Protein AF-A0A426Z3X3-F1 (afdb_monomer_lite)

InterPro domains:
  IPR038273 Ndc80 domain superfamily [G3DSA:1.10.418.30] (98-194)
  IPR055260 Kinetochore protein Ndc80, CH domain [PF03801] (79-192)
  IPR055307 Kinetochore protein NDC80 homolog, plants [PTHR46681] (40-407)

Secondary structure (DSSP, 8-state):
-HHHHHHHHHHHHHHHHHHHHHHHHHHHTS------------------------------------------------------------------S-----SHHHHHHHHHHHHHHHHHTT-S----SSS--HHHHHHHHHHHHHHTT---S-HHHHHHHHHHHTT-S----HHHHHSTTSTTTHHHHHHHHHHHHHHSSPPPTTS-S--HHHHHHHHHHHHHHHT-HHHHHHHHHHHHHHHHHHHHHHHHHHHHHHHHHHHHHHHHHHHHHSPPHHHHHHHHHHHHHHHHHHHHHHHHHHHHHHHHHHHHHHHHHHHHHHHHHHHHHHHHHHHHHHHHHHHS---HHHHHHHHHHHHHHHHHHHHHHHHHHHHHHHHHHHHHHHHHHHHHHHHHHHHHHHHHHHHHHHS--

Organism: Ensete ventricosum (NCBI:txid4639)

pLDDT: mean 75.52, std 23.07, range [24.45, 98.38]

Structure (mmCIF, N/CA/C/O backbone):
data_AF-A0A426Z3X3-F1
#
_entry.id   AF-A0A426Z3X3-F1
#
loop_
_atom_site.group_PDB
_atom_site.id
_atom_site.type_symbol
_atom_site.label_atom_id
_atom_site.label_alt_id
_atom_site.label_comp_id
_atom_site.label_asym_id
_atom_site.label_entity_id
_atom_site.label_seq_id
_atom_site.pdbx_PDB_ins_code
_atom_site.Cartn_x
_atom_site.Cartn_y
_atom_site.Cartn_z
_atom_site.occupancy
_atom_site.B_iso_or_equiv
_atom_site.auth_seq_id
_atom_site.auth_comp_id
_atom_site.auth_asym_id
_atom_site.auth_atom_id
_atom_site.pdbx_PDB_model_num
ATOM 1 N N . MET A 1 1 ? -4.785 -18.474 -17.891 1.00 51.00 1 MET A N 1
ATOM 2 C CA . MET A 1 1 ? -5.733 -17.559 -18.572 1.00 51.00 1 MET A CA 1
ATOM 3 C C . MET A 1 1 ? -5.577 -16.093 -18.155 1.00 51.00 1 MET A C 1
ATOM 5 O O . MET A 1 1 ? -5.572 -15.255 -19.041 1.00 51.00 1 MET A O 1
ATOM 9 N N . PHE A 1 2 ? -5.370 -15.758 -16.874 1.00 47.41 2 PHE A N 1
ATOM 10 C CA . PHE A 1 2 ? -5.255 -14.355 -16.423 1.00 47.41 2 PHE A CA 1
ATOM 11 C C . PHE A 1 2 ? -4.024 -13.582 -16.938 1.00 47.41 2 PHE A C 1
ATOM 13 O O . PHE A 1 2 ? -4.143 -12.408 -17.274 1.00 47.41 2 PHE A O 1
ATOM 20 N N . VAL A 1 3 ? -2.865 -14.235 -17.079 1.00 46.00 3 VAL A N 1
ATOM 21 C CA . VAL A 1 3 ? -1.623 -13.577 -17.545 1.00 46.00 3 VAL A CA 1
ATOM 22 C C . VAL A 1 3 ? -1.728 -13.118 -19.005 1.00 46.00 3 VAL A C 1
ATOM 24 O O . VAL A 1 3 ? -1.309 -12.019 -19.343 1.00 46.00 3 VAL A O 1
ATOM 27 N N . TRP A 1 4 ? -2.368 -13.917 -19.861 1.00 46.09 4 TRP A N 1
ATOM 28 C CA . TRP A 1 4 ? -2.603 -13.554 -21.263 1.00 46.09 4 TRP A CA 1
ATOM 29 C C . TRP A 1 4 ? -3.612 -12.408 -21.410 1.00 46.09 4 TRP A C 1
ATOM 31 O O . TRP A 1 4 ? -3.418 -11.528 -22.242 1.00 46.09 4 TRP A O 1
ATOM 41 N N . GLY A 1 5 ? -4.642 -12.366 -20.557 1.00 54.06 5 GLY A N 1
ATOM 42 C CA . GLY A 1 5 ? -5.587 -11.246 -20.521 1.00 54.06 5 GLY A CA 1
ATOM 43 C C . GLY A 1 5 ? -4.923 -9.925 -20.121 1.00 54.06 5 GLY A C 1
ATOM 44 O O . GLY A 1 5 ? -5.217 -8.890 -20.712 1.00 54.06 5 GLY A O 1
ATOM 45 N N . PHE A 1 6 ? -3.982 -9.962 -19.172 1.00 58.56 6 PHE A N 1
ATOM 46 C CA . PHE A 1 6 ? -3.243 -8.772 -18.743 1.00 58.56 6 PHE A CA 1
ATOM 47 C C . PHE A 1 6 ? -2.259 -8.274 -19.811 1.00 58.56 6 PHE A C 1
ATOM 49 O O . PHE A 1 6 ? -2.151 -7.072 -20.037 1.00 58.56 6 PHE A O 1
ATOM 56 N N . ILE A 1 7 ? -1.604 -9.192 -20.529 1.00 58.72 7 ILE A N 1
ATOM 57 C CA . ILE A 1 7 ? -0.723 -8.852 -21.656 1.00 58.72 7 ILE A CA 1
ATOM 58 C C . ILE A 1 7 ? -1.527 -8.225 -22.806 1.00 58.72 7 ILE A C 1
ATOM 60 O O . ILE A 1 7 ? -1.111 -7.202 -23.340 1.00 58.72 7 ILE A O 1
ATOM 64 N N . CYS A 1 8 ? -2.711 -8.756 -23.138 1.00 62.31 8 CYS A N 1
ATOM 65 C CA . CYS A 1 8 ? -3.589 -8.139 -24.140 1.00 62.31 8 CYS A CA 1
ATOM 66 C C . CYS A 1 8 ? -4.076 -6.743 -23.723 1.00 62.31 8 CYS A C 1
ATOM 68 O O . CYS A 1 8 ? -4.103 -5.840 -24.553 1.00 62.31 8 CYS A O 1
ATOM 70 N N . LEU A 1 9 ? -4.424 -6.538 -22.448 1.00 64.25 9 LEU A N 1
ATOM 71 C CA . LEU A 1 9 ? -4.836 -5.223 -21.943 1.00 64.25 9 LEU A CA 1
ATOM 72 C C . LEU A 1 9 ? -3.699 -4.195 -21.996 1.00 64.25 9 LEU A C 1
ATOM 74 O O . LEU A 1 9 ? -3.935 -3.042 -22.350 1.00 64.25 9 LEU A O 1
ATOM 78 N N . LEU A 1 10 ? -2.467 -4.612 -21.695 1.00 66.31 10 LEU A N 1
ATOM 79 C CA . LEU A 1 10 ? -1.291 -3.751 -21.814 1.00 66.31 10 LEU A CA 1
ATOM 80 C C . LEU A 1 10 ? -0.965 -3.420 -23.273 1.00 66.31 10 LEU A C 1
ATOM 82 O O . LEU A 1 10 ? -0.642 -2.273 -23.560 1.00 66.31 10 LEU A O 1
ATOM 86 N N . GLN A 1 11 ? -1.108 -4.379 -24.191 1.00 68.38 11 GLN A N 1
ATOM 87 C CA . GLN A 1 11 ? -0.894 -4.158 -25.623 1.00 68.38 11 GLN A CA 1
ATOM 88 C C . GLN A 1 11 ? -1.878 -3.114 -26.183 1.00 68.38 11 GLN A C 1
ATOM 90 O O . GLN A 1 11 ? -1.460 -2.171 -26.851 1.00 68.38 11 GLN A O 1
ATOM 95 N N . VAL A 1 12 ? -3.166 -3.226 -25.834 1.00 74.75 12 VAL A N 1
ATOM 96 C CA . VAL A 1 12 ? -4.216 -2.286 -26.269 1.00 74.75 12 VAL A CA 1
ATOM 97 C C . VAL A 1 12 ? -4.011 -0.894 -25.664 1.00 74.75 12 VAL A C 1
ATOM 99 O O . VAL A 1 12 ? -4.149 0.113 -26.356 1.00 74.75 12 VAL A O 1
ATOM 102 N N . ALA A 1 13 ? -3.620 -0.813 -24.388 1.00 73.19 13 ALA A N 1
ATOM 103 C CA . ALA A 1 13 ? -3.321 0.467 -23.745 1.00 73.19 13 ALA A CA 1
ATOM 104 C C . ALA A 1 13 ? -2.085 1.159 -24.352 1.00 73.19 13 ALA A C 1
ATOM 106 O O . ALA A 1 13 ? -2.024 2.390 -24.398 1.00 73.19 13 ALA A O 1
ATOM 107 N N . PHE A 1 14 ? -1.104 0.383 -24.821 1.00 71.75 14 PHE A N 1
ATOM 108 C CA . PHE A 1 14 ? 0.101 0.910 -25.455 1.00 71.75 14 PHE A CA 1
ATOM 109 C C . PHE A 1 14 ? -0.176 1.418 -26.878 1.00 71.75 14 PHE A C 1
ATOM 111 O O . PHE A 1 14 ? 0.304 2.495 -27.235 1.00 71.75 14 PHE A O 1
ATOM 118 N N . GLU A 1 15 ? -1.010 0.714 -27.654 1.00 73.62 15 GLU A N 1
ATOM 119 C CA . GLU A 1 15 ? -1.471 1.178 -28.972 1.00 73.62 15 GLU A CA 1
ATOM 120 C C . GLU A 1 15 ? -2.311 2.461 -28.870 1.00 73.62 15 GLU A C 1
ATOM 122 O O . GLU A 1 15 ? -2.016 3.430 -29.570 1.00 73.62 15 GLU A O 1
ATOM 127 N N . GLU A 1 16 ? -3.262 2.552 -27.928 1.00 71.38 16 GLU A N 1
ATOM 128 C CA . GLU A 1 16 ? -4.041 3.787 -27.724 1.00 71.38 16 GLU A CA 1
ATOM 129 C C . GLU A 1 16 ? -3.165 4.988 -27.335 1.00 71.38 16 GLU A C 1
ATOM 131 O O . GLU A 1 16 ? -3.436 6.127 -27.731 1.00 71.38 16 GLU A O 1
ATOM 136 N N . MET A 1 17 ? -2.115 4.761 -26.539 1.00 76.81 17 MET A N 1
ATOM 137 C CA . MET A 1 17 ? -1.197 5.828 -26.142 1.00 76.81 17 MET A CA 1
ATOM 138 C C . MET A 1 17 ? -0.362 6.313 -27.333 1.00 76.81 17 MET A C 1
ATOM 140 O O . MET A 1 17 ? -0.169 7.524 -27.490 1.00 76.81 17 MET A O 1
ATOM 144 N N . PHE A 1 18 ? 0.106 5.393 -28.181 1.00 70.25 18 PHE A N 1
ATOM 145 C CA . PHE A 1 18 ? 0.856 5.725 -29.392 1.00 70.25 18 PHE A CA 1
ATOM 146 C C . PHE A 1 18 ? -0.009 6.466 -30.417 1.00 70.25 18 PHE A C 1
ATOM 148 O O . PHE A 1 18 ? 0.443 7.474 -30.967 1.00 70.25 18 PHE A O 1
ATOM 155 N N . ASP A 1 19 ? -1.266 6.061 -30.601 1.00 74.62 19 ASP A N 1
ATOM 156 C CA . ASP A 1 19 ? -2.185 6.734 -31.520 1.00 74.62 19 ASP A CA 1
ATOM 157 C C . ASP A 1 19 ? -2.577 8.136 -31.038 1.00 74.62 19 ASP A C 1
ATOM 159 O O . ASP A 1 19 ? -2.505 9.088 -31.821 1.00 74.62 19 ASP A O 1
ATOM 163 N N . ARG A 1 20 ? -2.839 8.338 -29.735 1.00 73.12 20 ARG A N 1
ATOM 164 C CA . ARG A 1 20 ? -3.068 9.692 -29.184 1.00 73.12 20 ARG A CA 1
ATOM 165 C C . ARG A 1 20 ? -1.853 10.604 -29.359 1.00 73.12 20 ARG A C 1
ATOM 167 O O . ARG A 1 20 ? -2.001 11.800 -29.627 1.00 73.12 20 ARG A O 1
ATOM 174 N N . LYS A 1 21 ? -0.634 10.067 -29.239 1.00 71.38 21 LYS A N 1
ATOM 175 C CA . LYS A 1 21 ? 0.607 10.834 -29.456 1.00 71.38 21 LYS A CA 1
ATOM 176 C C . LYS A 1 21 ? 0.798 11.199 -30.935 1.00 71.38 21 LYS A C 1
ATOM 178 O O . LYS A 1 21 ? 1.257 12.294 -31.254 1.00 71.38 21 LYS A O 1
ATOM 183 N N . ARG A 1 22 ? 0.371 10.323 -31.848 1.00 70.94 22 ARG A N 1
ATOM 184 C CA . ARG A 1 22 ? 0.374 10.564 -33.298 1.00 70.94 22 ARG A CA 1
ATOM 185 C C . ARG A 1 22 ? -0.682 11.587 -33.731 1.00 70.94 22 ARG A C 1
ATOM 187 O O . ARG A 1 22 ? -0.411 12.409 -34.605 1.00 70.94 22 ARG A O 1
ATOM 194 N N . GLU A 1 23 ? -1.861 11.578 -33.113 1.00 65.69 23 GLU A N 1
ATOM 195 C CA . GLU A 1 23 ? -2.928 12.557 -33.362 1.00 65.69 23 GLU A CA 1
ATOM 196 C C . GLU A 1 23 ? -2.570 13.951 -32.835 1.00 65.69 23 GLU A C 1
ATOM 198 O O . GLU A 1 23 ? -2.736 14.946 -33.541 1.00 65.69 23 GLU A O 1
ATOM 203 N N . THR A 1 24 ? -1.992 14.031 -31.636 1.00 63.62 24 THR A N 1
ATOM 204 C CA . THR A 1 24 ? -1.497 15.296 -31.060 1.00 63.62 24 THR A CA 1
ATOM 205 C C . THR A 1 24 ? -0.327 15.887 -31.851 1.00 63.62 24 THR A C 1
ATOM 207 O O . THR A 1 24 ? -0.280 17.102 -32.041 1.00 63.62 24 THR A O 1
ATOM 210 N N . ALA A 1 25 ? 0.551 15.052 -32.417 1.00 60.41 25 ALA A N 1
ATOM 211 C CA . ALA A 1 25 ? 1.585 15.495 -33.355 1.00 60.41 25 ALA A CA 1
ATOM 212 C C . ALA A 1 25 ? 1.004 16.002 -34.694 1.00 60.41 25 ALA A C 1
ATOM 214 O O . ALA A 1 25 ? 1.493 16.990 -35.243 1.00 60.41 25 ALA A O 1
ATOM 215 N N . LYS A 1 26 ? -0.082 15.395 -35.200 1.00 56.53 26 LYS A N 1
ATOM 216 C CA . LYS A 1 26 ? -0.790 15.863 -36.410 1.00 56.53 26 LYS A CA 1
ATOM 217 C C . LYS A 1 26 ? -1.559 17.172 -36.193 1.00 56.53 26 LYS A C 1
ATOM 219 O O . LYS A 1 26 ? -1.624 17.990 -37.109 1.00 56.53 26 LYS A O 1
ATOM 224 N N . LEU A 1 27 ? -2.108 17.402 -34.998 1.00 54.22 27 LEU A N 1
ATOM 225 C CA . LEU A 1 27 ? -2.749 18.673 -34.633 1.00 54.22 27 LEU A CA 1
ATOM 226 C C . LEU A 1 27 ? -1.735 19.801 -34.365 1.00 54.22 27 LEU A C 1
ATOM 228 O O . LEU A 1 27 ? -2.056 20.965 -34.595 1.00 54.22 27 LEU A O 1
ATOM 232 N N . GLY A 1 28 ? -0.503 19.471 -33.961 1.00 49.22 28 GLY A N 1
ATOM 233 C CA . GLY A 1 28 ? 0.575 20.438 -33.729 1.00 49.22 28 GLY A CA 1
ATOM 234 C C . GLY A 1 28 ? 1.140 21.114 -34.988 1.00 49.22 28 GLY A C 1
ATOM 235 O O . GLY A 1 28 ? 1.710 22.195 -34.881 1.00 49.22 28 GLY A O 1
ATOM 236 N N . MET A 1 29 ? 0.949 20.540 -36.185 1.00 48.31 29 MET A N 1
ATOM 237 C CA . MET A 1 29 ? 1.454 21.119 -37.446 1.00 48.31 29 MET A CA 1
ATOM 238 C C . MET A 1 29 ? 0.444 21.989 -38.216 1.00 48.31 29 MET A C 1
ATOM 240 O O . MET A 1 29 ? 0.792 22.526 -39.265 1.00 48.31 29 MET A O 1
ATOM 244 N N . ARG A 1 30 ? -0.796 22.173 -37.733 1.00 45.88 30 ARG A N 1
ATOM 245 C CA . ARG A 1 30 ? -1.858 22.868 -38.498 1.00 45.88 30 ARG A CA 1
ATOM 246 C C . ARG A 1 30 ? -2.494 24.073 -37.789 1.00 45.88 30 ARG A C 1
ATOM 248 O O . ARG A 1 30 ? -3.651 24.392 -38.046 1.00 45.88 30 ARG A O 1
ATOM 255 N N . GLY A 1 31 ? -1.760 24.766 -36.919 1.00 36.53 31 GLY A N 1
ATOM 256 C CA . GLY A 1 31 ? -2.340 25.846 -36.110 1.00 36.53 31 GLY A CA 1
ATOM 257 C C . GLY A 1 31 ? -1.378 26.954 -35.694 1.00 36.53 31 GLY A C 1
ATOM 258 O O . GLY A 1 31 ? -1.315 27.283 -34.517 1.00 36.53 31 GLY A O 1
ATOM 259 N N . GLY A 1 32 ? -0.637 27.539 -36.637 1.00 42.62 32 GLY A N 1
ATOM 260 C CA . GLY A 1 32 ? -0.008 28.849 -36.448 1.00 42.62 32 GLY A CA 1
ATOM 261 C C . GLY A 1 32 ? -0.905 29.947 -37.023 1.00 42.62 32 GLY A C 1
ATOM 262 O O . GLY A 1 32 ? -0.957 30.109 -38.238 1.00 42.62 32 GLY A O 1
ATOM 263 N N . GLY A 1 33 ? -1.629 30.685 -36.177 1.00 31.81 33 GLY A N 1
ATOM 264 C CA . GLY A 1 33 ? -2.474 31.804 -36.608 1.00 31.81 33 GLY A CA 1
ATOM 265 C C . GLY A 1 33 ? -3.204 32.480 -35.445 1.00 31.81 33 GLY A C 1
ATOM 266 O O . GLY A 1 33 ? -3.967 31.845 -34.728 1.00 31.81 33 GLY A O 1
ATOM 267 N N . ALA A 1 34 ? -2.924 33.766 -35.249 1.00 34.47 34 ALA A N 1
ATOM 268 C CA . ALA A 1 34 ? -3.396 34.618 -34.160 1.00 34.47 34 ALA A CA 1
ATOM 269 C C . ALA A 1 34 ? -4.916 34.888 -34.163 1.00 34.47 34 ALA A C 1
ATOM 271 O O . ALA A 1 34 ? -5.501 35.002 -35.234 1.00 34.47 34 ALA A O 1
ATOM 272 N N . ALA A 1 35 ? -5.512 35.108 -32.978 1.00 30.16 35 ALA A N 1
ATOM 273 C CA . ALA A 1 35 ? -6.328 36.292 -32.635 1.00 30.16 35 ALA A CA 1
ATOM 274 C C . ALA A 1 35 ? -7.173 36.103 -31.351 1.00 30.16 35 ALA A C 1
ATOM 276 O O . ALA A 1 35 ? -7.891 35.126 -31.188 1.00 30.16 35 ALA A O 1
ATOM 277 N N . ALA A 1 36 ? -7.075 37.113 -30.481 1.00 31.52 36 ALA A N 1
ATOM 278 C CA . ALA A 1 36 ? -8.124 37.780 -29.698 1.00 31.52 36 ALA A CA 1
ATOM 279 C C . ALA A 1 36 ? -9.315 37.002 -29.082 1.00 31.52 36 ALA A C 1
ATOM 281 O O . ALA A 1 36 ? -10.200 36.514 -29.773 1.00 31.52 36 ALA A O 1
ATOM 282 N N . GLY A 1 37 ? -9.473 37.202 -27.764 1.00 30.70 37 GLY A N 1
ATOM 283 C CA . GLY A 1 37 ? -10.750 37.650 -27.190 1.00 30.70 37 GLY A CA 1
ATOM 284 C C . GLY A 1 37 ? -11.543 36.639 -26.353 1.00 30.70 37 GLY A C 1
ATOM 285 O O . GLY A 1 37 ? -11.980 35.610 -26.846 1.00 30.70 37 GLY A O 1
ATOM 286 N N . GLY A 1 38 ? -11.846 37.017 -25.102 1.00 30.72 38 GLY A N 1
ATOM 287 C CA . GLY A 1 38 ? -13.075 36.565 -24.430 1.00 30.72 38 GLY A CA 1
ATOM 288 C C . GLY A 1 38 ? -12.938 35.642 -23.215 1.00 30.72 38 GLY A C 1
ATOM 289 O O . GLY A 1 38 ? -13.615 34.623 -23.146 1.00 30.72 38 GLY A O 1
ATOM 290 N N . GLY A 1 39 ? -12.140 36.008 -22.208 1.00 30.16 39 GLY A N 1
ATOM 291 C CA . GLY A 1 39 ? -12.179 35.347 -20.898 1.00 30.16 39 GLY A CA 1
ATOM 292 C C . GLY A 1 39 ? -13.314 35.877 -20.012 1.00 30.16 39 GLY A C 1
ATOM 293 O O . GLY A 1 39 ? -13.210 36.971 -19.461 1.00 30.16 39 GLY A O 1
ATOM 294 N N . ARG A 1 40 ? -14.380 35.089 -19.819 1.00 33.91 40 ARG A N 1
ATOM 295 C CA . ARG A 1 40 ? -15.310 35.216 -18.682 1.00 33.91 40 ARG A CA 1
ATOM 296 C C . ARG A 1 40 ? -15.118 34.018 -17.756 1.00 33.91 40 ARG A C 1
ATOM 298 O O . ARG A 1 40 ? -15.545 32.915 -18.064 1.00 33.91 40 ARG A O 1
ATOM 305 N N . GLY A 1 41 ? -14.522 34.264 -16.597 1.00 32.31 41 GLY A N 1
ATOM 306 C CA . GLY A 1 41 ? -14.430 33.311 -15.496 1.00 32.31 41 GLY A CA 1
ATOM 307 C C . GLY A 1 41 ? -14.256 34.080 -14.197 1.00 32.31 41 GLY A C 1
ATOM 308 O O . GLY A 1 41 ? -13.162 34.521 -13.866 1.00 32.31 41 GLY A O 1
ATOM 309 N N . GLY A 1 42 ? -15.363 34.315 -13.496 1.00 32.56 42 GLY A N 1
ATOM 310 C CA . GLY A 1 42 ? -15.355 34.983 -12.204 1.00 32.56 42 GLY A CA 1
ATOM 311 C C . GLY A 1 42 ? -14.887 34.055 -11.088 1.00 32.56 42 GLY A C 1
ATOM 312 O O . GLY A 1 42 ? -15.380 32.938 -10.968 1.00 32.56 42 GLY A O 1
ATOM 313 N N . ARG A 1 43 ? -14.038 34.568 -10.193 1.00 31.20 43 ARG A N 1
ATOM 314 C CA . ARG A 1 43 ? -14.172 34.354 -8.746 1.00 31.20 43 ARG A CA 1
ATOM 315 C C . ARG A 1 43 ? -13.310 35.337 -7.945 1.00 31.20 43 ARG A C 1
ATOM 317 O O . ARG A 1 43 ? -12.110 35.428 -8.129 1.00 31.20 43 ARG A O 1
ATOM 324 N N . ARG A 1 44 ? -14.008 35.955 -6.988 1.00 32.66 44 ARG A N 1
ATOM 325 C CA . ARG A 1 44 ? -13.616 36.329 -5.617 1.00 32.66 44 ARG A CA 1
ATOM 326 C C . ARG A 1 44 ? -12.554 37.419 -5.379 1.00 32.66 44 ARG A C 1
ATOM 328 O O . ARG A 1 44 ? -11.367 37.285 -5.619 1.00 32.66 44 ARG A O 1
ATOM 335 N N . ARG A 1 45 ? -13.110 38.469 -4.767 1.00 32.62 45 ARG A N 1
ATOM 336 C CA . ARG A 1 45 ? -12.570 39.652 -4.094 1.00 32.62 45 ARG A CA 1
ATOM 337 C C . ARG A 1 45 ? -11.416 39.390 -3.104 1.00 32.62 45 ARG A C 1
ATOM 339 O O . ARG A 1 45 ? -11.538 38.553 -2.216 1.00 32.62 45 ARG A O 1
ATOM 346 N N . TYR A 1 46 ? -10.392 40.236 -3.247 1.00 26.61 46 TYR A N 1
ATOM 347 C CA . TYR A 1 46 ? -9.621 40.997 -2.238 1.00 26.61 46 TYR A CA 1
ATOM 348 C C . TYR A 1 46 ? -10.327 41.205 -0.873 1.00 26.61 46 TYR A C 1
ATOM 350 O O . TYR A 1 46 ? -11.546 41.339 -0.825 1.00 26.61 46 TYR A O 1
ATOM 358 N N . THR A 1 47 ? -9.658 41.281 0.284 1.00 30.59 47 THR A N 1
ATOM 359 C CA . THR A 1 47 ? -8.626 42.226 0.796 1.00 30.59 47 THR A CA 1
ATOM 360 C C . THR A 1 47 ? -8.075 41.619 2.121 1.00 30.59 47 THR A C 1
ATOM 362 O O . THR A 1 47 ? -8.703 40.701 2.632 1.00 30.59 47 THR A O 1
ATOM 365 N N . LYS A 1 48 ? -6.982 42.009 2.796 1.00 30.55 48 LYS A N 1
ATOM 366 C CA . LYS A 1 48 ? -6.207 43.259 2.903 1.00 30.55 48 LYS A CA 1
ATOM 367 C C . LYS A 1 48 ? -4.886 42.946 3.646 1.00 30.55 48 LYS A C 1
ATOM 369 O O . LYS A 1 48 ? -4.860 42.055 4.487 1.00 30.55 48 LYS A O 1
ATOM 374 N N . ALA A 1 49 ? -3.833 43.706 3.358 1.00 27.06 49 ALA A N 1
ATOM 375 C CA . ALA A 1 49 ? -2.534 43.675 4.035 1.00 27.06 49 ALA A CA 1
ATOM 376 C C . ALA A 1 49 ? -2.463 44.669 5.213 1.00 27.06 49 ALA A C 1
ATOM 378 O O . ALA A 1 49 ? -3.180 45.670 5.182 1.00 27.06 49 ALA A O 1
ATOM 379 N N . SER A 1 50 ? -1.555 44.437 6.178 1.00 30.69 50 SER A N 1
ATOM 380 C CA . SER A 1 50 ? -0.776 45.484 6.881 1.00 30.69 50 SER A CA 1
ATOM 381 C C . SER A 1 50 ? 0.266 44.901 7.869 1.00 30.69 50 SER A C 1
ATOM 383 O O . SER A 1 50 ? -0.107 44.378 8.909 1.00 30.69 50 SER A O 1
ATOM 385 N N . THR A 1 51 ? 1.549 45.085 7.523 1.00 32.78 51 THR A N 1
ATOM 386 C CA . THR A 1 51 ? 2.653 45.698 8.315 1.00 32.78 51 THR A CA 1
ATOM 387 C C . THR A 1 51 ? 3.177 45.090 9.642 1.00 32.78 51 THR A C 1
ATOM 389 O O . THR A 1 51 ? 2.488 45.129 10.653 1.00 32.78 51 THR A O 1
ATOM 392 N N . GLY A 1 52 ? 4.487 44.763 9.669 1.00 29.28 52 GLY A N 1
ATOM 393 C CA . GLY A 1 52 ? 5.411 44.983 10.814 1.00 29.28 52 GLY A CA 1
ATOM 394 C C . GLY A 1 52 ? 6.072 43.743 11.472 1.00 29.28 52 GLY A C 1
ATOM 395 O O . GLY A 1 52 ? 5.423 42.710 11.500 1.00 29.28 52 GLY A O 1
ATOM 396 N N . PRO A 1 53 ? 7.336 43.803 11.975 1.00 38.72 53 PRO A N 1
ATOM 397 C CA . PRO A 1 53 ? 8.318 42.698 11.905 1.00 38.72 53 PRO A CA 1
ATOM 398 C C . PRO A 1 53 ? 8.884 42.246 13.294 1.00 38.72 53 PRO A C 1
ATOM 400 O O . PRO A 1 53 ? 8.206 42.446 14.296 1.00 38.72 53 PRO A O 1
ATOM 403 N N . PRO A 1 54 ? 10.083 41.621 13.391 1.00 52.00 54 PRO A N 1
ATOM 404 C CA . PRO A 1 54 ? 10.319 40.176 13.540 1.00 52.00 54 PRO A CA 1
ATOM 405 C C . PRO A 1 54 ? 10.863 39.784 14.935 1.00 52.00 54 PRO A C 1
ATOM 407 O O . PRO A 1 54 ? 11.452 40.628 15.596 1.00 52.00 54 PRO A O 1
ATOM 410 N N . ASP A 1 55 ? 10.797 38.508 15.348 1.00 30.17 55 ASP A N 1
ATOM 411 C CA . ASP A 1 55 ? 11.914 37.938 16.124 1.00 30.17 55 ASP A CA 1
ATOM 412 C C . ASP A 1 55 ? 11.903 36.409 16.323 1.00 30.17 55 ASP A C 1
ATOM 414 O O . ASP A 1 55 ? 10.882 35.788 16.598 1.00 30.17 55 ASP A O 1
ATOM 418 N N . ARG A 1 56 ? 13.128 35.876 16.233 1.00 31.75 56 ARG A N 1
ATOM 419 C CA . ARG A 1 56 ? 13.745 34.766 16.983 1.00 31.75 56 ARG A CA 1
ATOM 420 C C . ARG A 1 56 ? 13.138 33.350 17.012 1.00 31.75 56 ARG A C 1
ATOM 422 O O . ARG A 1 56 ? 12.146 33.044 17.660 1.00 31.75 56 ARG A O 1
ATOM 429 N N . ALA A 1 57 ? 13.921 32.447 16.425 1.00 29.39 57 ALA A N 1
ATOM 430 C CA . ALA A 1 57 ? 13.924 31.003 16.635 1.00 29.39 57 ALA A CA 1
ATOM 431 C C . ALA A 1 57 ? 14.358 30.594 18.059 1.00 29.39 57 ALA A C 1
ATOM 433 O O . ALA A 1 57 ? 15.255 31.240 18.599 1.00 29.39 57 ALA A O 1
ATOM 434 N N . ALA A 1 58 ? 13.789 29.496 18.596 1.00 35.22 58 ALA A N 1
ATOM 435 C CA . ALA A 1 58 ? 14.442 28.317 19.226 1.00 35.22 58 ALA A CA 1
ATOM 436 C C . ALA A 1 58 ? 13.349 27.300 19.723 1.00 35.22 58 ALA A C 1
ATOM 438 O O . ALA A 1 58 ? 12.170 27.596 19.539 1.00 35.22 58 ALA A O 1
ATOM 439 N N . PRO A 1 59 ? 13.654 26.085 20.245 1.00 39.03 59 PRO A N 1
ATOM 440 C CA . PRO A 1 59 ? 13.201 24.823 19.645 1.00 39.03 59 PRO A CA 1
ATOM 441 C C . PRO A 1 59 ? 12.363 23.903 20.577 1.00 39.03 59 PRO A C 1
ATOM 443 O O . PRO A 1 59 ? 12.065 24.227 21.721 1.00 39.03 59 PRO A O 1
ATOM 446 N N . LEU A 1 60 ? 11.995 22.742 20.022 1.00 31.59 60 LEU A N 1
ATOM 447 C CA . LEU A 1 60 ? 11.245 21.592 20.565 1.00 31.59 60 LEU A CA 1
ATOM 448 C C . LEU A 1 60 ? 11.670 21.103 21.976 1.00 31.59 60 LEU A C 1
ATOM 450 O O . LEU A 1 60 ? 12.866 21.113 22.268 1.00 31.59 60 LEU A O 1
ATOM 454 N N . PRO A 1 61 ? 10.751 20.540 22.795 1.00 34.59 61 PRO A N 1
ATOM 455 C CA . PRO A 1 61 ? 11.100 19.836 24.029 1.00 34.59 61 PRO A CA 1
ATOM 456 C C . PRO A 1 61 ? 11.202 18.307 23.845 1.00 34.59 61 PRO A C 1
ATOM 458 O O . PRO A 1 61 ? 10.419 17.688 23.123 1.00 34.59 61 PRO A O 1
ATOM 461 N N . SER A 1 62 ? 12.160 17.707 24.555 1.00 31.62 62 SER A N 1
ATOM 462 C CA . SER A 1 62 ? 12.350 16.262 24.768 1.00 31.62 62 SER A CA 1
ATOM 463 C C . SER A 1 62 ? 12.048 15.919 26.243 1.00 31.62 62 SER A C 1
ATOM 465 O O . SER A 1 62 ? 12.153 16.814 27.082 1.00 31.62 62 SER A O 1
ATOM 467 N N . PRO A 1 63 ? 11.651 14.670 26.571 1.00 37.16 63 PRO A N 1
ATOM 468 C CA . PRO A 1 63 ? 10.941 14.315 27.799 1.00 37.16 63 PRO A CA 1
ATOM 469 C C . PRO A 1 63 ? 11.853 13.730 28.896 1.00 37.16 63 PRO A C 1
ATOM 471 O O . PRO A 1 63 ? 13.027 13.476 28.647 1.00 37.16 63 PRO A O 1
ATOM 474 N N . PHE A 1 64 ? 11.227 13.442 30.048 1.00 28.27 64 PHE A N 1
ATOM 475 C CA . PHE A 1 64 ? 11.709 12.789 31.283 1.00 28.27 64 PHE A CA 1
ATOM 476 C C . PHE A 1 64 ? 12.216 13.730 32.390 1.00 28.27 64 PHE A C 1
ATOM 478 O O . PHE A 1 64 ? 13.288 14.303 32.282 1.00 28.27 64 PHE A O 1
ATOM 485 N N . ASP A 1 65 ? 11.448 13.850 33.484 1.00 28.66 65 ASP A N 1
ATOM 486 C CA . ASP A 1 65 ? 11.846 13.185 34.732 1.00 28.66 65 ASP A CA 1
ATOM 487 C C . ASP A 1 65 ? 10.735 13.117 35.794 1.00 28.66 65 ASP A C 1
ATOM 489 O O . ASP A 1 65 ? 9.782 13.895 35.832 1.00 28.66 65 ASP A O 1
ATOM 493 N N . VAL A 1 66 ? 10.866 12.074 36.606 1.00 27.42 66 VAL A N 1
ATOM 494 C CA . VAL A 1 66 ? 9.929 11.475 37.559 1.00 27.42 66 VAL A CA 1
ATOM 495 C C . VAL A 1 66 ? 10.243 11.953 38.983 1.00 27.42 66 VAL A C 1
ATOM 497 O O . VAL A 1 66 ? 11.414 12.018 39.332 1.00 27.42 66 VAL A O 1
ATOM 500 N N . ALA A 1 67 ? 9.216 12.181 39.820 1.00 27.20 67 ALA A N 1
ATOM 501 C CA . ALA A 1 67 ? 9.084 11.666 41.204 1.00 27.20 67 ALA A CA 1
ATOM 502 C C . ALA A 1 67 ? 8.331 12.607 42.177 1.00 27.20 67 ALA A C 1
ATOM 504 O O . ALA A 1 67 ? 8.794 13.683 42.527 1.00 27.20 67 ALA A O 1
ATOM 505 N N . ARG A 1 68 ? 7.187 12.089 42.654 1.00 28.30 68 ARG A N 1
ATOM 506 C CA . ARG A 1 68 ? 6.633 12.077 44.028 1.00 28.30 68 ARG A CA 1
ATOM 507 C C . ARG A 1 68 ? 6.896 13.263 44.980 1.00 28.30 68 ARG A C 1
ATOM 509 O O . ARG A 1 68 ? 8.002 13.402 45.479 1.00 28.30 68 ARG A O 1
ATOM 516 N N . HIS A 1 69 ? 5.809 13.868 45.475 1.00 26.39 69 HIS A N 1
ATOM 517 C CA . HIS A 1 69 ? 5.475 13.816 46.911 1.00 26.39 69 HIS A CA 1
ATOM 518 C C . HIS A 1 69 ? 4.007 14.200 47.181 1.00 26.39 69 HIS A C 1
ATOM 520 O O . HIS A 1 69 ? 3.496 15.167 46.624 1.00 26.39 69 HIS A O 1
ATOM 526 N N . PHE A 1 70 ? 3.342 13.409 48.026 1.00 24.72 70 PHE A N 1
ATOM 527 C CA . PHE A 1 70 ? 2.094 13.747 48.720 1.00 24.72 70 PHE A CA 1
ATOM 528 C C . PHE A 1 70 ? 2.406 14.805 49.789 1.00 24.72 70 PHE A C 1
ATOM 530 O O . PHE A 1 70 ? 3.426 14.651 50.458 1.00 24.72 70 PHE A O 1
ATOM 537 N N . ASP A 1 71 ? 1.546 15.817 49.958 1.00 27.78 71 ASP A N 1
ATOM 538 C CA . ASP A 1 71 ? 1.020 16.210 51.273 1.00 27.78 71 ASP A CA 1
ATOM 539 C C . ASP A 1 71 ? -0.113 17.248 51.188 1.00 27.78 71 ASP A C 1
ATOM 541 O O . ASP A 1 71 ? -0.238 18.047 50.261 1.00 27.78 71 ASP A O 1
ATOM 545 N N . PHE A 1 72 ? -0.981 17.135 52.185 1.00 24.45 72 PHE A N 1
ATOM 546 C CA . PHE A 1 72 ? -2.271 17.771 52.409 1.00 24.45 72 PHE A CA 1
ATOM 547 C C . PHE A 1 72 ? -2.131 19.053 53.254 1.00 24.45 72 PHE A C 1
ATOM 549 O O . PHE A 1 72 ? -1.328 19.073 54.180 1.00 24.45 72 PHE A O 1
ATOM 556 N N . ALA A 1 73 ? -2.978 20.058 52.970 1.00 27.92 73 ALA A N 1
ATOM 557 C CA . ALA A 1 73 ? -3.578 21.060 53.882 1.00 27.92 73 ALA A CA 1
ATOM 558 C C . ALA A 1 73 ? -3.482 22.538 53.426 1.00 27.92 73 ALA A C 1
ATOM 560 O O . ALA A 1 73 ? -2.439 23.173 53.487 1.00 27.92 73 ALA A O 1
ATOM 561 N N . SER A 1 74 ? -4.657 23.067 53.057 1.00 26.42 74 SER A N 1
ATOM 562 C CA . SER A 1 74 ? -5.300 24.308 53.537 1.00 26.42 74 SER A CA 1
ATOM 563 C C . SER A 1 74 ? -4.509 25.631 53.647 1.00 26.42 74 SER A C 1
ATOM 565 O O . SER A 1 74 ? -3.653 25.779 54.511 1.00 26.42 74 SER A O 1
ATOM 567 N N . VAL A 1 75 ? -4.949 26.650 52.886 1.00 30.28 75 VAL A N 1
ATOM 568 C CA . VAL A 1 75 ? -5.526 27.949 53.343 1.00 30.28 75 VAL A CA 1
ATOM 569 C C . VAL A 1 75 ? -5.277 29.070 52.312 1.00 30.28 75 VAL A C 1
ATOM 571 O O . VAL A 1 75 ? -4.138 29.392 51.999 1.00 30.28 75 VAL A O 1
ATOM 574 N N . GLY A 1 76 ? -6.372 29.736 51.901 1.00 28.81 76 GLY A N 1
ATOM 575 C CA . GLY A 1 76 ? -6.416 31.075 51.277 1.00 28.81 76 GLY A CA 1
ATOM 576 C C . GLY A 1 76 ? -6.235 31.073 49.753 1.00 28.81 76 GLY A C 1
ATOM 577 O O . GLY A 1 76 ? -5.249 30.565 49.255 1.00 28.81 76 GLY A O 1
ATOM 578 N N . GLY A 1 77 ? -7.118 31.598 48.904 1.00 27.33 77 GLY A N 1
ATOM 579 C CA . GLY A 1 77 ? -8.175 32.594 49.055 1.00 27.33 77 GLY A CA 1
ATOM 580 C C . GLY A 1 77 ? -7.992 33.626 47.930 1.00 27.33 77 GLY A C 1
ATOM 581 O O . GLY A 1 77 ? -6.895 34.165 47.829 1.00 27.33 77 GLY A O 1
ATOM 582 N N . ARG A 1 78 ? -9.069 33.910 47.165 1.00 32.06 78 ARG A N 1
ATOM 583 C CA . ARG A 1 78 ? -9.202 34.933 46.087 1.00 32.06 78 ARG A CA 1
ATOM 584 C C . ARG A 1 78 ? -8.499 34.599 44.751 1.00 32.06 78 ARG A C 1
ATOM 586 O O . ARG A 1 78 ? -7.441 33.999 44.763 1.00 32.06 78 ARG A O 1
ATOM 593 N N . ASP A 1 79 ? -9.008 34.897 43.554 1.00 27.22 79 ASP A N 1
ATOM 594 C CA . ASP A 1 79 ? -10.058 35.811 43.086 1.00 27.22 79 ASP A CA 1
ATOM 595 C C . ASP A 1 79 ? -10.711 35.305 41.776 1.00 27.22 79 ASP A C 1
ATOM 597 O O . ASP A 1 79 ? -10.303 34.312 41.177 1.00 27.22 79 ASP A O 1
ATOM 601 N N . SER A 1 80 ? -11.762 36.025 41.396 1.00 35.12 80 SER A N 1
ATOM 602 C CA . SER A 1 80 ? -12.780 35.809 40.376 1.00 35.12 80 SER A CA 1
ATOM 603 C C . SER A 1 80 ? -12.361 35.717 38.897 1.00 35.12 80 SER A C 1
ATOM 605 O O . SER A 1 80 ? -11.327 36.209 38.461 1.00 35.12 80 SER A O 1
ATOM 607 N N . ASP A 1 81 ? -13.357 35.227 38.153 1.00 28.61 81 ASP A N 1
ATOM 608 C CA . ASP A 1 81 ? -13.787 35.597 36.801 1.00 28.61 81 ASP A CA 1
ATOM 609 C C . ASP A 1 81 ? -13.107 35.013 35.552 1.00 28.61 81 ASP A C 1
ATOM 611 O O . ASP A 1 81 ? -11.967 35.288 35.198 1.00 28.61 81 ASP A O 1
ATOM 615 N N . ALA A 1 82 ? -13.989 34.336 34.804 1.00 29.89 82 ALA A N 1
ATOM 616 C CA . ALA A 1 82 ? -14.230 34.459 33.365 1.00 29.89 82 ALA A CA 1
ATOM 617 C C . ALA A 1 82 ? -13.933 33.189 32.558 1.00 29.89 82 ALA A C 1
ATOM 619 O O . ALA A 1 82 ? -12.905 33.055 31.902 1.00 29.89 82 ALA A O 1
ATOM 620 N N . SER A 1 83 ? -14.920 32.287 32.509 1.00 30.09 83 SER A N 1
ATOM 621 C CA . SER A 1 83 ? -15.048 31.336 31.405 1.00 30.09 83 SER A CA 1
ATOM 622 C C . SER A 1 83 ? -16.329 31.632 30.628 1.00 30.09 83 SER A C 1
ATOM 624 O O . SER A 1 83 ? -17.448 31.406 31.087 1.00 30.09 83 SER A O 1
ATOM 626 N N . LEU A 1 84 ? -16.124 32.212 29.448 1.00 33.72 84 LEU A N 1
ATOM 627 C CA . LEU A 1 84 ? -17.065 32.255 28.341 1.00 33.72 84 LEU A CA 1
ATOM 628 C C . LEU A 1 84 ? -17.094 30.861 27.695 1.00 33.72 84 LEU A C 1
ATOM 630 O O . LEU A 1 84 ? -16.042 30.245 27.547 1.00 33.72 84 LEU A O 1
ATOM 634 N N . CYS A 1 85 ? -18.274 30.454 27.220 1.00 29.61 85 CYS A N 1
ATOM 635 C CA . CYS A 1 85 ? -18.599 29.230 26.463 1.00 29.61 85 CYS A CA 1
ATOM 636 C C . CYS A 1 85 ? -19.181 28.072 27.293 1.00 29.61 85 CYS A C 1
ATOM 638 O O . CYS A 1 85 ? -18.466 27.183 27.736 1.00 29.61 85 CYS A O 1
ATOM 640 N N . SER A 1 86 ? -20.514 27.994 27.359 1.00 28.72 86 SER A N 1
ATOM 641 C CA . SER A 1 86 ? -21.214 26.712 27.196 1.00 28.72 86 SER A CA 1
ATOM 642 C C . SER A 1 86 ? -22.685 26.950 26.863 1.00 28.72 86 SER A C 1
ATOM 644 O O . SER A 1 86 ? -23.481 27.373 27.700 1.00 28.72 86 SER A O 1
ATOM 646 N N . GLY A 1 87 ? -23.039 26.706 25.602 1.00 35.59 87 GLY A N 1
ATOM 647 C CA . GLY A 1 87 ? -24.419 26.561 25.175 1.00 35.59 87 GLY A CA 1
ATOM 648 C C . GLY A 1 87 ? -24.910 25.159 25.518 1.00 35.59 87 GLY A C 1
ATOM 649 O O . GLY A 1 87 ? -24.470 24.181 24.919 1.00 35.59 87 GLY A O 1
ATOM 650 N N . ARG A 1 88 ? -25.855 25.070 26.453 1.00 33.66 88 ARG A N 1
ATOM 651 C CA . ARG A 1 88 ? -26.751 23.920 26.606 1.00 33.66 88 ARG A CA 1
ATOM 652 C C . ARG A 1 88 ? -28.048 24.407 27.258 1.00 33.66 88 ARG A C 1
ATOM 654 O O . ARG A 1 88 ? -27.971 25.075 28.288 1.00 33.66 88 ARG A O 1
ATOM 661 N N . PRO A 1 89 ? -29.235 24.114 26.701 1.00 30.34 89 PRO A N 1
ATOM 662 C CA . PRO A 1 89 ? -30.477 24.381 27.402 1.00 30.34 89 PRO A CA 1
ATOM 663 C C . PRO A 1 89 ? -30.625 23.313 28.488 1.00 30.34 89 PRO A C 1
ATOM 665 O O . PRO A 1 89 ? -31.099 22.210 28.230 1.00 30.34 89 PRO A O 1
ATOM 668 N N . SER A 1 90 ? -30.172 23.623 29.700 1.00 25.77 90 SER A N 1
ATOM 669 C CA . SER A 1 90 ? -30.519 22.826 30.872 1.00 25.77 90 SER A CA 1
ATOM 670 C C . SER A 1 90 ? -31.897 23.253 31.361 1.00 25.77 90 SER A C 1
ATOM 672 O O . SER A 1 90 ? -32.093 24.330 31.922 1.00 25.77 90 SER A O 1
ATOM 674 N N . SER A 1 91 ? -32.853 22.364 31.124 1.00 34.38 91 SER A N 1
ATOM 675 C CA . SER A 1 91 ? -34.014 22.153 31.976 1.00 34.38 91 SER A CA 1
ATOM 676 C C . SER A 1 91 ? -33.616 22.089 33.455 1.00 34.38 91 SER A C 1
ATOM 678 O O . SER A 1 91 ? -32.572 21.535 33.790 1.00 34.38 91 SER A O 1
ATOM 680 N N . ALA A 1 92 ? -34.511 22.574 34.318 1.00 40.00 92 ALA A N 1
ATOM 681 C CA . ALA A 1 92 ? -34.509 22.354 35.765 1.00 40.00 92 ALA A CA 1
ATOM 682 C C . ALA A 1 92 ? -33.299 22.928 36.532 1.00 40.00 92 ALA A C 1
ATOM 684 O O . ALA A 1 92 ? -32.533 22.213 37.168 1.00 40.00 92 ALA A O 1
ATOM 685 N N . GLY A 1 93 ? -33.182 24.258 36.535 1.00 27.02 93 GLY A N 1
ATOM 686 C CA . GLY A 1 93 ? -32.479 24.994 37.587 1.00 27.02 93 GLY A CA 1
ATOM 687 C C . GLY A 1 93 ? -33.497 25.562 38.574 1.00 27.02 93 GLY A C 1
ATOM 688 O O . GLY A 1 93 ? -34.269 26.452 38.213 1.00 27.02 93 GLY A O 1
ATOM 689 N N . GLY A 1 94 ? -33.522 25.029 39.797 1.00 38.81 94 GLY A N 1
ATOM 690 C CA . GLY A 1 94 ? -34.357 25.513 40.892 1.00 38.81 94 GLY A CA 1
ATOM 691 C C . GLY A 1 94 ? -34.091 26.989 41.176 1.00 38.81 94 GLY A C 1
ATOM 692 O O . GLY A 1 94 ? -33.088 27.349 41.786 1.00 38.81 94 GLY A O 1
ATOM 693 N N . ARG A 1 95 ? -35.006 27.858 40.738 1.00 31.34 95 ARG A N 1
ATOM 694 C CA . ARG A 1 95 ? -35.152 29.189 41.332 1.00 31.34 95 ARG A CA 1
ATOM 695 C C . ARG A 1 95 ? -35.881 29.002 42.663 1.00 31.34 95 ARG A C 1
ATOM 697 O O . ARG A 1 95 ? -36.810 28.193 42.708 1.00 31.34 95 ARG A O 1
ATOM 704 N N . PRO A 1 96 ? -35.497 29.723 43.731 1.00 36.41 96 PRO A N 1
ATOM 705 C CA . PRO A 1 96 ? -36.209 29.643 45.000 1.00 36.41 96 PRO A CA 1
ATOM 706 C C . PRO A 1 96 ? -37.697 29.918 44.763 1.00 36.41 96 PRO A C 1
ATOM 708 O O . PRO A 1 96 ? -38.045 30.737 43.908 1.00 36.41 96 PRO A O 1
ATOM 711 N N . ALA A 1 97 ? -38.554 29.237 45.524 1.00 44.78 97 ALA A N 1
ATOM 712 C CA . ALA A 1 97 ? -40.021 29.240 45.462 1.00 44.78 97 ALA A CA 1
ATOM 713 C C . ALA A 1 97 ? -40.705 30.616 45.692 1.00 44.78 97 ALA A C 1
ATOM 715 O O . ALA A 1 97 ? -41.882 30.681 46.029 1.00 44.78 97 ALA A O 1
ATOM 716 N N . SER A 1 98 ? -39.992 31.723 45.473 1.00 49.47 98 SER A N 1
ATOM 717 C CA . SER A 1 98 ? -40.439 33.107 45.655 1.00 49.47 98 SER A CA 1
ATOM 718 C C . SER A 1 98 ? -40.305 33.949 44.391 1.00 49.47 98 SER A C 1
ATOM 720 O O . SER A 1 98 ? -40.060 35.154 44.460 1.00 49.47 98 SER A O 1
ATOM 722 N N . ALA A 1 99 ? -40.517 33.360 43.214 1.00 52.78 99 ALA A N 1
ATOM 723 C CA . ALA A 1 99 ? -41.024 34.157 42.104 1.00 52.78 99 ALA A CA 1
ATOM 724 C C . ALA A 1 99 ? -42.509 34.405 42.384 1.00 52.78 99 ALA A C 1
ATOM 726 O O . ALA A 1 99 ? -43.375 33.661 41.927 1.00 52.78 99 ALA A O 1
ATOM 727 N N . LEU A 1 100 ? -42.778 35.425 43.201 1.00 59.34 100 LEU A N 1
ATOM 728 C CA . LEU A 1 100 ? -44.082 36.071 43.300 1.00 59.34 100 LEU A CA 1
ATOM 729 C C . LEU A 1 100 ? -44.680 36.095 41.889 1.00 59.34 100 LEU A C 1
ATOM 731 O O . LEU A 1 100 ? -44.018 36.592 40.976 1.00 59.34 100 LEU A O 1
ATOM 735 N N . LEU A 1 101 ? -45.849 35.480 41.688 1.00 67.69 101 LEU A N 1
ATOM 736 C CA . LEU A 1 101 ? -46.458 35.304 40.366 1.00 67.69 101 LEU A CA 1
ATOM 737 C C . LEU A 1 101 ? -46.933 36.666 39.834 1.00 67.69 101 LEU A C 1
ATOM 739 O O . LEU A 1 101 ? -48.123 36.925 39.754 1.00 67.69 101 LEU A O 1
ATOM 743 N N . THR A 1 102 ? -46.024 37.588 39.533 1.00 67.00 102 THR A N 1
ATOM 744 C CA . THR A 1 102 ? -46.332 38.960 39.109 1.00 67.00 102 THR A CA 1
ATOM 745 C C . THR A 1 102 ? -46.746 39.020 37.647 1.00 67.00 102 THR A C 1
ATOM 747 O O . THR A 1 102 ? -47.545 39.875 37.275 1.00 67.00 102 THR A O 1
ATOM 750 N N . ASP A 1 103 ? -46.259 38.088 36.829 1.00 81.31 103 ASP A N 1
ATOM 751 C CA . ASP A 1 103 ? -46.623 37.995 35.421 1.00 81.31 103 ASP A CA 1
ATOM 752 C C . ASP A 1 103 ? -47.987 37.310 35.211 1.00 81.31 103 ASP A C 1
ATOM 754 O O . ASP A 1 103 ? -48.284 36.263 35.795 1.00 81.31 103 ASP A O 1
ATOM 758 N N . ARG A 1 104 ? -48.817 37.869 34.320 1.00 80.06 104 ARG A N 1
ATOM 759 C CA . ARG A 1 104 ? -50.165 37.351 34.027 1.00 80.06 104 ARG A CA 1
ATOM 760 C C . ARG A 1 104 ? -50.139 35.987 33.345 1.00 80.06 104 ARG A C 1
ATOM 762 O O . ARG A 1 104 ? -51.046 35.181 33.575 1.00 80.06 104 ARG A O 1
ATOM 769 N N . SER A 1 105 ? -49.124 35.704 32.527 1.00 81.50 105 SER A N 1
ATOM 770 C CA . SER A 1 105 ? -48.995 34.389 31.888 1.00 81.50 105 SER A CA 1
ATOM 771 C C . SER A 1 105 ? -48.622 33.313 32.919 1.00 81.50 105 SER A C 1
ATOM 773 O O . SER A 1 105 ? -49.228 32.237 32.943 1.00 81.50 105 SER A O 1
ATOM 775 N N . ALA A 1 106 ? -47.733 33.653 33.862 1.00 81.75 106 ALA A N 1
ATOM 776 C CA . ALA A 1 106 ? -47.361 32.799 34.985 1.00 81.75 106 ALA A CA 1
ATOM 777 C C . ALA A 1 106 ? -48.549 32.528 35.923 1.00 81.75 106 ALA A C 1
ATOM 779 O O . ALA A 1 106 ? -48.802 31.366 36.245 1.00 81.75 106 ALA A O 1
ATOM 780 N N . GLN A 1 107 ? -49.334 33.553 36.282 1.00 85.25 107 GLN A N 1
ATOM 781 C CA . GLN A 1 107 ? -50.576 33.380 37.051 1.00 85.25 107 GLN A CA 1
ATOM 782 C C . GLN A 1 107 ? -51.566 32.460 36.326 1.00 85.25 107 GLN A C 1
ATOM 784 O O . GLN A 1 107 ? -52.086 31.523 36.922 1.00 85.25 107 GLN A O 1
ATOM 789 N N . SER A 1 108 ? -51.773 32.658 35.022 1.00 84.12 108 SER A N 1
ATOM 790 C CA . SER A 1 108 ? -52.685 31.821 34.225 1.00 84.12 108 SER A CA 1
ATOM 791 C C . SER A 1 108 ? -52.217 30.362 34.134 1.00 84.12 108 SER A C 1
ATOM 793 O O . SER A 1 108 ? -53.030 29.440 34.086 1.00 84.12 108 SER A O 1
ATOM 795 N N . SER A 1 109 ? -50.902 30.121 34.111 1.00 83.25 109 SER A N 1
ATOM 796 C CA . SER A 1 109 ? -50.338 28.766 34.162 1.00 83.25 109 SER A CA 1
ATOM 797 C C . SER A 1 109 ? -50.501 28.117 35.540 1.00 83.25 109 SER A C 1
ATOM 799 O O . SER A 1 109 ? -50.947 26.977 35.621 1.00 83.25 109 SER A O 1
ATOM 801 N N . ALA A 1 110 ? -50.218 28.853 36.619 1.00 83.38 110 ALA A N 1
ATOM 802 C CA . ALA A 1 110 ? -50.344 28.364 37.988 1.00 83.38 110 ALA A CA 1
ATOM 803 C C . ALA A 1 110 ? -51.805 28.064 38.341 1.00 83.38 110 ALA A C 1
ATOM 805 O O . ALA A 1 110 ? -52.090 27.031 38.936 1.00 83.38 110 ALA A O 1
ATOM 806 N N . LEU A 1 111 ? -52.737 28.906 37.889 1.00 86.44 111 LEU A N 1
ATOM 807 C CA . LEU A 1 111 ? -54.171 28.690 38.059 1.00 86.44 111 LEU A CA 1
ATOM 808 C C . LEU A 1 111 ? -54.647 27.393 37.395 1.00 86.44 111 LEU A C 1
ATOM 810 O O . LEU A 1 111 ? -55.479 26.692 37.961 1.00 86.44 111 LEU A O 1
ATOM 814 N N . ARG A 1 112 ? -54.110 27.046 36.217 1.00 85.50 112 ARG A N 1
ATOM 815 C CA . ARG A 1 112 ? -54.424 25.770 35.554 1.00 85.50 112 ARG A CA 1
ATOM 816 C C . ARG A 1 112 ? -53.930 24.567 36.352 1.00 85.50 112 ARG A C 1
ATOM 818 O O . ARG A 1 112 ? -54.666 23.594 36.442 1.00 85.50 112 ARG A O 1
ATOM 825 N N . VAL A 1 113 ? -52.730 24.641 36.932 1.00 84.12 113 VAL A N 1
ATOM 826 C CA . VAL A 1 113 ? -52.175 23.564 37.774 1.00 84.12 113 VAL A CA 1
ATOM 827 C C . VAL A 1 113 ? -53.030 23.369 39.023 1.00 84.12 113 VAL A C 1
ATOM 829 O O . VAL A 1 113 ? -53.503 22.266 39.264 1.00 84.12 113 VAL A O 1
ATOM 832 N N . VAL A 1 114 ? -53.323 24.454 39.745 1.00 84.56 114 VAL A N 1
ATOM 833 C CA . VAL A 1 114 ? -54.147 24.397 40.961 1.00 84.56 114 VAL A CA 1
ATOM 834 C C . VAL A 1 114 ? -55.556 23.885 40.651 1.00 84.56 114 VAL A C 1
ATOM 836 O O . VAL A 1 114 ? -56.046 22.996 41.335 1.00 84.56 114 VAL A O 1
ATOM 839 N N . ASN A 1 115 ? -56.205 24.367 39.586 1.00 86.56 115 ASN A N 1
ATOM 840 C CA . ASN A 1 115 ? -57.519 23.849 39.187 1.00 86.56 115 ASN A CA 1
ATOM 841 C C . ASN A 1 115 ? -57.469 22.373 38.750 1.00 86.56 115 ASN A C 1
ATOM 843 O O . ASN A 1 115 ? -58.439 21.655 38.975 1.00 86.56 115 ASN A O 1
ATOM 847 N N . ALA A 1 116 ? -56.369 21.905 38.149 1.00 85.31 116 ALA A N 1
ATOM 848 C CA . ALA A 1 116 ? -56.193 20.491 37.819 1.00 85.31 116 ALA A CA 1
ATOM 849 C C . ALA A 1 116 ? -56.040 19.625 39.079 1.00 85.31 116 ALA A C 1
ATOM 851 O O . ALA A 1 116 ? -56.641 18.556 39.140 1.00 85.31 116 ALA A O 1
ATOM 852 N N . PHE A 1 117 ? -55.306 20.099 40.092 1.00 83.69 117 PHE A N 1
ATOM 853 C CA . PHE A 1 117 ? -55.190 19.427 41.390 1.00 83.69 117 PHE A CA 1
ATOM 854 C C . PHE A 1 117 ? -56.526 19.376 42.140 1.00 83.69 117 PHE A C 1
ATOM 856 O O . PHE A 1 117 ? -56.924 18.325 42.640 1.00 83.69 117 PHE A O 1
ATOM 863 N N . LEU A 1 118 ? -57.248 20.499 42.192 1.00 84.38 118 LEU A N 1
ATOM 864 C CA . LEU A 1 118 ? -58.577 20.558 42.801 1.00 84.38 118 LEU A CA 1
ATOM 865 C C . LEU A 1 118 ? -59.540 19.591 42.095 1.00 84.38 118 LEU A C 1
ATOM 867 O O . LEU A 1 118 ? -60.285 18.875 42.759 1.00 84.38 118 LEU A O 1
ATOM 871 N N . ALA A 1 119 ? -59.477 19.500 40.763 1.00 84.62 119 ALA A N 1
ATOM 872 C CA . ALA A 1 119 ? -60.279 18.553 39.995 1.00 84.62 119 ALA A CA 1
ATOM 873 C C . ALA A 1 119 ? -59.873 17.085 40.227 1.00 84.62 119 ALA A C 1
ATOM 875 O O . ALA A 1 119 ? -60.755 16.243 40.391 1.00 84.62 119 ALA A O 1
ATOM 876 N N . SER A 1 120 ? -58.572 16.760 40.276 1.00 84.31 120 SER A N 1
ATOM 877 C CA . SER A 1 120 ? -58.100 15.380 40.493 1.00 84.31 120 SER A CA 1
ATOM 878 C C . SER A 1 120 ? -58.446 14.845 41.881 1.00 84.31 120 SER A C 1
ATOM 880 O O . SER A 1 120 ? -58.638 13.644 42.048 1.00 84.31 120 SER A O 1
ATOM 882 N N . HIS A 1 121 ? -58.592 15.740 42.855 1.00 80.75 121 HIS A N 1
ATOM 883 C CA . HIS A 1 121 ? -58.993 15.415 44.218 1.00 80.75 121 HIS A CA 1
ATOM 884 C C . HIS A 1 121 ? -60.486 15.650 44.484 1.00 80.75 121 HIS A C 1
ATOM 886 O O . HIS A 1 121 ? -60.913 15.607 45.636 1.00 80.75 121 HIS A O 1
ATOM 892 N N . SER A 1 122 ? -61.298 15.855 43.438 1.00 81.44 122 SER A N 1
ATOM 893 C CA . SER A 1 122 ? -62.757 16.043 43.525 1.00 81.44 122 SER A CA 1
ATOM 894 C C . SER A 1 122 ? -63.207 17.186 44.452 1.00 81.44 122 SER A C 1
ATOM 896 O O . SER A 1 122 ? -64.236 17.091 45.120 1.00 81.44 122 SER A O 1
ATOM 898 N N . ALA A 1 123 ? -62.449 18.285 44.501 1.00 81.50 123 ALA A N 1
ATOM 899 C CA . ALA A 1 123 ? -62.831 19.470 45.262 1.00 81.50 123 ALA A CA 1
ATOM 900 C C . ALA A 1 123 ? -64.095 20.131 44.664 1.00 81.50 123 ALA A C 1
ATOM 902 O O . ALA A 1 123 ? -64.208 20.243 43.440 1.00 81.50 123 ALA A O 1
ATOM 903 N N . PRO A 1 124 ? -65.026 20.647 45.490 1.00 77.44 124 PRO A N 1
ATOM 904 C CA . PRO A 1 124 ? -66.266 21.272 45.015 1.00 77.44 124 PRO A CA 1
ATOM 905 C C . PRO A 1 124 ? -66.073 22.683 44.421 1.00 77.44 124 PRO A C 1
ATOM 907 O O . PRO A 1 124 ? -67.043 23.309 43.993 1.00 77.44 124 PRO A O 1
ATOM 910 N N . VAL A 1 125 ? -64.837 23.196 44.385 1.00 83.00 125 VAL A N 1
ATOM 911 C CA . VAL A 1 125 ? -64.510 24.588 44.043 1.00 83.00 125 VAL A CA 1
ATOM 912 C C . VAL A 1 125 ? -63.558 24.666 42.855 1.00 83.00 125 VAL A C 1
ATOM 914 O O . VAL A 1 125 ? -62.596 23.908 42.754 1.00 83.00 125 VAL A O 1
ATOM 917 N N . SER A 1 126 ? -63.800 25.636 41.967 1.00 84.06 126 SER A N 1
ATOM 918 C CA . SER A 1 126 ? -62.944 25.943 40.818 1.00 84.06 126 SER A CA 1
ATOM 919 C C . SER A 1 126 ? -62.714 27.451 40.702 1.00 84.06 126 SER A C 1
ATOM 921 O O . SER A 1 126 ? -63.660 28.239 40.701 1.00 84.06 126 SER A O 1
ATOM 923 N N . LEU A 1 127 ? -61.450 27.861 40.587 1.00 85.00 127 LEU A N 1
ATOM 924 C CA . LEU A 1 127 ? -61.036 29.265 40.608 1.00 85.00 127 LEU A CA 1
ATOM 925 C C . LEU A 1 127 ? -61.083 29.855 39.184 1.00 85.00 127 LEU A C 1
ATOM 927 O O . LEU A 1 127 ? -60.289 29.465 38.321 1.00 85.00 127 LEU A O 1
ATOM 931 N N . ARG A 1 128 ? -62.010 30.793 38.915 1.00 82.69 128 ARG A N 1
ATOM 932 C CA . ARG A 1 128 ? -62.240 31.382 37.574 1.00 82.69 128 ARG A CA 1
ATOM 933 C C . ARG A 1 128 ? -61.443 32.686 37.323 1.00 82.69 128 ARG A C 1
ATOM 935 O O . ARG A 1 128 ? -61.373 33.522 38.222 1.00 82.69 128 ARG A O 1
ATOM 942 N N . PRO A 1 129 ? -60.883 32.913 36.112 1.00 79.31 129 PRO A N 1
ATOM 943 C CA . PRO A 1 129 ? -60.242 34.186 35.732 1.00 79.31 129 PRO A CA 1
ATOM 944 C C . PRO A 1 129 ? -61.249 35.342 35.513 1.00 79.31 129 PRO A C 1
ATOM 946 O O . PRO A 1 129 ? -62.411 35.066 35.215 1.00 79.31 129 PRO A O 1
ATOM 949 N N . PRO A 1 130 ? -60.828 36.631 35.550 1.00 68.19 130 PRO A N 1
ATOM 950 C CA . PRO A 1 130 ? -59.458 37.118 35.756 1.00 68.19 130 PRO A CA 1
ATOM 951 C C . PRO A 1 130 ? -59.018 37.163 37.230 1.00 68.19 130 PRO A C 1
ATOM 953 O O . PRO A 1 130 ? -57.826 37.036 37.492 1.00 68.19 130 PRO A O 1
ATOM 956 N N . LEU A 1 131 ? -59.958 37.303 38.171 1.00 80.69 131 LEU A N 1
ATOM 957 C CA . LEU A 1 131 ? -59.754 37.245 39.624 1.00 80.69 131 LEU A CA 1
ATOM 958 C C . LEU A 1 131 ? -60.903 36.417 40.230 1.00 80.69 131 LEU A C 1
ATOM 960 O O . LEU A 1 131 ? -62.062 36.776 40.007 1.00 80.69 131 LEU A O 1
ATOM 964 N N . PRO A 1 132 ? -60.618 35.323 40.955 1.00 83.50 132 PRO A N 1
ATOM 965 C CA . PRO A 1 132 ? -61.656 34.488 41.549 1.00 83.50 132 PRO A CA 1
ATOM 966 C C . PRO A 1 132 ? -62.338 35.167 42.742 1.00 83.50 132 PRO A C 1
ATOM 968 O O . PRO A 1 132 ? -61.796 36.089 43.358 1.00 83.50 132 PRO A O 1
ATOM 971 N N . ALA A 1 133 ? -63.547 34.705 43.074 1.00 85.38 133 ALA A N 1
ATOM 972 C CA . ALA A 1 133 ? -64.288 35.228 44.214 1.00 85.38 133 ALA A CA 1
ATOM 973 C C . ALA A 1 133 ? -63.569 34.885 45.525 1.00 85.38 133 ALA A C 1
ATOM 975 O O . ALA A 1 133 ? -63.018 33.797 45.680 1.00 85.38 133 ALA A O 1
ATOM 976 N N . ALA A 1 134 ? -63.610 35.803 46.494 1.00 83.50 134 ALA A N 1
ATOM 977 C CA . ALA A 1 134 ? -62.896 35.642 47.760 1.00 83.50 134 ALA A CA 1
ATOM 978 C C . ALA A 1 134 ? -63.255 34.337 48.491 1.00 83.50 134 ALA A C 1
ATOM 980 O O . ALA A 1 134 ? -62.370 33.651 48.989 1.00 83.50 134 ALA A O 1
ATOM 981 N N . ARG A 1 135 ? -64.543 33.969 48.477 1.00 83.69 135 ARG A N 1
ATOM 982 C CA . ARG A 1 135 ? -65.048 32.720 49.057 1.00 83.69 135 ARG A CA 1
ATOM 983 C C . ARG A 1 135 ? -64.400 31.487 48.423 1.00 83.69 135 ARG A C 1
ATOM 985 O O . ARG A 1 135 ? -63.926 30.621 49.151 1.00 83.69 135 ARG A O 1
ATOM 992 N N . ASP A 1 136 ? -64.345 31.445 47.094 1.00 87.19 136 ASP A N 1
ATOM 993 C CA . ASP A 1 136 ? -63.802 30.310 46.343 1.00 87.19 136 ASP A CA 1
ATOM 994 C C . ASP A 1 136 ? -62.303 30.130 46.638 1.00 87.19 136 ASP A C 1
ATOM 996 O O . ASP A 1 136 ? -61.820 29.011 46.782 1.00 87.19 136 ASP A O 1
ATOM 1000 N N . ILE A 1 137 ? -61.560 31.232 46.798 1.00 86.06 137 ILE A N 1
ATOM 1001 C CA . ILE A 1 137 ? -60.129 31.201 47.146 1.00 86.06 137 ILE A CA 1
ATOM 1002 C C . ILE A 1 137 ? -59.917 30.600 48.539 1.00 86.06 137 ILE A C 1
ATOM 1004 O O . ILE A 1 137 ? -59.072 29.722 48.712 1.00 86.06 137 ILE A O 1
ATOM 1008 N N . THR A 1 138 ? -60.680 31.058 49.532 1.00 85.56 138 THR A N 1
ATOM 1009 C CA . THR A 1 138 ? -60.580 30.566 50.911 1.00 85.56 138 THR A CA 1
ATOM 1010 C C . THR A 1 138 ? -60.960 29.087 51.002 1.00 85.56 138 THR A C 1
ATOM 1012 O O . THR A 1 138 ? -60.296 28.318 51.691 1.00 85.56 138 THR A O 1
ATOM 1015 N N . GLU A 1 139 ? -62.008 28.670 50.293 1.00 85.81 139 GLU A N 1
ATOM 1016 C CA . GLU A 1 139 ? -62.478 27.283 50.285 1.00 85.81 139 GLU A CA 1
ATOM 1017 C C . GLU A 1 139 ? -61.481 26.343 49.587 1.00 85.81 139 GLU A C 1
ATOM 1019 O O . GLU A 1 139 ? -61.163 25.281 50.125 1.00 85.81 139 GLU A O 1
ATOM 1024 N N . ALA A 1 140 ? -60.884 26.773 48.470 1.00 85.88 140 ALA A N 1
ATOM 1025 C CA . ALA A 1 140 ? -59.807 26.041 47.807 1.00 85.88 140 ALA A CA 1
ATOM 1026 C C . ALA A 1 140 ? -58.558 25.891 48.697 1.00 85.88 140 ALA A C 1
ATOM 1028 O O . ALA A 1 140 ? -57.980 24.808 48.766 1.00 85.88 140 ALA A O 1
ATOM 1029 N N . LEU A 1 141 ? -58.153 26.949 49.411 1.00 83.94 141 LEU A N 1
ATOM 1030 C CA . LEU A 1 141 ? -57.008 26.889 50.328 1.00 83.94 141 LEU A CA 1
ATOM 1031 C C . LEU A 1 141 ? -57.262 25.946 51.509 1.00 83.94 141 LEU A C 1
ATOM 1033 O O . LEU A 1 141 ? -56.396 25.129 51.814 1.00 83.94 141 LEU A O 1
ATOM 1037 N N . ARG A 1 142 ? -58.446 25.999 52.137 1.00 85.62 142 ARG A N 1
ATOM 1038 C CA . ARG A 1 142 ? -58.804 25.061 53.219 1.00 85.62 142 ARG A CA 1
ATOM 1039 C C . ARG A 1 142 ? -58.775 23.610 52.748 1.00 85.62 142 ARG A C 1
ATOM 1041 O O . ARG A 1 142 ? -58.261 22.755 53.460 1.00 85.62 142 ARG A O 1
ATOM 1048 N N . PHE A 1 143 ? -59.290 23.343 51.547 1.00 85.00 143 PHE A N 1
ATOM 1049 C CA . PHE A 1 143 ? -59.278 22.002 50.969 1.00 85.00 143 PHE A CA 1
ATOM 1050 C C . PHE A 1 143 ? -57.851 21.470 50.786 1.00 85.00 143 PHE A C 1
ATOM 1052 O O . PHE A 1 143 ? -57.556 20.341 51.171 1.00 85.00 143 PHE A O 1
ATOM 1059 N N . ILE A 1 144 ? -56.952 22.295 50.244 1.00 83.69 144 ILE A N 1
ATOM 1060 C CA . ILE A 1 144 ? -55.545 21.926 50.046 1.00 83.69 144 ILE A CA 1
ATOM 1061 C C . ILE A 1 144 ? -54.857 21.657 51.394 1.00 83.69 144 ILE A C 1
ATOM 1063 O O . ILE A 1 144 ? -54.163 20.655 51.537 1.00 83.69 144 ILE A O 1
ATOM 1067 N N . LEU A 1 145 ? -55.084 22.507 52.399 1.00 82.88 145 LEU A N 1
ATOM 1068 C CA . LEU A 1 145 ? -54.459 22.385 53.722 1.00 82.88 145 LEU A CA 1
ATOM 1069 C C . LEU A 1 145 ? -54.941 21.144 54.492 1.00 82.88 145 LEU A C 1
ATOM 1071 O O . LEU A 1 145 ? -54.126 20.433 55.076 1.00 82.88 145 LEU A O 1
ATOM 1075 N N . ALA A 1 146 ? -56.231 20.809 54.408 1.00 84.06 146 ALA A N 1
ATOM 1076 C CA . ALA A 1 146 ? -56.777 19.595 55.014 1.00 84.06 146 ALA A CA 1
ATOM 1077 C C . ALA A 1 146 ? -56.186 18.303 54.419 1.00 84.06 146 ALA A C 1
ATOM 1079 O O . ALA A 1 146 ? -56.063 17.306 55.122 1.00 84.06 146 ALA A O 1
ATOM 1080 N N . ARG A 1 147 ? -55.800 18.305 53.135 1.00 80.12 147 ARG A N 1
ATOM 1081 C CA . ARG A 1 147 ? -55.183 17.138 52.474 1.00 80.12 147 ARG A CA 1
ATOM 1082 C C . ARG A 1 147 ? -53.728 16.909 52.867 1.00 80.12 147 ARG A C 1
ATOM 1084 O O . ARG A 1 147 ? -53.214 15.828 52.611 1.00 80.12 147 ARG A O 1
ATOM 1091 N N . MET A 1 148 ? -53.084 17.906 53.460 1.00 74.69 148 MET A N 1
ATOM 1092 C CA . MET A 1 148 ? -51.727 17.800 53.987 1.00 74.69 148 MET A CA 1
ATOM 1093 C C . MET A 1 148 ? -51.714 17.581 55.512 1.00 74.69 148 MET A C 1
ATOM 1095 O O . MET A 1 148 ? -50.711 17.858 56.159 1.00 74.69 148 MET A O 1
ATOM 1099 N N . ASP A 1 149 ? -52.837 17.138 56.089 1.00 76.88 149 ASP A N 1
ATOM 1100 C CA . ASP A 1 149 ? -53.035 16.938 57.531 1.00 76.88 149 ASP A CA 1
ATOM 1101 C C . ASP A 1 149 ? -52.891 18.215 58.391 1.00 76.88 149 ASP A C 1
ATOM 1103 O O . ASP A 1 149 ? -52.654 18.145 59.598 1.00 76.88 149 ASP A O 1
ATOM 1107 N N . TRP A 1 150 ? -53.114 19.400 57.799 1.00 79.44 150 TRP A N 1
ATOM 1108 C CA . TRP A 1 150 ? -53.150 20.692 58.505 1.00 79.44 150 TRP A CA 1
ATOM 1109 C C . TRP A 1 150 ? -54.517 21.396 58.377 1.00 79.44 150 TRP A C 1
ATOM 1111 O O . TRP A 1 150 ? -54.614 22.442 57.727 1.00 79.44 150 TRP A O 1
ATOM 1121 N N . PRO A 1 151 ? -55.606 20.862 58.966 1.00 78.12 151 PRO A N 1
ATOM 1122 C CA . PRO A 1 151 ? -56.889 21.561 59.001 1.00 78.12 151 PRO A CA 1
ATOM 1123 C C . PRO A 1 151 ? -56.787 22.822 59.876 1.00 78.12 151 PRO A C 1
ATOM 1125 O O . PRO A 1 151 ? -56.293 22.764 60.999 1.00 78.12 151 PRO A O 1
ATOM 1128 N N . LEU A 1 152 ? -57.241 23.965 59.357 1.00 80.81 152 LEU A N 1
ATOM 1129 C CA . LEU A 1 152 ? -57.197 25.259 60.051 1.00 80.81 152 LEU A CA 1
ATOM 1130 C C . LEU A 1 152 ? -58.615 25.820 60.191 1.00 80.81 152 LEU A C 1
ATOM 1132 O O . LEU A 1 152 ? -59.301 26.009 59.180 1.00 80.81 152 LEU A O 1
ATOM 1136 N N . ASP A 1 153 ? -59.021 26.105 61.430 1.00 76.38 153 ASP A N 1
ATOM 1137 C CA . ASP A 1 153 ? -60.337 26.669 61.754 1.00 76.38 153 ASP A CA 1
ATOM 1138 C C . ASP A 1 153 ? -60.391 28.174 61.438 1.00 76.38 153 ASP A C 1
ATOM 1140 O O . ASP A 1 153 ? -61.314 28.627 60.750 1.00 76.38 153 ASP A O 1
ATOM 1144 N N . ASP A 1 154 ? -59.368 28.940 61.847 1.00 82.00 154 ASP A N 1
ATOM 1145 C CA . ASP A 1 154 ? -59.202 30.357 61.499 1.00 82.00 154 ASP A CA 1
ATOM 1146 C C . ASP A 1 154 ? -58.025 30.568 60.531 1.00 82.00 154 ASP A C 1
ATOM 1148 O O . ASP A 1 154 ? -56.864 30.753 60.904 1.00 82.00 154 ASP A O 1
ATOM 1152 N N . LEU A 1 155 ? -58.344 30.562 59.233 1.00 81.06 155 LEU A N 1
ATOM 1153 C CA . LEU A 1 155 ? -57.355 30.736 58.168 1.00 81.06 155 LEU A CA 1
ATOM 1154 C C . LEU A 1 155 ? -56.623 32.090 58.253 1.00 81.06 155 LEU A C 1
ATOM 1156 O O . LEU A 1 155 ? -55.475 32.170 57.821 1.00 81.06 155 LEU A O 1
ATOM 1160 N N . ASP A 1 156 ? -57.255 33.145 58.776 1.00 80.69 156 ASP A N 1
ATOM 1161 C CA . ASP A 1 156 ? -56.672 34.494 58.782 1.00 80.69 156 ASP A CA 1
ATOM 1162 C C . ASP A 1 156 ? -55.528 34.630 59.805 1.00 80.69 156 ASP A C 1
ATOM 1164 O O . ASP A 1 156 ? -54.590 35.411 59.581 1.00 80.69 156 ASP A O 1
ATOM 1168 N N . ASP A 1 157 ? -55.587 33.855 60.893 1.00 78.31 157 ASP A N 1
ATOM 1169 C CA . ASP A 1 157 ? -54.701 33.979 62.057 1.00 78.31 157 ASP A CA 1
ATOM 1170 C C . ASP A 1 157 ? -53.665 32.858 62.115 1.00 78.31 157 ASP A C 1
ATOM 1172 O O . ASP A 1 157 ? -52.486 33.120 62.386 1.00 78.31 157 ASP A O 1
ATOM 1176 N N . ASP A 1 158 ? -54.071 31.636 61.769 1.00 81.62 158 ASP A N 1
ATOM 1177 C CA . ASP A 1 158 ? -53.234 30.450 61.932 1.00 81.62 158 ASP A CA 1
ATOM 1178 C C . ASP A 1 158 ? -52.354 30.175 60.705 1.00 81.62 158 ASP A C 1
ATOM 1180 O O . ASP A 1 158 ? -51.215 29.709 60.831 1.00 81.62 158 ASP A O 1
ATOM 1184 N N . LEU A 1 159 ? -52.819 30.535 59.501 1.00 83.06 159 LEU A N 1
ATOM 1185 C CA . LEU A 1 159 ? -52.057 30.315 58.268 1.00 83.06 159 LEU A CA 1
ATOM 1186 C C . LEU A 1 159 ? -50.705 31.058 58.266 1.00 83.06 159 LEU A C 1
ATOM 1188 O O . LEU A 1 159 ? -49.694 30.434 57.935 1.00 83.06 159 LEU A O 1
ATOM 1192 N N . PRO A 1 160 ? -50.603 32.344 58.669 1.00 82.06 160 PRO A N 1
ATOM 1193 C CA . PRO A 1 160 ? -49.307 33.018 58.761 1.00 82.06 160 PRO A CA 1
ATOM 1194 C C . PRO A 1 160 ? -48.336 32.357 59.756 1.00 82.06 160 PRO A C 1
ATOM 1196 O O . PRO A 1 160 ? -47.121 32.388 59.541 1.00 82.06 160 PRO A O 1
ATOM 1199 N N . ALA A 1 161 ? -48.840 31.757 60.841 1.00 81.06 161 ALA A N 1
ATOM 1200 C CA . ALA A 1 161 ? -48.014 31.044 61.814 1.00 81.06 161 ALA A CA 1
ATOM 1201 C C . ALA A 1 161 ? -47.498 29.712 61.250 1.00 81.06 161 ALA A C 1
ATOM 1203 O O . ALA A 1 161 ? -46.296 29.447 61.337 1.00 81.06 161 ALA A O 1
ATOM 1204 N N . LEU A 1 162 ? -48.367 28.935 60.596 1.00 80.81 162 LEU A N 1
ATOM 1205 C CA . LEU A 1 162 ? -47.996 27.686 59.929 1.00 80.81 162 LEU A CA 1
ATOM 1206 C C . LEU A 1 162 ? -46.925 27.920 58.855 1.00 80.81 162 LEU A C 1
ATOM 1208 O O . LEU A 1 162 ? -45.911 27.226 58.824 1.00 80.81 162 LEU A O 1
ATOM 1212 N N . LEU A 1 163 ? -47.090 28.951 58.021 1.00 78.69 163 LEU A N 1
ATOM 1213 C CA . LEU A 1 163 ? -46.127 29.266 56.959 1.00 78.69 163 LEU A CA 1
ATOM 1214 C C . LEU A 1 163 ? -44.748 29.653 57.491 1.00 78.69 163 LEU A C 1
ATOM 1216 O O . LEU A 1 163 ? -43.740 29.352 56.853 1.00 78.69 163 LEU A O 1
ATOM 1220 N N . ARG A 1 164 ? -44.686 30.282 58.668 1.00 79.19 164 ARG A N 1
ATOM 1221 C CA . ARG A 1 164 ? -43.424 30.585 59.351 1.00 79.19 164 ARG A CA 1
ATOM 1222 C C . ARG A 1 164 ? -42.753 29.324 59.903 1.00 79.19 164 ARG A C 1
ATOM 1224 O O . ARG A 1 164 ? -41.534 29.225 59.792 1.00 79.19 164 ARG A O 1
ATOM 1231 N N . ASN A 1 165 ? -43.521 28.369 60.432 1.00 79.19 165 ASN A N 1
ATOM 1232 C CA . ASN A 1 165 ? -42.999 27.083 60.921 1.00 79.19 165 ASN A CA 1
ATOM 1233 C C . ASN A 1 165 ? -42.491 26.192 59.780 1.00 79.19 165 ASN A C 1
ATOM 1235 O O . ASN A 1 165 ? -41.481 25.516 59.925 1.00 79.19 165 ASN A O 1
ATOM 1239 N N . LEU A 1 166 ? -43.150 26.242 58.621 1.00 75.56 166 LEU A N 1
ATOM 1240 C CA . LEU A 1 166 ? -42.733 25.532 57.408 1.00 75.56 166 LEU A CA 1
ATOM 1241 C C . LEU A 1 166 ? -41.602 26.251 56.645 1.00 75.56 166 LEU A C 1
ATOM 1243 O O . LEU A 1 166 ? -41.268 25.857 55.530 1.00 75.56 166 LEU A O 1
ATOM 1247 N N . HIS A 1 167 ? -41.038 27.327 57.211 1.00 72.38 167 HIS A N 1
ATOM 1248 C CA . HIS A 1 167 ? -40.024 28.179 56.582 1.00 72.38 167 HIS A CA 1
ATOM 1249 C C . HIS A 1 167 ? -40.388 28.604 55.144 1.00 72.38 167 HIS A C 1
ATOM 1251 O O . HIS A 1 167 ? -39.528 28.715 54.267 1.00 72.38 167 HIS A O 1
ATOM 1257 N N . CYS A 1 168 ? -41.678 28.857 54.891 1.00 70.50 168 CYS A N 1
ATOM 1258 C CA . CYS A 1 168 ? -42.168 29.221 53.570 1.00 70.50 168 CYS A CA 1
ATOM 1259 C C . CYS A 1 168 ? -41.632 30.608 53.174 1.00 70.50 168 CYS A C 1
ATOM 1261 O O . CYS A 1 168 ? -41.770 31.570 53.935 1.00 70.50 168 CYS A O 1
ATOM 1263 N N . PRO A 1 169 ? -41.063 30.773 51.969 1.00 67.38 169 PRO A N 1
ATOM 1264 C CA . PRO A 1 169 ? -40.415 32.021 51.580 1.00 67.38 169 PRO A CA 1
ATOM 1265 C C . PRO A 1 169 ? -41.412 33.085 51.059 1.00 67.38 169 PRO A C 1
ATOM 1267 O O . PRO A 1 169 ? -41.006 34.086 50.459 1.00 67.38 169 PRO A O 1
ATOM 1270 N N . LEU A 1 170 ? -42.719 32.884 51.281 1.00 71.06 170 LEU A N 1
ATOM 1271 C CA . LEU A 1 170 ? -43.809 33.794 50.922 1.00 71.06 170 LEU A CA 1
ATOM 1272 C C . LEU A 1 170 ? -44.211 34.657 52.128 1.00 71.06 170 LEU A C 1
ATOM 1274 O O . LEU A 1 170 ? -44.622 34.150 53.167 1.00 71.06 170 LEU A O 1
ATOM 1278 N N . LYS A 1 171 ? -44.151 35.984 51.976 1.00 72.31 171 LYS A N 1
ATOM 1279 C CA . LYS A 1 171 ? -44.657 36.930 52.983 1.00 72.31 171 LYS A CA 1
ATOM 1280 C C . LYS A 1 171 ? -46.144 37.192 52.738 1.00 72.31 171 LYS A C 1
ATOM 1282 O O . LYS A 1 171 ? -46.483 37.947 51.828 1.00 72.31 171 LYS A O 1
ATOM 1287 N N . LEU A 1 172 ? -47.017 36.568 53.530 1.00 75.38 172 LEU A N 1
ATOM 1288 C CA . LEU A 1 172 ? -48.457 36.841 53.532 1.00 75.38 172 LEU A CA 1
ATOM 1289 C C . LEU A 1 172 ? -48.828 37.755 54.702 1.00 75.38 172 LEU A C 1
ATOM 1291 O O . LEU A 1 172 ? -48.560 37.440 55.858 1.00 75.38 172 LEU A O 1
ATOM 1295 N N . ASN A 1 173 ? -49.460 38.887 54.394 1.00 77.75 173 ASN A N 1
ATOM 1296 C CA . ASN A 1 173 ? -49.997 39.800 55.400 1.00 77.75 173 ASN A CA 1
ATOM 1297 C C . ASN A 1 173 ? -51.446 39.421 55.727 1.00 77.75 173 ASN A C 1
ATOM 1299 O O . ASN A 1 173 ? -52.201 39.054 54.830 1.00 77.75 173 ASN A O 1
ATOM 1303 N N . ARG A 1 174 ? -51.875 39.622 56.979 1.00 76.50 174 ARG A N 1
ATOM 1304 C CA . ARG A 1 174 ? -53.265 39.386 57.423 1.00 76.50 174 ARG A CA 1
ATOM 1305 C C . ARG A 1 174 ? -54.309 40.128 56.568 1.00 76.50 174 ARG A C 1
ATOM 1307 O O . ARG A 1 174 ? -55.416 39.648 56.367 1.00 76.50 174 ARG A O 1
ATOM 1314 N N . SER A 1 175 ? -53.948 41.280 55.998 1.00 77.62 175 SER A N 1
ATOM 1315 C CA . SER A 1 175 ? -54.796 42.033 55.062 1.00 77.62 175 SER A CA 1
ATOM 1316 C C . SER A 1 175 ? -55.026 41.330 53.716 1.00 77.62 175 SER A C 1
ATOM 1318 O O . SER A 1 175 ? -56.075 41.531 53.109 1.00 77.62 175 SER A O 1
ATOM 1320 N N . ALA A 1 176 ? -54.089 40.494 53.257 1.00 78.81 176 ALA A N 1
ATOM 1321 C CA . ALA A 1 176 ? -54.226 39.719 52.024 1.00 78.81 176 ALA A CA 1
ATOM 1322 C C . ALA A 1 176 ? -55.225 38.561 52.180 1.00 78.81 176 ALA A C 1
ATOM 1324 O O . ALA A 1 176 ? -55.886 38.204 51.209 1.00 78.81 176 ALA A O 1
ATOM 1325 N N . LEU A 1 177 ? -55.368 38.018 53.394 1.00 79.88 177 LEU A N 1
ATOM 1326 C CA . LEU A 1 177 ? -56.322 36.950 53.712 1.00 79.88 177 LEU A CA 1
ATOM 1327 C C . LEU A 1 177 ? -57.745 37.487 53.931 1.00 79.88 177 LEU A C 1
ATOM 1329 O O . LEU A 1 177 ? -58.696 36.891 53.438 1.00 79.88 177 LEU A O 1
ATOM 1333 N N . LYS A 1 178 ? -57.881 38.695 54.503 1.00 80.75 178 LYS A N 1
ATOM 1334 C CA . LYS A 1 178 ? -59.175 39.399 54.619 1.00 80.75 178 LYS A CA 1
ATOM 1335 C C . LYS A 1 178 ? -59.782 39.821 53.275 1.00 80.75 178 LYS A C 1
ATOM 1337 O O . LYS A 1 178 ? -60.997 39.968 53.171 1.00 80.75 178 LYS A O 1
ATOM 1342 N N . ALA A 1 179 ? -58.955 40.058 52.254 1.00 81.81 179 ALA A N 1
ATOM 1343 C CA . ALA A 1 179 ? -59.396 40.471 50.918 1.00 81.81 179 ALA A CA 1
ATOM 1344 C C . ALA A 1 179 ? -58.650 39.696 49.805 1.00 81.81 179 ALA A C 1
ATOM 1346 O O . ALA A 1 179 ? -57.879 40.286 49.033 1.00 81.81 179 ALA A O 1
ATOM 1347 N N . PRO A 1 180 ? -58.886 38.373 49.689 1.00 81.75 180 PRO A N 1
ATOM 1348 C CA . PRO A 1 180 ? -58.060 37.475 48.880 1.00 81.75 180 PRO A CA 1
ATOM 1349 C C . PRO A 1 180 ? -58.275 37.638 47.368 1.00 81.75 180 PRO A C 1
ATOM 1351 O O . PRO A 1 180 ? -57.386 37.334 46.577 1.00 81.75 180 PRO A O 1
ATOM 1354 N N . GLY A 1 181 ? -59.423 38.187 46.957 1.00 80.19 181 GLY A N 1
ATOM 1355 C CA . GLY A 1 181 ? -59.752 38.489 45.557 1.00 80.19 181 GLY A CA 1
ATOM 1356 C C . GLY A 1 181 ? -59.201 39.825 45.041 1.00 80.19 181 GLY A C 1
ATOM 1357 O O . GLY A 1 181 ? -59.604 40.276 43.971 1.00 80.19 181 GLY A O 1
ATOM 1358 N N . THR A 1 182 ? -58.325 40.505 45.790 1.00 83.12 182 THR A N 1
ATOM 1359 C CA . THR A 1 182 ? -57.730 41.773 45.338 1.00 83.12 182 THR A CA 1
ATOM 1360 C C . THR A 1 182 ? -56.547 41.531 44.389 1.00 83.12 182 THR A C 1
ATOM 1362 O O . THR A 1 182 ? -55.783 40.584 44.595 1.00 83.12 182 THR A O 1
ATOM 1365 N N . PRO A 1 183 ? -56.318 42.401 43.381 1.00 80.06 183 PRO A N 1
ATOM 1366 C CA . PRO A 1 183 ? -55.233 42.233 42.405 1.00 80.06 183 PRO A CA 1
ATOM 1367 C C . PRO A 1 183 ? -53.828 42.107 43.012 1.00 80.06 183 PRO A C 1
ATOM 1369 O O . PRO A 1 183 ? -52.946 41.516 42.394 1.00 80.06 183 PRO A O 1
ATOM 1372 N N . HIS A 1 184 ? -53.616 42.660 44.210 1.00 78.38 184 HIS A N 1
ATOM 1373 C CA . HIS A 1 184 ? -52.334 42.611 44.914 1.00 78.38 184 HIS A CA 1
ATOM 1374 C C . HIS A 1 184 ? -52.186 41.384 45.825 1.00 78.38 184 HIS A C 1
ATOM 1376 O O . HIS A 1 184 ? -51.071 40.906 45.982 1.00 78.38 184 HIS A O 1
ATOM 1382 N N . ALA A 1 185 ? -53.272 40.851 46.400 1.00 82.25 185 ALA A N 1
ATOM 1383 C CA . ALA A 1 185 ? -53.225 39.678 47.282 1.00 82.25 185 ALA A CA 1
ATOM 1384 C C . ALA A 1 185 ? -53.234 38.353 46.505 1.00 82.25 185 ALA A C 1
ATOM 1386 O O . ALA A 1 185 ? -52.521 37.410 46.858 1.00 82.25 185 ALA A O 1
ATOM 1387 N N . TRP A 1 186 ? -54.005 38.302 45.416 1.00 84.81 186 TRP A N 1
ATOM 1388 C CA . TRP A 1 186 ? -54.239 37.098 44.624 1.00 84.81 186 TRP A CA 1
ATOM 1389 C C . TRP A 1 186 ? -52.959 36.384 44.139 1.00 84.81 186 TRP A C 1
ATOM 1391 O O . TRP A 1 186 ? -52.864 35.167 44.317 1.00 84.81 186 TRP A O 1
ATOM 1401 N N . PRO A 1 187 ? -51.929 37.085 43.616 1.00 84.94 187 PRO A N 1
ATOM 1402 C CA . PRO A 1 187 ? -50.684 36.442 43.191 1.00 84.94 187 PRO A CA 1
ATOM 1403 C C . PRO A 1 187 ? -49.977 35.642 44.290 1.00 84.94 187 PRO A C 1
ATOM 1405 O O . PRO A 1 187 ? -49.401 34.591 44.009 1.00 84.94 187 PRO A O 1
ATOM 1408 N N . HIS A 1 188 ? -50.027 36.119 45.538 1.00 81.81 188 HIS A N 1
ATOM 1409 C CA . HIS A 1 188 ? -49.373 35.454 46.662 1.00 81.81 188 HIS A CA 1
ATOM 1410 C C . HIS A 1 188 ? -50.142 34.208 47.118 1.00 81.81 188 HIS A C 1
ATOM 1412 O O . HIS A 1 188 ? -49.541 33.169 47.398 1.00 81.81 188 HIS A O 1
ATOM 1418 N N . LEU A 1 189 ? -51.473 34.284 47.150 1.00 82.88 189 LEU A N 1
ATOM 1419 C CA . LEU A 1 189 ? -52.325 33.151 47.516 1.00 82.88 189 LEU A CA 1
ATOM 1420 C C . LEU A 1 189 ? -52.258 32.036 46.469 1.00 82.88 189 LEU A C 1
ATOM 1422 O O . LEU A 1 189 ? -52.176 30.860 46.817 1.00 82.88 189 LEU A O 1
ATOM 1426 N N . LEU A 1 190 ? -52.187 32.405 45.189 1.00 84.19 190 LEU A N 1
ATOM 1427 C CA . LEU A 1 190 ? -52.014 31.445 44.105 1.00 84.19 190 LEU A CA 1
ATOM 1428 C C . LEU A 1 190 ? -50.653 30.734 44.171 1.00 84.19 190 LEU A C 1
ATOM 1430 O O . LEU A 1 190 ? -50.572 29.534 43.911 1.00 84.19 190 LEU A O 1
ATOM 1434 N N . SER A 1 191 ? -49.582 31.448 44.542 1.00 80.56 191 SER A N 1
ATOM 1435 C CA . SER A 1 191 ? -48.274 30.812 44.747 1.00 80.56 191 SER A CA 1
ATOM 1436 C C . SER A 1 191 ? -48.277 29.830 45.917 1.00 80.56 191 SER A C 1
ATOM 1438 O O . SER A 1 191 ? -47.681 28.764 45.799 1.00 80.56 191 SER A O 1
ATOM 1440 N N . LEU A 1 192 ? -48.992 30.144 47.001 1.00 80.19 192 LEU A N 1
ATOM 1441 C CA . LEU A 1 192 ? -49.122 29.247 48.147 1.00 80.19 192 LEU A CA 1
ATOM 1442 C C . LEU A 1 192 ? -49.846 27.943 47.775 1.00 80.19 192 LEU A C 1
ATOM 1444 O O . LEU A 1 192 ? -49.351 26.854 48.070 1.00 80.19 192 LEU A O 1
ATOM 1448 N N . ALA A 1 193 ? -50.984 28.054 47.084 1.00 78.75 193 ALA A N 1
ATOM 1449 C CA . ALA A 1 193 ? -51.749 26.893 46.633 1.00 78.75 193 ALA A CA 1
ATOM 1450 C C . ALA A 1 193 ? -50.904 25.962 45.743 1.00 78.75 193 ALA A C 1
ATOM 1452 O O . ALA A 1 193 ? -50.980 24.748 45.876 1.00 78.75 193 ALA A O 1
ATOM 1453 N N . ARG A 1 194 ? -50.033 26.523 44.894 1.00 77.81 194 ARG A N 1
ATOM 1454 C CA . ARG A 1 194 ? -49.135 25.747 44.025 1.00 77.81 194 ARG A CA 1
ATOM 1455 C C . ARG A 1 194 ? -47.994 25.043 44.771 1.00 77.81 194 ARG A C 1
ATOM 1457 O O . ARG A 1 194 ? -47.594 23.961 44.363 1.00 77.81 194 ARG A O 1
ATOM 1464 N N . VAL A 1 195 ? -47.413 25.657 45.804 1.00 69.12 195 VAL A N 1
ATOM 1465 C CA . VAL A 1 195 ? -46.295 25.042 46.557 1.00 69.12 195 VAL A CA 1
ATOM 1466 C C . VAL A 1 195 ? -46.754 23.790 47.307 1.00 69.12 195 VAL A C 1
ATOM 1468 O O . VAL A 1 195 ? -45.988 22.838 47.427 1.00 69.12 195 VAL A O 1
ATOM 1471 N N . SER A 1 196 ? -48.012 23.772 47.742 1.00 64.31 196 SER A N 1
ATOM 1472 C CA . SER A 1 196 ? -48.614 22.647 48.464 1.00 64.31 196 SER A CA 1
ATOM 1473 C C . SER A 1 196 ? -48.598 21.339 47.650 1.00 64.31 196 SER A C 1
ATOM 1475 O O . SER A 1 196 ? -48.296 20.286 48.201 1.00 64.31 196 SER A O 1
ATOM 1477 N N . ASP A 1 197 ? -48.772 21.405 46.323 1.00 61.09 197 ASP A N 1
ATOM 1478 C CA . ASP A 1 197 ? -48.661 20.235 45.426 1.00 61.09 197 ASP A CA 1
ATOM 1479 C C . ASP A 1 197 ? -47.266 19.595 45.427 1.00 61.09 197 ASP A C 1
ATOM 1481 O O . ASP A 1 197 ? -47.126 18.392 45.222 1.00 61.09 197 ASP A O 1
ATOM 1485 N N . HIS A 1 198 ? -46.211 20.386 45.637 1.00 60.03 198 HIS A N 1
ATOM 1486 C CA . HIS A 1 198 ? -44.838 19.883 45.611 1.00 60.03 198 HIS A CA 1
ATOM 1487 C C . HIS A 1 198 ? -44.427 19.196 46.919 1.00 60.03 198 HIS A C 1
ATOM 1489 O O . HIS A 1 198 ? -43.514 18.376 46.895 1.00 60.03 198 HIS A O 1
ATOM 1495 N N . LEU A 1 199 ? -45.092 19.507 48.037 1.00 57.34 199 LEU A N 1
ATOM 1496 C CA . LEU A 1 199 ? -44.839 18.876 49.338 1.00 57.34 199 LEU A CA 1
ATOM 1497 C C . LEU A 1 199 ? -45.570 17.534 49.495 1.00 57.34 199 LEU A C 1
ATOM 1499 O O . LEU A 1 199 ? -45.121 16.689 50.260 1.00 57.34 199 LEU A O 1
ATOM 1503 N N . ALA A 1 200 ? -46.660 17.326 48.752 1.00 52.72 200 ALA A N 1
ATOM 1504 C CA . ALA A 1 200 ? -47.435 16.084 48.752 1.00 52.72 200 ALA A CA 1
ATOM 1505 C C . ALA A 1 200 ? -46.924 15.025 47.750 1.00 52.72 200 ALA A C 1
ATOM 1507 O O . ALA A 1 200 ? -47.504 13.944 47.642 1.00 52.72 200 ALA A O 1
ATOM 1508 N N . ALA A 1 201 ? -45.866 15.318 46.987 1.00 51.28 201 ALA A N 1
ATOM 1509 C CA . ALA A 1 201 ? -45.286 14.350 46.062 1.00 51.28 201 ALA A CA 1
ATOM 1510 C C . ALA A 1 201 ? -44.501 13.274 46.844 1.00 51.28 201 ALA A C 1
ATOM 1512 O O . ALA A 1 201 ? -43.620 13.634 47.627 1.00 51.28 201 ALA A O 1
ATOM 1513 N N . PRO A 1 202 ? -44.776 11.970 46.638 1.00 45.75 202 PRO A N 1
ATOM 1514 C CA . PRO A 1 202 ? -44.029 10.912 47.302 1.00 45.75 202 PRO A CA 1
ATOM 1515 C C . PRO A 1 202 ? -42.557 10.966 46.883 1.00 45.75 202 PRO A C 1
ATOM 1517 O O . PRO A 1 202 ? -42.229 11.115 45.703 1.00 45.75 202 PRO A O 1
ATOM 1520 N N . SER A 1 203 ? -41.681 10.867 47.878 1.00 47.50 203 SER A N 1
ATOM 1521 C CA . SER A 1 203 ? -40.231 10.757 47.739 1.00 47.50 203 SER A CA 1
ATOM 1522 C C . SER A 1 203 ? -39.849 9.714 46.677 1.00 47.50 203 SER A C 1
ATOM 1524 O O . SER A 1 203 ? -40.501 8.685 46.535 1.00 47.50 203 SER A O 1
ATOM 1526 N N . SER A 1 204 ? -38.793 10.002 45.913 1.00 43.06 204 SER A N 1
ATOM 1527 C CA . SER A 1 204 ? -38.332 9.219 44.757 1.00 43.06 204 SER A CA 1
ATOM 1528 C C . SER A 1 204 ? -38.218 7.697 45.023 1.00 43.06 204 SER A C 1
ATOM 1530 O O . SER A 1 204 ? -37.598 7.311 46.013 1.00 43.06 204 SER A O 1
ATOM 1532 N N . PRO A 1 205 ? -38.693 6.822 44.112 1.00 45.59 205 PRO A N 1
ATOM 1533 C CA . PRO A 1 205 ? -38.768 5.363 44.296 1.00 45.59 205 PRO A CA 1
ATOM 1534 C C . PRO A 1 205 ? -37.426 4.603 44.198 1.00 45.59 205 PRO A C 1
ATOM 1536 O O . PRO A 1 205 ? -37.416 3.392 44.005 1.00 45.59 205 PRO A O 1
ATOM 1539 N N . GLN A 1 206 ? -36.274 5.274 44.288 1.00 49.62 206 GLN A N 1
ATOM 1540 C CA . GLN A 1 206 ? -34.960 4.624 44.131 1.00 49.62 206 GLN A CA 1
ATOM 1541 C C . GLN A 1 206 ? -34.310 4.168 45.448 1.00 49.62 206 GLN A C 1
ATOM 1543 O O . GLN A 1 206 ? -33.218 3.607 45.400 1.00 49.62 206 GLN A O 1
ATOM 1548 N N . GLN A 1 207 ? -34.947 4.384 46.605 1.00 49.50 207 GLN A N 1
ATOM 1549 C CA . GLN A 1 207 ? -34.323 4.159 47.917 1.00 49.50 207 GLN A CA 1
ATOM 1550 C C . GLN A 1 207 ? -34.992 3.071 48.782 1.00 49.50 207 GLN A C 1
ATOM 1552 O O . GLN A 1 207 ? -34.517 2.802 49.880 1.00 49.50 207 GLN A O 1
ATOM 1557 N N . ASP A 1 208 ? -36.019 2.387 48.269 1.00 51.16 208 ASP A N 1
ATOM 1558 C CA . ASP A 1 208 ? -36.806 1.400 49.025 1.00 51.16 208 ASP A CA 1
ATOM 1559 C C . ASP A 1 208 ? -36.444 -0.053 48.671 1.00 51.16 208 ASP A C 1
ATOM 1561 O O . ASP A 1 208 ? -37.306 -0.863 48.331 1.00 51.16 208 ASP A O 1
ATOM 1565 N N . GLN A 1 209 ? -35.162 -0.419 48.754 1.00 57.44 209 GLN A N 1
ATOM 1566 C CA . GLN A 1 209 ? -34.869 -1.800 49.144 1.00 57.44 209 GLN A CA 1
ATOM 1567 C C . GLN A 1 209 ? -34.770 -1.821 50.670 1.00 57.44 209 GLN A C 1
ATOM 1569 O O . GLN A 1 209 ? -33.898 -1.136 51.214 1.00 57.44 209 GLN A O 1
ATOM 1574 N N . PRO A 1 210 ? -35.657 -2.548 51.378 1.00 63.69 210 PRO A N 1
ATOM 1575 C CA . PRO A 1 210 ? -35.536 -2.676 52.820 1.00 63.69 210 PRO A CA 1
ATOM 1576 C C . PRO A 1 210 ? -34.168 -3.288 53.116 1.00 63.69 210 PRO A C 1
ATOM 1578 O O . PRO A 1 210 ? -33.810 -4.328 52.568 1.00 63.69 210 PRO A O 1
ATOM 1581 N N . ASN A 1 211 ? -33.373 -2.602 53.935 1.00 83.06 211 ASN A N 1
ATOM 1582 C CA . ASN A 1 211 ? -32.064 -3.088 54.344 1.00 83.06 211 ASN A CA 1
ATOM 1583 C C . ASN A 1 211 ? -32.266 -4.406 55.111 1.00 83.06 211 ASN A C 1
ATOM 1585 O O . ASN A 1 211 ? -32.777 -4.389 56.228 1.00 83.06 211 ASN A O 1
ATOM 1589 N N . ASP A 1 212 ? -31.915 -5.534 54.491 1.00 86.62 212 ASP A N 1
ATOM 1590 C CA . ASP A 1 212 ? -32.175 -6.885 55.011 1.00 86.62 212 ASP A CA 1
ATOM 1591 C C . ASP A 1 212 ? -31.554 -7.091 56.402 1.00 86.62 212 ASP A C 1
ATOM 1593 O O . ASP A 1 212 ? -32.196 -7.617 57.310 1.00 86.62 212 ASP A O 1
ATOM 1597 N N . LEU A 1 213 ? -30.362 -6.522 56.623 1.00 89.25 213 LEU A N 1
ATOM 1598 C CA . LEU A 1 213 ? -29.713 -6.489 57.934 1.00 89.25 213 LEU A CA 1
ATOM 1599 C C . LEU A 1 213 ? -30.533 -5.689 58.952 1.00 89.25 213 LEU A C 1
ATOM 1601 O O . LEU A 1 213 ? -30.669 -6.098 60.101 1.00 89.25 213 LEU A O 1
ATOM 1605 N N . LEU A 1 214 ? -31.088 -4.544 58.548 1.00 89.88 214 LEU A N 1
ATOM 1606 C CA . LEU A 1 214 ? -31.923 -3.725 59.428 1.00 89.88 214 LEU A CA 1
ATOM 1607 C C . LEU A 1 214 ? -33.228 -4.445 59.787 1.00 89.88 214 LEU A C 1
ATOM 1609 O O . LEU A 1 214 ? -33.677 -4.357 60.929 1.00 89.88 214 LEU A O 1
ATOM 1613 N N . LEU A 1 215 ? -33.823 -5.171 58.838 1.00 90.50 215 LEU A N 1
ATOM 1614 C CA . LEU A 1 215 ? -35.028 -5.965 59.065 1.00 90.50 215 LEU A CA 1
ATOM 1615 C C . LEU A 1 215 ? -34.753 -7.122 60.035 1.00 90.50 215 LEU A C 1
ATOM 1617 O O . LEU A 1 215 ? -35.506 -7.300 60.993 1.00 90.50 215 LEU A O 1
ATOM 1621 N N . PHE A 1 216 ? -33.649 -7.845 59.831 1.00 93.25 216 PHE A N 1
ATOM 1622 C CA . PHE A 1 216 ? -33.170 -8.890 60.734 1.00 93.25 216 PHE A CA 1
ATOM 1623 C C . PHE A 1 216 ? -32.940 -8.351 62.152 1.00 93.25 216 PHE A C 1
ATOM 1625 O O . PHE A 1 216 ? -33.533 -8.866 63.096 1.00 93.25 216 PHE A O 1
ATOM 1632 N N . VAL A 1 217 ? -32.181 -7.256 62.299 1.00 93.50 217 VAL A N 1
ATOM 1633 C CA . VAL A 1 217 ? -31.892 -6.624 63.603 1.00 93.50 217 VAL A CA 1
ATOM 1634 C C . VAL A 1 217 ? -33.167 -6.145 64.304 1.00 93.50 217 VAL A C 1
ATOM 1636 O O . VAL A 1 217 ? -33.309 -6.280 65.516 1.00 93.50 217 VAL A O 1
ATOM 1639 N N . THR A 1 218 ? -34.120 -5.583 63.559 1.00 93.06 218 THR A N 1
ATOM 1640 C CA . THR A 1 218 ? -35.383 -5.094 64.137 1.00 93.06 218 THR A CA 1
ATOM 1641 C C . THR A 1 218 ? -36.258 -6.251 64.625 1.00 93.06 218 THR A C 1
ATOM 1643 O O . THR A 1 218 ? -36.882 -6.165 65.687 1.00 93.06 218 THR A O 1
ATOM 1646 N N . ARG A 1 219 ? -36.298 -7.351 63.865 1.00 93.75 219 ARG A N 1
ATOM 1647 C CA . ARG A 1 219 ? -37.066 -8.548 64.218 1.00 93.75 219 ARG A CA 1
ATOM 1648 C C . ARG A 1 219 ? -36.430 -9.294 65.392 1.00 93.75 219 ARG A C 1
ATOM 1650 O O . ARG A 1 219 ? -37.151 -9.619 66.329 1.00 93.75 219 ARG A O 1
ATOM 1657 N N . SER A 1 220 ? -35.108 -9.466 65.399 1.00 94.12 220 SER A N 1
ATOM 1658 C CA . SER A 1 220 ? -34.391 -10.094 66.515 1.00 94.12 220 SER A CA 1
ATOM 1659 C C . SER A 1 220 ? -34.539 -9.291 67.807 1.00 94.12 220 SER A C 1
ATOM 1661 O O . SER A 1 220 ? -34.824 -9.858 68.858 1.00 94.12 220 SER A O 1
ATOM 1663 N N . TYR A 1 221 ? -34.473 -7.958 67.733 1.00 94.00 221 TYR A N 1
ATOM 1664 C CA . TYR A 1 221 ? -34.692 -7.097 68.895 1.00 94.00 221 TYR A CA 1
ATOM 1665 C C . TYR A 1 221 ? -36.132 -7.167 69.433 1.00 94.00 221 TYR A C 1
ATOM 1667 O O . TYR A 1 221 ? -36.345 -7.142 70.645 1.00 94.00 221 TYR A O 1
ATOM 1675 N N . SER A 1 222 ? -37.125 -7.298 68.550 1.00 94.69 222 SER A N 1
ATOM 1676 C CA . SER A 1 222 ? -38.532 -7.459 68.951 1.00 94.69 222 SER A CA 1
ATOM 1677 C C . SER A 1 222 ? -38.778 -8.789 69.676 1.00 94.69 222 SER A C 1
ATOM 1679 O O . SER A 1 222 ? -39.479 -8.815 70.689 1.00 94.69 222 SER A O 1
ATOM 1681 N N . LEU A 1 223 ? -38.170 -9.876 69.191 1.00 94.69 223 LEU A N 1
ATOM 1682 C CA . LEU A 1 223 ? -38.227 -11.199 69.823 1.00 94.69 223 LEU A CA 1
ATOM 1683 C C . LEU A 1 223 ? -37.487 -11.220 71.170 1.00 94.69 223 LEU A C 1
ATOM 1685 O O . LEU A 1 223 ? -38.018 -11.741 72.148 1.00 94.69 223 LEU A O 1
ATOM 1689 N N . PHE A 1 224 ? -36.334 -10.546 71.259 1.00 93.56 224 PHE A N 1
ATOM 1690 C CA . PHE A 1 224 ? -35.589 -10.360 72.508 1.00 93.56 224 PHE A CA 1
ATOM 1691 C C . PHE A 1 224 ? -36.416 -9.646 73.588 1.00 93.56 224 PHE A C 1
ATOM 1693 O O . PHE A 1 224 ? -36.467 -10.099 74.728 1.00 93.56 224 PHE A O 1
ATOM 1700 N N . ILE A 1 225 ? -37.100 -8.546 73.243 1.00 94.62 225 ILE A N 1
ATOM 1701 C CA . ILE A 1 225 ? -37.970 -7.833 74.200 1.00 94.62 225 ILE A CA 1
ATOM 1702 C C . ILE A 1 225 ? -39.148 -8.711 74.647 1.00 94.62 225 ILE A C 1
ATOM 1704 O O . ILE A 1 225 ? -39.618 -8.579 75.778 1.00 94.62 225 ILE A O 1
ATOM 1708 N N . SER A 1 226 ? -39.621 -9.598 73.770 1.00 94.19 226 SER A N 1
ATOM 1709 C CA . SER A 1 226 ? -40.757 -10.488 74.037 1.00 94.19 226 SER A CA 1
ATOM 1710 C C . SER A 1 226 ? -40.362 -11.743 74.833 1.00 94.19 226 SER A C 1
ATOM 1712 O O . SER A 1 226 ? -41.241 -12.414 75.370 1.00 94.19 226 SER A O 1
ATOM 1714 N N . GLY A 1 227 ? -39.058 -12.026 74.976 1.00 92.50 227 GLY A N 1
ATOM 1715 C CA . GLY A 1 227 ? -38.527 -13.191 75.697 1.00 92.50 227 GLY A CA 1
ATOM 1716 C C . GLY A 1 227 ? -38.688 -14.517 74.946 1.00 92.50 227 GLY A C 1
ATOM 1717 O O . GLY A 1 227 ? -38.721 -15.574 75.572 1.00 92.50 227 GLY A O 1
ATOM 1718 N N . GLU A 1 228 ? -38.838 -14.464 73.622 1.00 94.25 228 GLU A N 1
ATOM 1719 C CA . GLU A 1 228 ? -39.032 -15.632 72.757 1.00 94.25 228 GLU A CA 1
ATOM 1720 C C . GLU A 1 228 ? -37.680 -16.129 72.214 1.00 94.25 228 GLU A C 1
ATOM 1722 O O . GLU A 1 228 ? -37.393 -15.989 71.027 1.00 94.25 228 GLU A O 1
ATOM 1727 N N . ASP A 1 229 ? -36.833 -16.683 73.090 1.00 90.88 229 ASP A N 1
ATOM 1728 C CA . ASP A 1 229 ? -35.458 -17.087 72.743 1.00 90.88 229 ASP A CA 1
ATOM 1729 C C . ASP A 1 229 ? -35.408 -18.156 71.627 1.00 90.88 229 ASP A C 1
ATOM 1731 O O . ASP A 1 229 ? -34.606 -18.031 70.702 1.00 90.88 229 ASP A O 1
ATOM 1735 N N . ASP A 1 230 ? -36.317 -19.142 71.640 1.00 93.44 230 ASP A N 1
ATOM 1736 C CA . ASP A 1 230 ? -36.411 -20.181 70.595 1.00 93.44 230 ASP A CA 1
ATOM 1737 C C . ASP A 1 230 ? -36.686 -19.578 69.199 1.00 93.44 230 ASP A C 1
ATOM 1739 O O . ASP A 1 230 ? -36.173 -20.048 68.184 1.00 93.44 230 ASP A O 1
ATOM 1743 N N . ALA A 1 231 ? -37.474 -18.497 69.133 1.00 92.56 231 ALA A N 1
ATOM 1744 C CA . ALA A 1 231 ? -37.799 -17.819 67.878 1.00 92.56 231 ALA A CA 1
ATOM 1745 C C . ALA A 1 231 ? -36.629 -16.975 67.341 1.00 92.56 231 ALA A C 1
ATOM 1747 O O . ALA A 1 231 ? -36.571 -16.687 66.143 1.00 92.56 231 ALA A O 1
ATOM 1748 N N . VAL A 1 232 ? -35.701 -16.556 68.211 1.00 92.25 232 VAL A N 1
ATOM 1749 C CA . VAL A 1 232 ? -34.466 -15.875 67.797 1.00 92.25 232 VAL A CA 1
ATOM 1750 C C . VAL A 1 232 ? -33.524 -16.864 67.118 1.00 92.25 232 VAL A C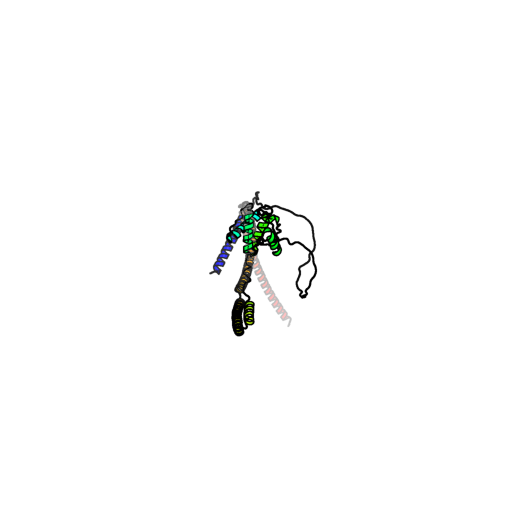 1
ATOM 1752 O O . VAL A 1 232 ? -32.981 -16.538 66.067 1.00 92.25 232 VAL A O 1
ATOM 1755 N N . GLU A 1 233 ? -33.381 -18.075 67.662 1.00 92.25 233 GLU A N 1
ATOM 1756 C CA . GLU A 1 233 ? -32.535 -19.115 67.064 1.00 92.25 233 GLU A CA 1
ATOM 1757 C C . GLU A 1 233 ? -33.039 -19.516 65.665 1.00 92.25 233 GLU A C 1
ATOM 1759 O O . GLU A 1 233 ? -32.253 -19.566 64.720 1.00 92.25 233 GLU A O 1
ATOM 1764 N N . GLU A 1 234 ? -34.358 -19.667 65.479 1.00 94.38 234 GLU A N 1
ATOM 1765 C CA . GLU A 1 234 ? -34.954 -19.922 64.155 1.00 94.38 234 GLU A CA 1
ATOM 1766 C C . GLU A 1 234 ? -34.699 -18.767 63.163 1.00 94.38 234 GLU A C 1
ATOM 1768 O O . GLU A 1 234 ? -34.382 -18.993 61.990 1.00 94.38 234 GLU A O 1
ATOM 1773 N N . LEU A 1 235 ? -34.800 -17.514 63.623 1.00 94.31 235 LEU A N 1
ATOM 1774 C CA . LEU A 1 235 ? -34.519 -16.336 62.799 1.00 94.31 235 LEU A CA 1
ATOM 1775 C C . LEU A 1 235 ? -33.037 -16.257 62.393 1.00 94.31 235 LEU A C 1
ATOM 1777 O O . LEU A 1 235 ? -32.730 -15.879 61.256 1.00 94.31 235 LEU A O 1
ATOM 1781 N N . ASP A 1 236 ? -32.130 -16.606 63.305 1.00 93.81 236 ASP A N 1
ATOM 1782 C CA . ASP A 1 236 ? -30.689 -16.648 63.063 1.00 93.81 236 ASP A CA 1
ATOM 1783 C C . ASP A 1 236 ? -30.335 -17.734 62.040 1.00 93.81 236 ASP A C 1
ATOM 1785 O O . ASP A 1 236 ? -29.578 -17.467 61.101 1.00 93.81 236 ASP A O 1
ATOM 1789 N N . GLU A 1 237 ? -30.921 -18.930 62.154 1.00 95.50 237 GLU A N 1
ATOM 1790 C CA . GLU A 1 237 ? -30.763 -20.008 61.172 1.00 95.50 237 GLU A CA 1
ATOM 1791 C C . GLU A 1 237 ? -31.290 -19.605 59.786 1.00 95.50 237 GLU A C 1
ATOM 1793 O O . GLU A 1 237 ? -30.610 -19.822 58.777 1.00 95.50 237 GLU A O 1
ATOM 1798 N N . GLU A 1 238 ? -32.465 -18.965 59.717 1.00 94.00 238 GLU A N 1
ATOM 1799 C CA . GLU A 1 238 ? -33.040 -18.460 58.465 1.00 94.00 238 GLU A CA 1
ATOM 1800 C C . GLU A 1 238 ? -32.100 -17.440 57.799 1.00 94.00 238 GLU A C 1
ATOM 1802 O O . GLU A 1 238 ? -31.810 -17.528 56.598 1.00 94.00 238 GLU A O 1
ATOM 1807 N N . TYR A 1 239 ? -31.610 -16.466 58.571 1.00 93.31 239 TYR A N 1
ATOM 1808 C CA . TYR A 1 239 ? -30.750 -15.400 58.062 1.00 93.31 239 TYR A CA 1
ATOM 1809 C C . TYR A 1 239 ? -29.372 -15.926 57.644 1.00 93.31 239 TYR A C 1
ATOM 1811 O O . TYR A 1 239 ? -28.879 -15.599 56.559 1.00 93.31 239 TYR A O 1
ATOM 1819 N N . LEU A 1 240 ? -28.771 -16.805 58.452 1.00 94.00 240 LEU A N 1
ATOM 1820 C CA . LEU A 1 240 ? -27.511 -17.465 58.123 1.00 94.00 240 LEU A CA 1
ATOM 1821 C C . LEU A 1 240 ? -27.656 -18.324 56.861 1.00 94.00 240 LEU A C 1
ATOM 1823 O O . LEU A 1 240 ? -26.797 -18.264 55.979 1.00 94.00 240 LEU A O 1
ATOM 1827 N N . GLY A 1 241 ? -28.754 -19.071 56.734 1.00 95.06 241 GLY A N 1
ATOM 1828 C CA . GLY A 1 241 ? -29.058 -19.880 55.557 1.00 95.06 241 GLY A CA 1
ATOM 1829 C C . GLY A 1 241 ? -29.174 -19.040 54.283 1.00 95.06 241 GLY A C 1
ATOM 1830 O O . GLY A 1 241 ? -28.576 -19.383 53.259 1.00 95.06 241 GLY A O 1
ATOM 1831 N N . LYS A 1 242 ? -29.863 -17.891 54.345 1.00 92.88 242 LYS A N 1
ATOM 1832 C CA . LYS A 1 242 ? -29.928 -16.930 53.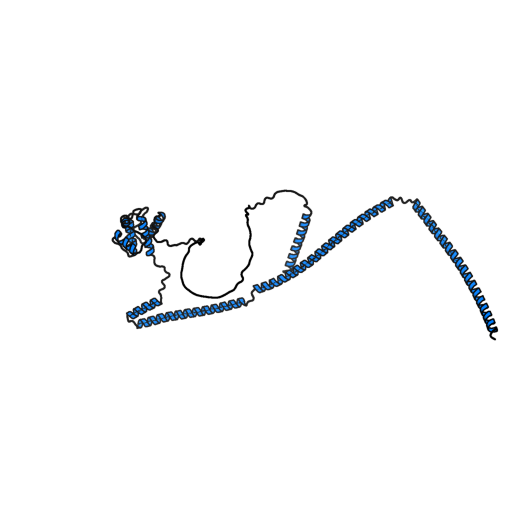228 1.00 92.88 242 LYS A CA 1
ATOM 1833 C C . LYS A 1 242 ? -28.546 -16.398 52.853 1.00 92.88 242 LYS A C 1
ATOM 1835 O O . LYS A 1 242 ? -28.196 -16.409 51.672 1.00 92.88 242 LYS A O 1
ATOM 1840 N N . ALA A 1 243 ? -27.750 -15.983 53.838 1.00 91.75 243 ALA A N 1
ATOM 1841 C CA . ALA A 1 243 ? -26.407 -15.454 53.611 1.00 91.75 243 ALA A CA 1
ATOM 1842 C C . ALA A 1 243 ? -25.472 -16.505 52.987 1.00 91.75 243 ALA A C 1
ATOM 1844 O O . ALA A 1 243 ? -24.754 -16.209 52.030 1.00 91.75 243 ALA A O 1
ATOM 1845 N N . GLN A 1 244 ? -25.516 -17.748 53.472 1.00 95.25 244 GLN A N 1
ATOM 1846 C CA . GLN A 1 244 ? -24.744 -18.862 52.918 1.00 95.25 244 GLN A CA 1
ATOM 1847 C C . GLN A 1 244 ? -25.178 -19.204 51.493 1.00 95.25 244 GLN A C 1
ATOM 1849 O O . GLN A 1 244 ? -24.328 -19.394 50.624 1.00 95.25 244 GLN A O 1
ATOM 1854 N N . HIS A 1 245 ? -26.484 -19.242 51.223 1.00 94.56 245 HIS A N 1
ATOM 1855 C CA . HIS A 1 245 ? -26.993 -19.484 49.877 1.00 94.56 245 HIS A CA 1
ATOM 1856 C C . HIS A 1 245 ? -26.568 -18.375 48.907 1.00 94.56 245 HIS A C 1
ATOM 1858 O O . HIS A 1 245 ? -26.114 -18.658 47.799 1.00 94.56 245 HIS A O 1
ATOM 1864 N N . GLN A 1 246 ? -26.646 -17.113 49.335 1.00 92.62 246 GLN A N 1
ATOM 1865 C CA . GLN A 1 246 ? -26.182 -15.984 48.536 1.00 92.62 246 GLN A CA 1
ATOM 1866 C C . GLN A 1 246 ? -24.674 -16.064 48.275 1.00 92.62 246 GLN A C 1
ATOM 1868 O O . GLN A 1 246 ? -24.261 -15.880 47.133 1.00 92.62 246 GLN A O 1
ATOM 1873 N N . ALA A 1 247 ? -23.865 -16.392 49.286 1.00 95.12 247 ALA A N 1
ATOM 1874 C CA . ALA A 1 247 ? -22.423 -16.583 49.138 1.00 95.12 247 ALA A CA 1
ATOM 1875 C C . ALA A 1 247 ? -22.075 -17.745 48.190 1.00 95.12 247 ALA A C 1
ATOM 1877 O O . ALA A 1 247 ? -21.171 -17.626 47.366 1.00 95.12 247 ALA A O 1
ATOM 1878 N N . ALA A 1 248 ? -22.808 -18.859 48.259 1.00 97.06 248 ALA A N 1
ATOM 1879 C CA . ALA A 1 248 ? -22.627 -19.986 47.347 1.00 97.06 248 ALA A CA 1
ATOM 1880 C C . ALA A 1 248 ? -22.990 -19.607 45.901 1.00 97.06 248 ALA A C 1
ATOM 1882 O O . ALA A 1 248 ? -22.248 -19.924 44.972 1.00 97.06 248 ALA A O 1
ATOM 1883 N N . ASN A 1 249 ? -24.091 -18.877 45.708 1.00 96.56 249 ASN A N 1
ATOM 1884 C CA . ASN A 1 249 ? -24.513 -18.401 44.393 1.00 96.56 249 ASN A CA 1
ATOM 1885 C C . ASN A 1 249 ? -23.508 -17.408 43.793 1.00 96.56 249 ASN A C 1
ATOM 1887 O O . ASN A 1 249 ? -23.200 -17.494 42.605 1.00 96.56 249 ASN A O 1
ATOM 1891 N N . THR A 1 250 ? -22.980 -16.475 44.592 1.00 95.62 250 THR A N 1
ATOM 1892 C CA . THR A 1 250 ? -21.966 -15.522 44.119 1.00 95.62 250 THR A CA 1
ATOM 1893 C C . THR A 1 250 ? -20.640 -16.212 43.830 1.00 95.62 250 THR A C 1
ATOM 1895 O O . THR A 1 250 ? -20.041 -15.918 42.801 1.00 95.62 250 THR A O 1
ATOM 1898 N N . SER A 1 251 ? -20.216 -17.171 44.658 1.00 97.25 251 SER A N 1
ATOM 1899 C CA . SER A 1 251 ? -19.035 -18.000 44.387 1.00 97.25 251 SER A CA 1
ATOM 1900 C C . SER A 1 251 ? -19.178 -18.759 43.068 1.00 97.25 251 SER A C 1
ATOM 1902 O O . SER A 1 251 ? -18.292 -18.690 42.225 1.00 97.25 251 SER A O 1
ATOM 1904 N N . ALA A 1 252 ? -20.317 -19.418 42.838 1.00 97.50 252 ALA A N 1
ATOM 1905 C CA . ALA A 1 252 ? -20.566 -20.136 4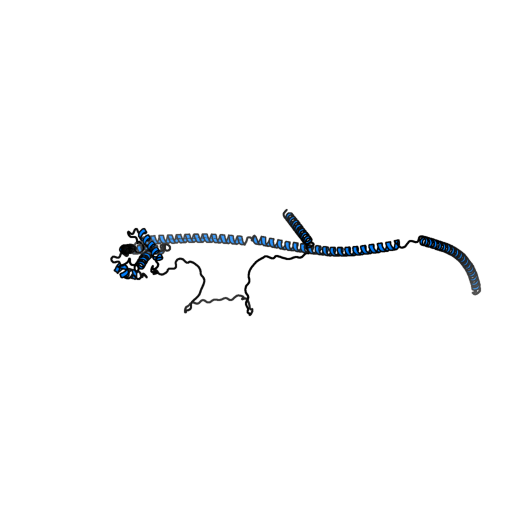1.591 1.00 97.50 252 ALA A CA 1
ATOM 1906 C C . ALA A 1 252 ? -20.587 -19.198 40.369 1.00 97.50 252 ALA A C 1
ATOM 1908 O O . ALA A 1 252 ? -20.123 -19.572 39.290 1.00 97.50 252 ALA A O 1
ATOM 1909 N N . ALA A 1 253 ? -21.103 -17.974 40.528 1.00 97.00 253 ALA A N 1
ATOM 1910 C CA . ALA A 1 253 ? -21.073 -16.958 39.479 1.00 97.00 253 ALA A CA 1
ATOM 1911 C C . ALA A 1 253 ? -19.643 -16.476 39.178 1.00 97.00 253 ALA A C 1
ATOM 1913 O O . ALA A 1 253 ? -19.301 -16.301 38.009 1.00 97.00 253 ALA A O 1
ATOM 1914 N N . ILE A 1 254 ? -18.805 -16.299 40.205 1.00 96.88 254 ILE A N 1
ATOM 1915 C CA . ILE A 1 254 ? -17.384 -15.959 40.045 1.00 96.88 254 ILE A CA 1
ATOM 1916 C C . ILE A 1 254 ? -16.663 -17.081 39.294 1.00 96.88 254 ILE A C 1
ATOM 1918 O O . ILE A 1 254 ? -16.054 -16.809 38.264 1.00 96.88 254 ILE A O 1
ATOM 1922 N N . ASP A 1 255 ? -16.822 -18.337 39.716 1.00 97.88 255 ASP A N 1
ATOM 1923 C CA . ASP A 1 255 ? -16.190 -19.489 39.060 1.00 97.88 255 ASP A CA 1
ATOM 1924 C C . ASP A 1 255 ? -16.601 -19.615 37.581 1.00 97.88 255 ASP A C 1
ATOM 1926 O O . ASP A 1 255 ? -15.804 -20.008 36.724 1.00 97.88 255 ASP A O 1
ATOM 1930 N N . ALA A 1 256 ? -17.861 -19.306 37.259 1.00 97.44 256 ALA A N 1
ATOM 1931 C CA . ALA A 1 256 ? -18.353 -19.302 35.884 1.00 97.44 256 ALA A CA 1
ATOM 1932 C C . ALA A 1 256 ? -17.711 -18.183 35.048 1.00 97.44 256 ALA A C 1
ATOM 1934 O O . ALA A 1 256 ? -17.274 -18.436 33.923 1.00 97.44 256 ALA A O 1
ATOM 1935 N N . LEU A 1 257 ? -17.608 -16.973 35.604 1.00 97.31 257 LEU A N 1
ATOM 1936 C CA . LEU A 1 257 ? -16.965 -15.834 34.946 1.00 97.31 257 LEU A CA 1
ATOM 1937 C C . LEU A 1 257 ? -15.459 -16.047 34.761 1.00 97.31 257 LEU A C 1
ATOM 1939 O O . LEU A 1 257 ? -14.920 -15.685 33.719 1.00 97.31 257 LEU A O 1
ATOM 1943 N N . GLU A 1 258 ? -14.776 -16.664 35.724 1.00 97.69 258 GLU A N 1
ATOM 1944 C CA . GLU A 1 258 ? -13.356 -17.007 35.605 1.00 97.69 258 GLU A CA 1
ATOM 1945 C C . GLU A 1 258 ? -13.114 -18.021 34.479 1.00 97.69 258 GLU A C 1
ATOM 1947 O O . GLU A 1 258 ? -12.193 -17.861 3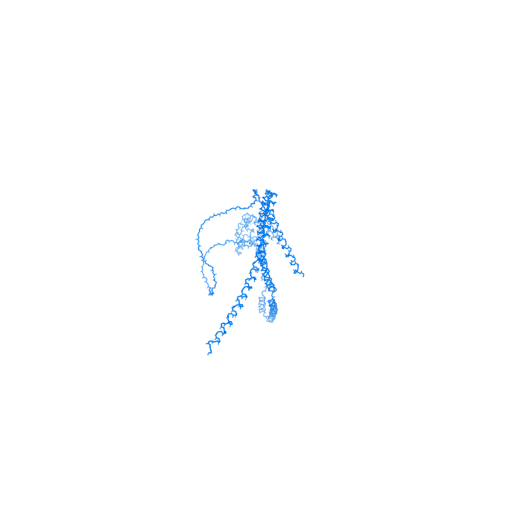3.672 1.00 97.69 258 GLU A O 1
ATOM 1952 N N . LYS A 1 259 ? -13.978 -19.035 34.349 1.00 97.69 259 LYS A N 1
ATOM 1953 C CA . LYS A 1 259 ? -13.930 -19.971 33.213 1.00 97.69 259 LYS A CA 1
ATOM 1954 C C . LYS A 1 259 ? -14.147 -19.252 31.884 1.00 97.69 259 LYS A C 1
ATOM 1956 O O . LYS A 1 259 ? -13.370 -19.448 30.955 1.00 97.69 259 LYS A O 1
ATOM 1961 N N . GLU A 1 260 ? -15.141 -18.372 31.795 1.00 97.62 260 GLU A N 1
ATOM 1962 C CA . GLU A 1 260 ? -15.382 -17.598 30.575 1.00 97.62 260 GLU A CA 1
ATOM 1963 C C . GLU A 1 260 ? -14.194 -16.681 30.234 1.00 97.62 260 GLU A C 1
ATOM 1965 O O . GLU A 1 260 ? -13.774 -16.613 29.077 1.00 97.62 260 GLU A O 1
ATOM 1970 N N . ALA A 1 261 ? -13.594 -16.030 31.233 1.00 95.31 261 ALA A N 1
ATOM 1971 C CA . ALA A 1 261 ? -12.419 -15.185 31.054 1.00 95.31 261 ALA A CA 1
ATOM 1972 C C . ALA A 1 261 ? -11.222 -15.984 30.520 1.00 95.31 261 ALA A C 1
ATOM 1974 O O . ALA A 1 261 ? -10.616 -15.586 29.525 1.00 95.31 261 ALA A O 1
ATOM 1975 N N . THR A 1 262 ? -10.923 -17.142 31.115 1.00 97.62 262 THR A N 1
ATOM 1976 C CA . THR A 1 262 ? -9.822 -18.005 30.654 1.00 97.62 262 THR A CA 1
ATOM 1977 C C . THR A 1 262 ? -10.059 -18.543 29.239 1.00 97.62 262 THR A C 1
ATOM 1979 O O . THR A 1 262 ? -9.134 -18.568 28.423 1.00 97.62 262 THR A O 1
ATOM 1982 N N . GLU A 1 263 ? -11.297 -18.900 28.884 1.00 97.19 263 GLU A N 1
ATOM 1983 C CA . GLU A 1 263 ? -11.650 -19.286 27.515 1.00 97.19 263 GLU A CA 1
ATOM 1984 C C . GLU A 1 263 ? -11.487 -18.134 26.516 1.00 97.19 263 GLU A C 1
ATOM 1986 O O . GLU A 1 263 ? -11.005 -18.339 25.398 1.00 97.19 263 GLU A O 1
ATOM 1991 N N . LEU A 1 264 ? -11.909 -16.923 26.886 1.00 96.56 264 LEU A N 1
ATOM 1992 C CA . LEU A 1 264 ? -11.768 -15.735 26.047 1.00 96.56 264 LEU A CA 1
ATOM 1993 C C . LEU A 1 264 ? -10.300 -15.351 25.861 1.00 96.56 264 LEU A C 1
ATOM 1995 O O . LEU A 1 264 ? -9.901 -15.025 24.743 1.00 96.56 264 LEU A O 1
ATOM 1999 N N . GLU A 1 265 ? -9.484 -15.445 26.908 1.00 96.44 265 GLU A N 1
ATOM 2000 C CA . GLU A 1 265 ? -8.038 -15.241 26.826 1.00 96.44 265 GLU A CA 1
ATOM 2001 C C . GLU A 1 265 ? -7.371 -16.273 25.915 1.00 96.44 265 GLU A C 1
ATOM 2003 O O . GLU A 1 265 ? -6.570 -15.897 25.055 1.00 96.44 265 GLU A O 1
ATOM 2008 N N . ALA A 1 266 ? -7.747 -17.552 26.022 1.00 95.69 266 ALA A N 1
ATOM 2009 C CA . ALA A 1 266 ? -7.255 -18.604 25.136 1.00 95.69 266 ALA A CA 1
ATOM 2010 C C . ALA A 1 266 ? -7.642 -18.342 23.669 1.00 95.69 266 ALA A C 1
ATOM 2012 O O . ALA A 1 266 ? -6.794 -18.438 22.778 1.00 95.69 266 ALA A O 1
ATOM 2013 N N . LYS A 1 267 ? -8.892 -17.929 23.406 1.00 94.31 267 LYS A N 1
ATOM 2014 C CA . LYS A 1 267 ? -9.349 -17.512 22.065 1.00 94.31 267 LYS A CA 1
ATOM 2015 C C . LYS A 1 267 ? -8.555 -16.305 21.553 1.00 94.31 267 LYS A C 1
ATOM 2017 O O . LYS A 1 267 ? -8.169 -16.276 20.386 1.00 94.31 267 LYS A O 1
ATOM 2022 N N . LEU A 1 268 ? -8.263 -15.330 22.415 1.00 91.12 268 LEU A N 1
ATOM 2023 C CA . LEU A 1 268 ? -7.456 -14.157 22.072 1.00 91.12 268 LEU A CA 1
ATOM 2024 C C . LEU A 1 268 ? -6.018 -14.533 21.710 1.00 91.12 268 LEU A C 1
ATOM 2026 O O . LEU A 1 268 ? -5.470 -14.005 20.742 1.00 91.12 268 LEU A O 1
ATOM 2030 N N . GLN A 1 269 ? -5.398 -15.433 22.474 1.00 91.06 269 GLN A N 1
ATOM 2031 C CA . GLN A 1 269 ? -4.053 -15.920 22.175 1.00 91.06 269 GLN A CA 1
ATOM 2032 C C . GLN A 1 269 ? -4.024 -16.727 20.877 1.00 91.06 269 GLN A C 1
ATOM 2034 O O . GLN A 1 269 ? -3.133 -16.500 20.064 1.00 91.06 269 GLN A O 1
ATOM 2039 N N . ALA A 1 270 ? -5.016 -17.588 20.633 1.00 89.38 270 ALA A N 1
ATOM 2040 C CA . ALA A 1 270 ? -5.135 -18.330 19.379 1.00 89.38 270 ALA A CA 1
ATOM 2041 C C . ALA A 1 270 ? -5.241 -17.388 18.167 1.00 89.38 270 ALA A C 1
ATOM 2043 O O . ALA A 1 270 ? -4.494 -17.542 17.205 1.00 89.38 270 ALA A O 1
ATOM 2044 N N . LEU A 1 271 ? -6.084 -16.352 18.251 1.00 86.50 271 LEU A N 1
ATOM 2045 C CA . LEU A 1 271 ? -6.225 -15.336 17.200 1.00 86.50 271 LEU A CA 1
ATOM 2046 C C . LEU A 1 271 ? -4.964 -14.480 17.000 1.00 86.50 271 LEU A C 1
ATOM 2048 O O . LEU A 1 271 ? -4.742 -13.971 15.905 1.00 86.50 271 LEU A O 1
ATOM 2052 N N . ARG A 1 272 ? -4.151 -14.284 18.045 1.00 82.94 272 ARG A N 1
ATOM 2053 C CA . ARG A 1 272 ? -2.858 -13.582 17.947 1.00 82.94 272 ARG A CA 1
ATOM 2054 C C . ARG A 1 272 ? -1.747 -14.465 17.382 1.00 82.94 272 ARG A C 1
ATOM 2056 O O . ARG A 1 272 ? -0.861 -13.943 16.716 1.00 82.94 272 ARG A O 1
ATOM 2063 N N . ALA A 1 273 ? -1.764 -15.759 17.695 1.00 81.62 273 ALA A N 1
ATOM 2064 C CA . ALA A 1 273 ? -0.785 -16.731 17.219 1.00 81.62 273 ALA A CA 1
ATOM 2065 C C . ALA A 1 273 ? -1.030 -17.127 15.758 1.00 81.62 273 ALA A C 1
ATOM 2067 O O . ALA A 1 273 ? -0.083 -17.481 15.056 1.00 81.62 273 ALA A O 1
ATOM 2068 N N . GLU A 1 274 ? -2.280 -17.058 15.291 1.00 82.56 274 GLU A N 1
ATOM 2069 C CA . GLU A 1 274 ? -2.597 -17.224 13.879 1.00 82.56 274 GLU A CA 1
ATOM 2070 C C . GLU A 1 274 ? -1.924 -16.089 13.082 1.00 82.56 274 GLU A C 1
ATOM 2072 O O . GLU A 1 274 ? -2.238 -14.914 13.305 1.00 82.56 274 GLU A O 1
ATOM 2077 N N . PRO A 1 275 ? -0.974 -16.399 12.175 1.00 71.50 275 PRO A N 1
ATOM 2078 C CA . PRO A 1 275 ? -0.290 -15.378 11.399 1.00 71.50 275 PRO A CA 1
ATOM 2079 C C . PRO A 1 275 ? -1.337 -14.577 10.638 1.00 71.50 275 PRO A C 1
ATOM 2081 O O . PRO A 1 275 ? -2.109 -15.113 9.839 1.00 71.50 275 PRO A O 1
ATOM 2084 N N . SER A 1 276 ? -1.392 -13.281 10.938 1.00 78.88 276 SER A N 1
ATOM 2085 C CA . SER A 1 276 ? -2.462 -12.424 10.457 1.00 78.88 276 SER A CA 1
ATOM 2086 C C . SER A 1 276 ? -2.533 -12.495 8.935 1.00 78.88 276 SER A C 1
ATOM 2088 O O . SER A 1 276 ? -1.525 -12.332 8.246 1.00 78.88 276 SER A O 1
ATOM 2090 N N . LYS A 1 277 ? -3.743 -12.653 8.384 1.00 82.56 277 LYS A N 1
ATOM 2091 C CA . LYS A 1 277 ? -3.993 -12.504 6.937 1.00 82.56 277 LYS A CA 1
ATOM 2092 C C . LYS A 1 277 ? -3.361 -11.219 6.384 1.00 82.56 277 LYS A C 1
ATOM 2094 O O . LYS A 1 277 ? -2.929 -11.188 5.237 1.00 82.56 277 LYS A O 1
ATOM 2099 N N . LYS A 1 278 ? -3.247 -10.182 7.223 1.00 83.94 278 LYS A N 1
ATOM 2100 C CA . LYS A 1 278 ? -2.540 -8.937 6.923 1.00 83.94 278 LYS A CA 1
ATOM 2101 C C . LYS A 1 278 ? -1.060 -9.158 6.607 1.00 83.94 278 LYS A C 1
ATOM 2103 O O . LYS A 1 278 ? -0.592 -8.623 5.614 1.00 83.94 278 LYS A O 1
ATOM 2108 N N . GLU A 1 279 ? -0.338 -9.950 7.393 1.00 86.69 279 GLU A N 1
ATOM 2109 C CA . GLU A 1 279 ? 1.080 -10.229 7.140 1.00 86.69 279 GLU A CA 1
ATOM 2110 C C . GLU A 1 279 ? 1.280 -11.005 5.837 1.00 86.69 279 GLU A C 1
ATOM 2112 O O . GLU A 1 279 ? 2.224 -10.740 5.097 1.00 86.69 279 GLU A O 1
ATOM 2117 N N . ALA A 1 280 ? 0.393 -11.958 5.527 1.00 88.44 280 ALA A N 1
ATOM 2118 C CA . ALA A 1 280 ? 0.433 -12.669 4.249 1.00 88.44 280 ALA A CA 1
ATOM 2119 C C . ALA A 1 280 ? 0.267 -11.696 3.069 1.00 88.44 280 ALA A C 1
ATOM 2121 O O . ALA A 1 280 ? 1.078 -11.715 2.143 1.00 88.44 280 ALA A O 1
ATOM 2122 N N . ILE A 1 281 ? -0.710 -10.788 3.161 1.00 91.19 281 ILE A N 1
ATOM 2123 C CA . ILE A 1 281 ? -0.945 -9.736 2.163 1.00 91.19 281 ILE A CA 1
ATOM 2124 C C . ILE A 1 281 ? 0.233 -8.753 2.093 1.00 91.19 281 ILE A C 1
ATOM 2126 O O . ILE A 1 281 ? 0.594 -8.302 1.011 1.00 91.19 281 ILE A O 1
ATOM 2130 N N . GLU A 1 282 ? 0.867 -8.411 3.215 1.00 93.38 282 GLU A N 1
ATOM 2131 C CA . GLU A 1 282 ? 2.038 -7.528 3.234 1.00 93.38 282 GLU A CA 1
ATOM 2132 C C . GLU A 1 282 ? 3.261 -8.173 2.568 1.00 93.38 282 GLU A C 1
ATOM 2134 O O . GLU A 1 282 ? 3.963 -7.491 1.817 1.00 93.38 282 GLU A O 1
ATOM 2139 N N . ARG A 1 283 ? 3.481 -9.484 2.756 1.00 94.00 283 ARG A N 1
ATOM 2140 C CA . ARG A 1 283 ? 4.516 -10.235 2.021 1.00 94.00 283 ARG A CA 1
ATOM 2141 C C . ARG A 1 283 ? 4.224 -10.259 0.522 1.00 94.00 283 ARG A C 1
ATOM 2143 O O . ARG A 1 283 ? 5.117 -9.975 -0.271 1.00 94.00 283 ARG A O 1
ATOM 2150 N N . GLU A 1 284 ? 2.980 -10.540 0.133 1.00 94.62 284 GLU A N 1
ATOM 2151 C CA . GLU A 1 284 ? 2.561 -10.538 -1.274 1.00 94.62 284 GLU A CA 1
ATOM 2152 C C . GLU A 1 284 ? 2.731 -9.159 -1.918 1.00 94.62 284 GLU A C 1
ATOM 2154 O O . GLU A 1 284 ? 3.330 -9.035 -2.986 1.00 94.62 284 GLU A O 1
ATOM 2159 N N . LYS A 1 285 ? 2.305 -8.099 -1.226 1.00 96.81 285 LYS A N 1
ATOM 2160 C CA . LYS A 1 285 ? 2.543 -6.716 -1.642 1.00 96.81 285 LYS A CA 1
ATOM 2161 C C . LYS A 1 285 ? 4.037 -6.436 -1.818 1.00 96.81 285 LYS A C 1
ATOM 2163 O O . LYS A 1 285 ? 4.406 -5.780 -2.787 1.00 96.81 285 LYS A O 1
ATOM 2168 N N . GLY A 1 286 ? 4.886 -6.914 -0.906 1.00 96.75 286 GLY A N 1
ATOM 2169 C CA . GLY A 1 286 ? 6.342 -6.799 -1.015 1.00 96.75 286 GLY A CA 1
ATOM 2170 C C . GLY A 1 286 ? 6.879 -7.420 -2.306 1.00 96.75 286 GLY A C 1
ATOM 2171 O O . GLY A 1 286 ? 7.563 -6.736 -3.067 1.00 96.75 286 GLY A O 1
ATOM 2172 N N . MET A 1 287 ? 6.487 -8.664 -2.600 1.00 96.31 287 MET A N 1
ATOM 2173 C CA . MET A 1 287 ? 6.876 -9.365 -3.832 1.00 96.31 287 MET A CA 1
ATOM 2174 C C . MET A 1 287 ? 6.414 -8.617 -5.091 1.00 96.31 287 MET A C 1
ATOM 2176 O O . MET A 1 287 ? 7.203 -8.389 -6.006 1.00 96.31 287 MET A O 1
ATOM 2180 N N . LEU A 1 288 ? 5.162 -8.149 -5.117 1.00 97.69 288 LEU A N 1
ATOM 2181 C CA . LEU A 1 288 ? 4.632 -7.389 -6.252 1.00 97.69 288 LEU A CA 1
ATOM 2182 C C . LEU A 1 288 ? 5.359 -6.052 -6.450 1.00 97.69 288 LEU A C 1
ATOM 2184 O O . LEU A 1 288 ? 5.595 -5.641 -7.584 1.00 97.69 288 LEU A O 1
ATOM 2188 N N . VAL A 1 289 ? 5.750 -5.370 -5.370 1.00 98.19 289 VAL A N 1
ATOM 2189 C CA . VAL A 1 289 ? 6.540 -4.130 -5.454 1.00 98.19 289 VAL A CA 1
ATOM 2190 C C . VAL A 1 289 ? 7.927 -4.393 -6.045 1.00 98.19 289 VAL A C 1
ATOM 2192 O O . VAL A 1 289 ? 8.421 -3.575 -6.823 1.00 98.19 289 VAL A O 1
ATOM 2195 N N . GLU A 1 290 ? 8.566 -5.512 -5.707 1.00 98.00 290 GLU A N 1
ATOM 2196 C CA . GLU A 1 290 ? 9.836 -5.908 -6.325 1.00 98.00 290 GLU A CA 1
ATOM 2197 C C . GLU A 1 290 ? 9.677 -6.199 -7.817 1.00 98.00 290 GLU A C 1
ATOM 2199 O O . GLU A 1 290 ? 10.496 -5.749 -8.619 1.00 98.00 290 GLU A O 1
ATOM 2204 N N . ASP A 1 291 ? 8.605 -6.882 -8.208 1.00 98.06 291 ASP A N 1
ATOM 2205 C CA . ASP A 1 291 ? 8.335 -7.166 -9.615 1.00 98.06 291 ASP A CA 1
ATOM 2206 C C . ASP A 1 291 ? 8.033 -5.896 -10.413 1.00 98.06 291 ASP A C 1
ATOM 2208 O O . ASP A 1 291 ? 8.577 -5.716 -11.503 1.00 98.06 291 ASP A O 1
ATOM 2212 N N . VAL A 1 292 ? 7.274 -4.950 -9.850 1.00 98.12 292 VAL A N 1
ATOM 2213 C CA . VAL A 1 292 ? 7.074 -3.623 -10.459 1.00 98.12 292 VAL A CA 1
ATOM 2214 C C . VAL A 1 292 ? 8.411 -2.920 -10.699 1.00 98.12 292 VAL A C 1
ATOM 2216 O O . VAL A 1 292 ? 8.620 -2.365 -11.777 1.00 98.12 292 VAL A O 1
ATOM 2219 N N . LYS A 1 293 ? 9.352 -2.980 -9.747 1.00 98.12 293 LYS A N 1
ATOM 2220 C CA . LYS A 1 293 ? 10.696 -2.403 -9.934 1.00 98.12 293 LYS A CA 1
ATOM 2221 C C . LYS A 1 293 ? 11.464 -3.089 -11.067 1.00 98.12 293 LYS A C 1
ATOM 2223 O O . LYS A 1 293 ? 12.113 -2.399 -11.850 1.00 98.12 293 LYS A O 1
ATOM 2228 N N . LYS A 1 294 ? 11.380 -4.421 -11.187 1.00 98.38 294 LYS A N 1
ATOM 2229 C CA . LYS A 1 294 ? 12.001 -5.166 -12.299 1.00 98.38 294 LYS A CA 1
ATOM 2230 C C . LYS A 1 294 ? 11.408 -4.744 -13.643 1.00 98.38 294 LYS A C 1
ATOM 2232 O O . LYS A 1 294 ? 12.160 -4.479 -14.577 1.00 98.38 294 LYS A O 1
ATOM 2237 N N . PHE A 1 295 ? 10.081 -4.638 -13.738 1.00 98.06 295 PHE A N 1
ATOM 2238 C CA . PHE A 1 295 ? 9.422 -4.192 -14.965 1.00 98.06 295 PHE A CA 1
ATOM 2239 C C . PHE A 1 295 ? 9.787 -2.756 -15.323 1.00 98.06 295 PHE A C 1
ATOM 2241 O O . PHE A 1 295 ? 10.077 -2.492 -16.486 1.00 98.06 295 PHE A O 1
ATOM 2248 N N . GLN A 1 296 ? 9.856 -1.852 -14.343 1.00 98.19 296 GLN A N 1
ATOM 2249 C CA . GLN A 1 296 ? 10.288 -0.480 -14.589 1.00 98.19 296 GLN A CA 1
ATOM 2250 C C . GLN A 1 296 ? 11.718 -0.432 -15.144 1.00 98.19 296 GLN A C 1
ATOM 2252 O O . GLN A 1 296 ? 11.954 0.228 -16.148 1.00 98.19 296 GLN A O 1
ATOM 2257 N N . ALA A 1 297 ? 12.648 -1.205 -14.574 1.00 98.06 297 ALA A N 1
ATOM 2258 C CA . ALA A 1 297 ? 14.018 -1.286 -15.084 1.00 98.06 297 ALA A CA 1
ATOM 2259 C C . ALA A 1 297 ? 14.078 -1.813 -16.531 1.00 98.06 297 ALA A C 1
ATOM 2261 O O . ALA A 1 297 ? 14.856 -1.320 -17.350 1.00 98.06 297 ALA A O 1
ATOM 2262 N N . VAL A 1 298 ? 13.236 -2.795 -16.869 1.00 98.19 298 VAL A N 1
ATOM 2263 C CA . VAL A 1 298 ? 13.108 -3.290 -18.246 1.00 98.19 298 VAL A CA 1
ATOM 2264 C C . VAL A 1 298 ? 12.579 -2.184 -19.160 1.00 98.19 298 VAL A C 1
ATOM 2266 O O . VAL A 1 298 ? 13.190 -1.936 -20.200 1.00 98.19 298 VAL A O 1
ATOM 2269 N N . VAL A 1 299 ? 11.509 -1.488 -18.769 1.00 98.12 299 VAL A N 1
ATOM 2270 C CA . VAL A 1 299 ? 10.934 -0.366 -19.530 1.00 98.12 299 VAL A CA 1
ATOM 2271 C C . VAL A 1 299 ? 11.974 0.724 -19.772 1.00 98.12 299 VAL A C 1
ATOM 2273 O O . VAL A 1 299 ? 12.137 1.143 -20.913 1.00 98.12 299 VAL A O 1
ATOM 2276 N N . ASP A 1 300 ? 12.730 1.120 -18.751 1.00 98.25 300 ASP A N 1
ATOM 2277 C CA . ASP A 1 300 ? 13.766 2.147 -18.873 1.00 98.25 300 ASP A CA 1
ATOM 2278 C C . ASP A 1 300 ? 14.885 1.696 -19.828 1.00 98.25 300 ASP A C 1
ATOM 2280 O O . ASP A 1 300 ? 15.334 2.464 -20.683 1.00 98.25 300 ASP A O 1
ATOM 2284 N N . SER A 1 301 ? 15.292 0.422 -19.759 1.00 98.12 301 SER A N 1
ATOM 2285 C CA . SER A 1 301 ? 16.303 -0.137 -20.667 1.00 98.12 301 SER A CA 1
ATOM 2286 C C . SER A 1 301 ? 15.845 -0.143 -22.130 1.00 98.12 301 SER A C 1
ATOM 2288 O O . SER A 1 301 ? 16.625 0.179 -23.029 1.00 98.12 301 SER A O 1
ATOM 2290 N N . TRP A 1 302 ? 14.578 -0.481 -22.385 1.00 97.88 302 TRP A N 1
ATOM 2291 C CA . TRP A 1 302 ? 14.004 -0.457 -23.728 1.00 97.88 302 TRP A CA 1
ATOM 2292 C C . TRP A 1 302 ? 13.767 0.970 -24.206 1.00 97.88 302 TRP A C 1
ATOM 2294 O O . TRP A 1 302 ? 14.072 1.262 -25.357 1.00 97.88 302 TRP A O 1
ATOM 2304 N N . GLY A 1 303 ? 13.323 1.870 -23.328 1.00 98.38 303 GLY A N 1
ATOM 2305 C CA . GLY A 1 303 ? 13.209 3.298 -23.615 1.00 98.38 303 GLY A CA 1
ATOM 2306 C C . GLY A 1 303 ? 14.544 3.896 -24.059 1.00 98.38 303 GLY A C 1
ATOM 2307 O O . GLY A 1 303 ? 14.596 4.592 -25.069 1.00 98.38 303 GLY A O 1
ATOM 2308 N N . GLY A 1 304 ? 15.642 3.538 -23.384 1.00 98.00 304 GLY A N 1
ATOM 2309 C CA . GLY A 1 304 ? 16.993 3.929 -23.792 1.00 98.00 304 GLY A CA 1
ATOM 2310 C C . GLY A 1 304 ? 17.397 3.387 -25.169 1.00 98.00 304 GLY A C 1
ATOM 2311 O O . GLY A 1 304 ? 17.937 4.131 -25.986 1.00 98.00 304 GLY A O 1
ATOM 2312 N N . LYS A 1 305 ? 17.100 2.114 -25.469 1.00 98.06 305 LYS A N 1
ATOM 2313 C CA . LYS A 1 305 ? 17.378 1.519 -26.793 1.00 98.06 305 LYS A CA 1
ATOM 2314 C C . LYS A 1 305 ? 16.571 2.179 -27.909 1.00 98.06 305 LYS A C 1
ATOM 2316 O O . LYS A 1 305 ? 17.117 2.417 -28.981 1.00 98.06 305 LYS A O 1
ATOM 2321 N N . VAL A 1 306 ? 15.293 2.468 -27.662 1.00 98.12 306 VAL A N 1
ATOM 2322 C CA . VAL A 1 306 ? 14.426 3.167 -28.619 1.00 98.12 306 VAL A CA 1
ATOM 2323 C C . VAL A 1 306 ? 14.981 4.560 -28.895 1.00 98.12 306 VAL A C 1
ATOM 2325 O O . VAL A 1 306 ? 15.212 4.879 -30.054 1.00 98.12 306 VAL A O 1
ATOM 2328 N N . ALA A 1 307 ? 15.305 5.334 -27.857 1.00 98.19 307 ALA A N 1
ATOM 2329 C CA . ALA A 1 307 ? 15.886 6.667 -28.020 1.00 98.19 307 ALA A CA 1
ATOM 2330 C C . ALA A 1 307 ? 17.219 6.642 -28.796 1.00 98.19 307 ALA A C 1
ATOM 2332 O O . ALA A 1 307 ? 17.463 7.502 -29.641 1.00 98.19 307 ALA A O 1
ATOM 2333 N N . ALA A 1 308 ? 18.071 5.639 -28.556 1.00 98.06 308 ALA A N 1
ATOM 2334 C CA . ALA A 1 308 ? 19.312 5.462 -29.309 1.00 98.06 308 ALA A CA 1
ATOM 2335 C C . ALA A 1 308 ? 19.051 5.155 -30.795 1.00 98.06 308 ALA A C 1
ATOM 2337 O O . ALA A 1 308 ? 19.698 5.737 -31.664 1.00 98.06 308 ALA A O 1
ATOM 2338 N N . MET A 1 309 ? 18.086 4.279 -31.095 1.00 96.88 309 MET A N 1
ATOM 2339 C CA . MET A 1 309 ? 17.700 3.980 -32.478 1.00 96.88 309 MET A CA 1
ATOM 2340 C C . MET A 1 309 ? 17.051 5.182 -33.173 1.00 96.88 309 MET A C 1
ATOM 2342 O O . MET A 1 309 ? 17.348 5.426 -34.336 1.00 96.88 309 MET A O 1
ATOM 2346 N N . GLU A 1 310 ? 16.219 5.958 -32.477 1.00 98.00 310 GLU A N 1
ATOM 2347 C CA . GLU A 1 310 ? 15.634 7.197 -33.005 1.00 98.00 310 GLU A CA 1
ATOM 2348 C C . GLU A 1 310 ? 16.715 8.241 -33.327 1.00 98.00 310 GLU A C 1
ATOM 2350 O O . GLU A 1 310 ? 16.669 8.860 -34.388 1.00 98.00 310 GLU A O 1
ATOM 2355 N N . SER A 1 311 ? 17.723 8.398 -32.459 1.00 97.75 311 SER A N 1
ATOM 2356 C CA . SER A 1 311 ? 18.862 9.287 -32.726 1.00 97.75 311 SER A CA 1
ATOM 2357 C C . SER A 1 311 ? 19.652 8.840 -33.955 1.00 97.75 311 SER A C 1
ATOM 2359 O O . SER A 1 311 ? 19.947 9.662 -34.819 1.00 97.75 311 SER A O 1
ATOM 2361 N N . ALA A 1 312 ? 19.951 7.541 -34.063 1.00 98.12 312 ALA A N 1
ATOM 2362 C CA . ALA A 1 312 ? 20.660 6.990 -35.214 1.00 98.12 312 ALA A CA 1
ATOM 2363 C C . ALA A 1 312 ? 19.858 7.174 -36.510 1.00 98.12 312 ALA A C 1
ATOM 2365 O O . ALA A 1 312 ? 20.409 7.621 -37.510 1.00 98.12 312 ALA A O 1
ATOM 2366 N N . LEU A 1 313 ? 18.550 6.889 -36.501 1.00 97.62 313 LEU A N 1
ATOM 2367 C CA . LEU A 1 313 ? 17.675 7.138 -37.652 1.00 97.62 313 LEU A CA 1
ATOM 2368 C C . LEU A 1 313 ? 17.714 8.608 -38.080 1.00 97.62 313 LEU A C 1
ATOM 2370 O O . LEU A 1 313 ? 17.876 8.884 -39.264 1.00 97.62 313 LEU A O 1
ATOM 2374 N N . GLY A 1 314 ? 17.654 9.545 -37.131 1.00 98.06 314 GLY A N 1
ATOM 2375 C CA . GLY A 1 314 ? 17.758 10.973 -37.433 1.00 98.06 314 GLY A CA 1
ATOM 2376 C C . GLY A 1 314 ? 19.121 11.397 -38.002 1.00 98.06 314 GLY A C 1
ATOM 2377 O O . GLY A 1 314 ? 19.195 12.362 -38.761 1.00 98.06 314 GLY A O 1
ATOM 2378 N N . GLU A 1 315 ? 20.210 10.707 -37.657 1.00 98.06 315 GLU A N 1
ATOM 2379 C CA . GLU A 1 315 ? 21.527 10.912 -38.276 1.00 98.06 315 GLU A CA 1
ATOM 2380 C C . GLU A 1 315 ? 21.557 10.382 -39.714 1.00 98.06 315 GLU A C 1
ATOM 2382 O O . GLU A 1 315 ? 21.957 11.117 -40.620 1.00 98.06 315 GLU A O 1
ATOM 2387 N N . TRP A 1 316 ? 21.053 9.165 -39.941 1.00 97.75 316 TRP A N 1
ATOM 2388 C CA . TRP A 1 316 ? 20.945 8.572 -41.276 1.00 97.75 316 TRP A CA 1
ATOM 2389 C C . TRP A 1 316 ? 20.051 9.391 -42.210 1.00 97.75 316 TRP A C 1
ATOM 2391 O O . TRP A 1 316 ? 20.387 9.560 -43.378 1.00 97.75 316 TRP A O 1
ATOM 2401 N N . GLU A 1 317 ? 18.943 9.945 -41.713 1.00 97.69 317 GLU A N 1
ATOM 2402 C CA . GLU A 1 317 ? 18.072 10.836 -42.490 1.00 97.69 317 GLU A CA 1
ATOM 2403 C C . GLU A 1 317 ? 18.807 12.108 -42.939 1.00 97.69 317 GLU A C 1
ATOM 2405 O O . GLU A 1 317 ? 18.686 12.513 -44.096 1.00 97.69 317 GLU A O 1
ATOM 2410 N N . LYS A 1 318 ? 19.620 12.716 -42.064 1.00 98.00 318 LYS A N 1
ATOM 2411 C CA . LYS A 1 318 ? 20.436 13.891 -42.420 1.00 98.00 318 LYS A CA 1
ATOM 2412 C C . LYS A 1 318 ? 21.522 13.548 -43.434 1.00 98.00 318 LYS A C 1
ATOM 2414 O O . LYS A 1 318 ? 21.776 14.336 -44.345 1.00 98.00 318 LYS A O 1
ATOM 2419 N N . GLU A 1 319 ? 22.179 12.401 -43.274 1.00 97.75 319 GLU A N 1
ATOM 2420 C CA . GLU A 1 319 ? 23.196 11.939 -44.220 1.00 97.75 319 GLU A CA 1
ATOM 2421 C C . GLU A 1 319 ? 22.580 11.633 -45.589 1.00 97.75 319 GLU A C 1
ATOM 2423 O O . GLU A 1 319 ? 23.119 12.057 -46.615 1.00 97.75 319 GLU A O 1
ATOM 2428 N N . LEU A 1 320 ? 21.413 10.984 -45.609 1.00 97.38 320 LEU A N 1
ATOM 2429 C CA . LEU A 1 320 ? 20.643 10.745 -46.824 1.00 97.38 320 LEU A CA 1
ATOM 2430 C C . LEU A 1 320 ? 20.278 12.067 -47.509 1.00 97.38 320 LEU A C 1
ATOM 2432 O O . LEU A 1 320 ? 20.553 12.230 -48.696 1.00 97.38 320 LEU A O 1
ATOM 2436 N N . GLU A 1 321 ? 19.746 13.044 -46.769 1.00 97.88 321 GLU A N 1
ATOM 2437 C CA . GLU A 1 321 ? 19.404 14.363 -47.314 1.00 97.88 321 GLU A CA 1
ATOM 2438 C C . GLU A 1 321 ? 20.637 15.081 -47.898 1.00 97.88 321 GLU A C 1
ATOM 2440 O O . GLU A 1 321 ? 20.564 15.714 -48.957 1.00 97.88 321 GLU A O 1
ATOM 2445 N N . ALA A 1 322 ? 21.796 14.977 -47.240 1.00 97.94 322 ALA A N 1
ATOM 2446 C CA . ALA A 1 322 ? 23.048 15.540 -47.738 1.00 97.94 322 ALA A CA 1
ATOM 2447 C C . ALA A 1 322 ? 23.506 14.859 -49.039 1.00 97.94 322 ALA A C 1
ATOM 2449 O O . ALA A 1 322 ? 23.874 15.548 -49.995 1.00 97.94 322 ALA A O 1
ATOM 2450 N N . LYS A 1 323 ? 23.436 13.523 -49.104 1.00 97.25 323 LYS A N 1
ATOM 2451 C CA . LYS A 1 323 ? 23.788 12.742 -50.298 1.00 97.25 323 LYS A CA 1
ATOM 2452 C C . LYS A 1 323 ? 22.841 12.996 -51.464 1.00 97.25 323 LYS A C 1
ATOM 2454 O O . LYS A 1 323 ? 23.296 13.116 -52.598 1.00 97.25 323 LYS A O 1
ATOM 2459 N N . GLU A 1 324 ? 21.549 13.160 -51.204 1.00 97.75 324 GLU A N 1
ATOM 2460 C CA . GLU A 1 324 ? 20.581 13.549 -52.230 1.00 97.75 324 GLU A CA 1
ATOM 2461 C C . GLU A 1 324 ? 20.873 14.943 -52.799 1.00 97.75 324 GLU A C 1
ATOM 2463 O O . GLU A 1 324 ? 20.792 15.139 -54.013 1.00 97.75 324 GLU A O 1
ATOM 2468 N N . LYS A 1 325 ? 21.236 15.916 -51.952 1.00 97.75 325 LYS A N 1
ATOM 2469 C CA . LYS A 1 325 ? 21.639 17.262 -52.402 1.00 97.75 325 LYS A CA 1
ATOM 2470 C C . LYS A 1 325 ? 22.910 17.218 -53.248 1.00 97.75 325 LYS A C 1
ATOM 2472 O O . LYS A 1 325 ? 22.964 17.868 -54.288 1.00 97.75 325 LYS A O 1
ATOM 2477 N N . GLU A 1 326 ? 23.908 16.443 -52.827 1.00 97.12 326 GLU A N 1
ATOM 2478 C CA . GLU A 1 326 ? 25.143 16.230 -53.590 1.00 97.12 326 GLU A CA 1
ATOM 2479 C C . GLU A 1 326 ? 24.851 15.581 -54.950 1.00 97.12 326 GLU A C 1
ATOM 2481 O O . GLU A 1 326 ? 25.308 16.080 -55.975 1.00 97.12 326 GLU A O 1
ATOM 2486 N N . SER A 1 327 ? 24.029 14.528 -54.977 1.00 94.69 327 SER A N 1
ATOM 2487 C CA . SER A 1 327 ? 23.628 13.858 -56.216 1.00 94.69 327 SER A CA 1
ATOM 2488 C C . SER A 1 327 ? 22.897 14.804 -57.165 1.00 94.69 327 SER A C 1
ATOM 2490 O O . SER A 1 327 ? 23.191 14.796 -58.355 1.00 94.69 327 SER A O 1
ATOM 2492 N N . LYS A 1 328 ? 21.968 15.630 -56.662 1.00 97.56 328 LYS A N 1
ATOM 2493 C CA . LYS A 1 328 ? 21.266 16.635 -57.477 1.00 97.56 328 LYS A CA 1
ATOM 2494 C C . LYS A 1 328 ? 22.246 17.631 -58.092 1.00 97.56 328 LYS A C 1
ATOM 2496 O O . LYS A 1 328 ? 22.196 17.847 -59.297 1.00 97.56 328 LYS A O 1
ATOM 2501 N N . ARG A 1 329 ? 23.187 18.153 -57.296 1.00 98.00 329 ARG A N 1
ATOM 2502 C CA . ARG A 1 329 ? 24.236 19.061 -57.783 1.00 98.00 329 ARG A CA 1
ATOM 2503 C C . ARG A 1 329 ? 25.089 18.409 -58.875 1.00 98.00 329 ARG A C 1
ATOM 2505 O O . ARG A 1 329 ? 25.323 19.017 -59.910 1.00 98.00 329 ARG A O 1
ATOM 2512 N N . LEU A 1 330 ? 25.519 17.161 -58.671 1.00 96.31 330 LEU A N 1
ATOM 2513 C CA . LEU A 1 330 ? 26.301 16.418 -59.664 1.00 96.31 330 LEU A CA 1
ATOM 2514 C C . LEU A 1 330 ? 25.507 16.151 -60.948 1.00 96.31 330 LEU A C 1
ATOM 2516 O O . LEU A 1 330 ? 26.076 16.223 -62.032 1.00 96.31 330 LEU A O 1
ATOM 2520 N N . CYS A 1 331 ? 24.207 15.860 -60.852 1.00 95.56 331 CYS A N 1
ATOM 2521 C CA . CYS A 1 331 ? 23.342 15.729 -62.024 1.00 95.56 331 CYS A CA 1
ATOM 2522 C C . CYS A 1 331 ? 23.252 17.049 -62.801 1.00 95.56 331 CYS A C 1
ATOM 2524 O O . CYS A 1 331 ? 23.452 17.036 -64.011 1.00 95.56 331 CYS A O 1
ATOM 2526 N N . GLU A 1 332 ? 23.028 18.175 -62.120 1.00 97.25 332 GLU A N 1
ATOM 2527 C CA . GLU A 1 332 ? 22.992 19.509 -62.740 1.00 97.25 332 GLU A CA 1
ATOM 2528 C C . GLU A 1 332 ? 24.326 19.862 -63.425 1.00 97.25 332 GLU A C 1
ATOM 2530 O O . GLU A 1 332 ? 24.337 20.337 -64.563 1.00 97.25 332 GLU A O 1
ATOM 2535 N N . GLU A 1 333 ? 25.458 19.582 -62.766 1.00 96.19 333 GLU A N 1
ATOM 2536 C CA . GLU A 1 333 ? 26.804 19.762 -63.327 1.00 96.19 333 GLU A CA 1
ATOM 2537 C C . GLU A 1 333 ? 27.024 18.875 -64.565 1.00 96.19 333 GLU A C 1
ATOM 2539 O O . GLU A 1 333 ? 27.555 19.336 -65.577 1.00 96.19 333 GLU A O 1
ATOM 2544 N N . ASN A 1 334 ? 26.596 17.611 -64.519 1.00 93.94 334 ASN A N 1
ATOM 2545 C CA . ASN A 1 334 ? 26.750 16.672 -65.629 1.00 93.94 334 ASN A CA 1
ATOM 2546 C C . ASN A 1 334 ? 25.863 17.058 -66.825 1.00 93.94 334 ASN A C 1
ATOM 2548 O O . ASN A 1 334 ? 26.322 17.049 -67.963 1.00 93.94 334 ASN A O 1
ATOM 2552 N N . GLU A 1 335 ? 24.627 17.499 -66.580 1.00 96.19 335 GLU A N 1
ATOM 2553 C CA . GLU A 1 335 ? 23.759 18.073 -67.614 1.00 96.19 335 GLU A CA 1
ATOM 2554 C C . GLU A 1 335 ? 24.369 19.336 -68.236 1.00 96.19 335 GLU A C 1
ATOM 2556 O O . GLU A 1 335 ? 24.242 19.565 -69.441 1.00 96.19 335 GLU A O 1
ATOM 2561 N N . GLU A 1 336 ? 25.047 20.172 -67.445 1.00 94.88 336 GLU A N 1
ATOM 2562 C CA . GLU A 1 336 ? 25.769 21.329 -67.968 1.00 94.88 336 GLU A CA 1
ATOM 2563 C C . GLU A 1 336 ? 26.965 20.922 -68.832 1.00 94.88 336 GLU A C 1
ATOM 2565 O O . GLU A 1 336 ? 27.146 21.475 -69.920 1.00 94.88 336 GLU A O 1
ATOM 2570 N N . LEU A 1 337 ? 27.760 19.949 -68.387 1.00 93.00 337 LEU A N 1
ATOM 2571 C CA . LEU A 1 337 ? 28.866 19.404 -69.172 1.00 93.00 337 LEU A CA 1
ATOM 2572 C C . LEU A 1 337 ? 28.367 18.780 -70.475 1.00 93.00 337 LEU A C 1
ATOM 2574 O O . LEU A 1 337 ? 28.935 19.068 -71.527 1.00 93.00 337 LEU A O 1
ATOM 2578 N N . GLN A 1 338 ? 27.275 18.017 -70.435 1.00 90.50 338 GLN A N 1
ATOM 2579 C CA . GLN A 1 338 ? 26.654 17.456 -71.629 1.00 90.50 338 GLN A CA 1
ATOM 2580 C C . GLN A 1 338 ? 26.196 18.565 -72.582 1.00 90.50 338 GLN A C 1
ATOM 2582 O O . GLN A 1 338 ? 26.549 18.535 -73.756 1.00 90.50 338 GLN A O 1
ATOM 2587 N N . ARG A 1 339 ? 25.525 19.613 -72.081 1.00 91.50 339 ARG A N 1
ATOM 2588 C CA . ARG A 1 339 ? 25.160 20.786 -72.897 1.00 91.50 339 ARG A CA 1
ATOM 2589 C C . ARG A 1 339 ? 26.379 21.457 -73.534 1.00 91.50 339 ARG A C 1
ATOM 2591 O O . ARG A 1 339 ? 26.305 21.883 -74.688 1.00 91.50 339 ARG A O 1
ATOM 2598 N N . ARG A 1 340 ? 27.500 21.567 -72.810 1.00 88.25 340 ARG A N 1
ATOM 2599 C CA . ARG A 1 340 ? 28.760 22.108 -73.353 1.00 88.25 340 ARG A CA 1
ATOM 2600 C C . ARG A 1 340 ? 29.323 21.205 -74.451 1.00 88.25 340 ARG A C 1
ATOM 2602 O O . ARG A 1 340 ? 29.728 21.737 -75.479 1.00 88.25 340 ARG A O 1
ATOM 2609 N N . ILE A 1 341 ? 29.315 19.885 -74.259 1.00 85.44 341 ILE A N 1
ATOM 2610 C CA . ILE A 1 341 ? 29.735 18.899 -75.268 1.00 85.44 341 ILE A CA 1
ATOM 2611 C C . ILE A 1 341 ? 28.843 18.988 -76.511 1.00 85.44 341 ILE A C 1
ATOM 2613 O O . ILE A 1 341 ? 29.361 19.088 -77.614 1.00 85.44 341 ILE A O 1
ATOM 2617 N N . ASP A 1 342 ? 27.521 19.038 -76.354 1.00 83.25 342 ASP A N 1
ATOM 2618 C CA . ASP A 1 342 ? 26.584 19.116 -77.482 1.00 83.25 342 ASP A CA 1
ATOM 2619 C C . ASP A 1 342 ? 26.724 20.438 -78.258 1.00 83.25 342 ASP A C 1
ATOM 2621 O O . ASP A 1 342 ? 26.552 20.483 -79.477 1.00 83.25 342 ASP A O 1
ATOM 2625 N N . THR A 1 343 ? 27.062 21.530 -77.559 1.00 84.25 343 THR A N 1
ATOM 2626 C CA . THR A 1 343 ? 27.337 22.839 -78.179 1.00 84.25 343 THR A CA 1
ATOM 2627 C C . THR A 1 343 ? 28.685 22.856 -78.901 1.00 84.25 343 THR A C 1
ATOM 2629 O O . THR A 1 343 ? 28.852 23.585 -79.883 1.00 84.25 343 THR A O 1
ATOM 2632 N N . GLN A 1 344 ? 29.663 22.070 -78.436 1.00 78.38 344 GLN A N 1
ATOM 2633 C CA . GLN A 1 344 ? 30.894 21.840 -79.182 1.00 78.38 344 GLN A CA 1
ATOM 2634 C C . GLN A 1 344 ? 30.533 21.062 -80.449 1.00 78.38 344 GLN A C 1
ATOM 2636 O O . GLN A 1 344 ? 30.404 19.843 -80.446 1.00 78.38 344 GLN A O 1
ATOM 2641 N N . ALA A 1 345 ? 30.365 21.778 -81.560 1.00 62.66 345 ALA A N 1
ATOM 2642 C CA . ALA A 1 345 ? 30.165 21.153 -82.854 1.00 62.66 345 ALA A CA 1
ATOM 2643 C C . ALA A 1 345 ? 31.370 20.249 -83.144 1.00 62.66 345 ALA A C 1
ATOM 2645 O O . ALA A 1 345 ? 32.467 20.737 -83.424 1.00 62.66 345 ALA A O 1
ATOM 2646 N N . VAL A 1 346 ? 31.166 18.932 -83.059 1.00 64.25 346 VAL A N 1
ATOM 2647 C CA . VAL A 1 346 ? 32.137 17.934 -83.500 1.00 64.25 346 VAL A CA 1
ATOM 2648 C C . VAL A 1 346 ? 32.359 18.181 -84.983 1.00 64.25 346 VAL A C 1
ATOM 2650 O O . VAL A 1 346 ? 31.563 17.788 -85.838 1.00 64.25 346 VAL A O 1
ATOM 2653 N N . ASN A 1 347 ? 33.420 18.914 -85.296 1.00 69.81 347 ASN A N 1
ATOM 2654 C CA . ASN A 1 347 ? 33.773 19.207 -86.663 1.00 69.81 347 ASN A CA 1
ATOM 2655 C C . ASN A 1 347 ? 34.240 17.891 -87.285 1.00 69.81 347 ASN A C 1
ATOM 2657 O O . ASN A 1 347 ? 35.358 17.443 -87.044 1.00 69.81 347 ASN A O 1
ATOM 2661 N N . VAL A 1 348 ? 33.364 17.250 -88.060 1.00 70.38 348 VAL A N 1
ATOM 2662 C CA . VAL A 1 348 ? 33.626 15.967 -88.732 1.00 70.38 348 VAL A CA 1
ATOM 2663 C C . VAL A 1 348 ? 34.947 16.020 -89.505 1.00 70.38 348 VAL A C 1
ATOM 2665 O O . VAL A 1 348 ? 35.707 15.057 -89.498 1.00 70.38 348 VAL A O 1
ATOM 2668 N N . ARG A 1 349 ? 35.295 17.186 -90.067 1.00 74.25 349 ARG A N 1
ATOM 2669 C CA . ARG A 1 349 ? 36.583 17.415 -90.730 1.00 74.25 349 ARG A CA 1
ATOM 2670 C C . ARG A 1 349 ? 37.775 17.280 -89.779 1.00 74.25 349 ARG A C 1
ATOM 2672 O O . ARG A 1 349 ? 38.797 16.736 -90.187 1.00 74.25 349 ARG A O 1
ATOM 2679 N N . ASP A 1 350 ? 37.658 17.754 -88.543 1.00 81.94 350 ASP A N 1
ATOM 2680 C CA . ASP A 1 350 ? 38.722 17.667 -87.539 1.00 81.94 350 ASP A CA 1
ATOM 2681 C C . ASP A 1 350 ? 38.834 16.243 -86.978 1.00 81.94 350 ASP A C 1
ATOM 2683 O O . ASP A 1 350 ? 39.946 15.750 -86.812 1.00 81.94 350 ASP A O 1
ATOM 2687 N N . VAL A 1 351 ? 37.715 15.531 -86.797 1.00 82.12 351 VAL A N 1
ATOM 2688 C CA . VAL A 1 351 ? 37.725 14.099 -86.432 1.00 82.12 351 VAL A CA 1
ATOM 2689 C C . VAL A 1 351 ? 38.379 13.259 -87.527 1.00 82.12 351 VAL A C 1
ATOM 2691 O O . VAL A 1 351 ? 39.240 12.426 -87.251 1.00 82.12 351 VAL A O 1
ATOM 2694 N N . GLU A 1 352 ? 38.017 13.486 -88.787 1.00 84.81 352 GLU A N 1
ATOM 2695 C CA . GLU A 1 352 ? 38.647 12.796 -89.908 1.00 84.81 352 GLU A CA 1
ATOM 2696 C C . GLU A 1 352 ? 40.118 13.188 -90.076 1.00 84.81 352 GLU A C 1
ATOM 2698 O O . GLU A 1 352 ? 40.936 12.343 -90.433 1.00 84.81 352 GLU A O 1
ATOM 2703 N N . ARG A 1 353 ? 40.482 14.455 -89.835 1.00 89.00 353 ARG A N 1
ATOM 2704 C CA . ARG A 1 353 ? 41.881 14.901 -89.828 1.00 89.00 353 ARG A CA 1
ATOM 2705 C C . ARG A 1 353 ? 42.667 14.162 -88.751 1.00 89.00 353 ARG A C 1
ATOM 2707 O O . ARG A 1 353 ? 43.686 13.568 -89.077 1.00 89.00 353 ARG A O 1
ATOM 2714 N N . MET A 1 354 ? 42.159 14.128 -87.523 1.00 86.38 354 MET A N 1
ATOM 2715 C CA . MET A 1 354 ? 42.787 13.428 -86.406 1.00 86.38 354 MET A CA 1
ATOM 2716 C C . MET A 1 354 ? 42.904 11.925 -86.681 1.00 86.38 354 MET A C 1
ATOM 2718 O O . MET A 1 354 ? 43.941 11.332 -86.412 1.00 86.38 354 MET A O 1
ATOM 2722 N N . LYS A 1 355 ? 41.895 11.306 -87.307 1.00 90.50 355 LYS A N 1
ATOM 2723 C CA . LYS A 1 355 ? 41.961 9.901 -87.730 1.00 90.50 355 LYS A CA 1
ATOM 2724 C C . LYS A 1 355 ? 43.034 9.663 -88.796 1.00 90.50 355 LYS A C 1
ATOM 2726 O O . LYS A 1 355 ? 43.740 8.664 -88.726 1.00 90.50 355 LYS A O 1
ATOM 2731 N N . ARG A 1 356 ? 43.170 10.564 -89.776 1.00 91.75 356 ARG A N 1
ATOM 2732 C CA . ARG A 1 356 ? 44.230 10.478 -90.796 1.00 91.75 356 ARG A CA 1
ATOM 2733 C C . ARG A 1 356 ? 45.612 10.670 -90.176 1.00 91.75 356 ARG A C 1
ATOM 2735 O O . ARG A 1 356 ? 46.507 9.904 -90.501 1.00 91.75 356 ARG A O 1
ATOM 2742 N N . GLU A 1 357 ? 45.775 11.650 -89.289 1.00 92.25 357 GLU A N 1
ATOM 2743 C CA . GLU A 1 357 ? 47.025 11.889 -88.555 1.00 92.25 357 GLU A CA 1
ATOM 2744 C C . GLU A 1 357 ? 47.389 10.679 -87.683 1.00 92.25 357 GLU A C 1
ATOM 2746 O O . GLU A 1 357 ? 48.519 10.211 -87.744 1.00 92.25 357 GLU A O 1
ATOM 2751 N N . MET A 1 358 ? 46.421 10.086 -86.978 1.00 93.69 358 MET A N 1
ATOM 2752 C CA . MET A 1 358 ? 46.618 8.847 -86.217 1.00 93.69 358 MET A CA 1
ATOM 2753 C C . MET A 1 358 ? 47.066 7.688 -87.116 1.00 93.69 358 MET A C 1
ATOM 2755 O O . MET A 1 358 ? 48.048 7.028 -86.807 1.00 93.69 358 MET A O 1
ATOM 2759 N N . GLN A 1 359 ? 46.428 7.493 -88.273 1.00 93.56 359 GLN A N 1
ATOM 2760 C CA . GLN A 1 359 ? 46.840 6.471 -89.245 1.00 93.56 359 GLN A CA 1
ATOM 2761 C C . GLN A 1 359 ? 48.214 6.737 -89.876 1.00 93.56 359 GLN A C 1
ATOM 2763 O O . GLN A 1 359 ? 48.855 5.803 -90.352 1.00 93.56 359 GLN A O 1
ATOM 2768 N N . VAL A 1 360 ? 48.645 8.000 -89.976 1.00 94.56 360 VAL A N 1
ATOM 2769 C CA . VAL A 1 360 ? 50.015 8.344 -90.391 1.00 94.56 360 VAL A CA 1
ATOM 2770 C C . VAL A 1 360 ? 50.987 7.917 -89.302 1.00 94.56 360 VAL A C 1
ATOM 2772 O O . VAL A 1 360 ? 51.912 7.177 -89.603 1.00 94.56 360 VAL A O 1
ATOM 2775 N N . VAL A 1 361 ? 50.723 8.289 -88.048 1.00 95.44 361 VAL A N 1
ATOM 2776 C CA . VAL A 1 361 ? 51.571 7.915 -86.910 1.00 95.44 361 VAL A CA 1
ATOM 2777 C C . VAL A 1 361 ? 51.661 6.395 -86.755 1.00 95.44 361 VAL A C 1
ATOM 2779 O O . VAL A 1 361 ? 52.751 5.875 -86.560 1.00 95.44 361 VAL A O 1
ATOM 2782 N N . GLU A 1 362 ? 50.556 5.661 -86.898 1.00 94.38 362 GLU A N 1
ATOM 2783 C CA . GLU A 1 362 ? 50.561 4.189 -86.871 1.00 94.38 362 GLU A CA 1
ATOM 2784 C C . GLU A 1 362 ? 51.433 3.584 -87.983 1.00 94.38 362 GLU A C 1
ATOM 2786 O O . GLU A 1 362 ? 52.146 2.611 -87.743 1.00 94.38 362 GLU A O 1
ATOM 2791 N N . ARG A 1 363 ? 51.414 4.164 -89.193 1.00 94.50 363 ARG A N 1
ATOM 2792 C CA . ARG A 1 363 ? 52.292 3.733 -90.293 1.00 94.50 363 ARG A CA 1
ATOM 2793 C C . ARG A 1 363 ? 53.753 4.058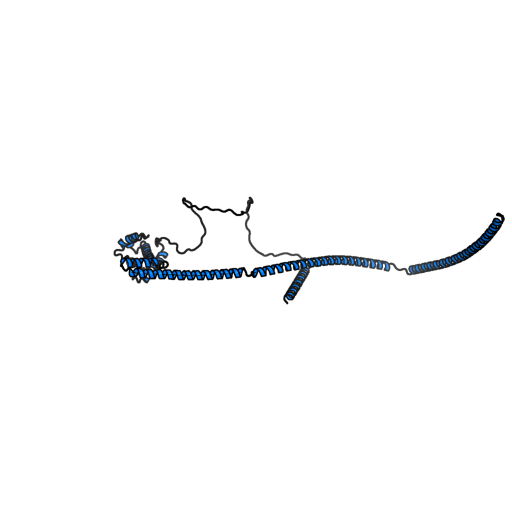 -90.017 1.00 94.50 363 ARG A C 1
ATOM 2795 O O . ARG A 1 363 ? 54.590 3.186 -90.203 1.00 94.50 363 ARG A O 1
ATOM 2802 N N . ASP A 1 364 ? 54.043 5.257 -89.526 1.00 94.62 364 ASP A N 1
ATOM 2803 C CA . ASP A 1 364 ? 55.405 5.663 -89.179 1.00 94.62 364 ASP A CA 1
ATOM 2804 C C . ASP A 1 364 ? 55.977 4.774 -88.058 1.00 94.62 364 ASP A C 1
ATOM 2806 O O . ASP A 1 364 ? 57.154 4.421 -88.095 1.00 94.62 364 ASP A O 1
ATOM 2810 N N . ILE A 1 365 ? 55.144 4.361 -87.090 1.00 93.12 365 ILE A N 1
ATOM 2811 C CA . ILE A 1 365 ? 55.511 3.374 -86.063 1.00 93.12 365 ILE A CA 1
ATOM 2812 C C . ILE A 1 365 ? 55.840 2.029 -86.713 1.00 93.12 365 ILE A C 1
ATOM 2814 O O . ILE A 1 365 ? 56.901 1.478 -86.435 1.00 93.12 365 ILE A O 1
ATOM 2818 N N . ALA A 1 366 ? 54.982 1.515 -87.598 1.00 94.31 366 ALA A N 1
ATOM 2819 C CA . ALA A 1 366 ? 55.226 0.241 -88.273 1.00 94.31 366 ALA A CA 1
ATOM 2820 C C . ALA A 1 366 ? 56.503 0.271 -89.137 1.00 94.31 366 ALA A C 1
ATOM 2822 O O . ALA A 1 366 ? 57.306 -0.660 -89.095 1.00 94.31 366 ALA A O 1
ATOM 2823 N N . ASP A 1 367 ? 56.738 1.357 -89.875 1.00 94.19 367 ASP A N 1
ATOM 2824 C CA . ASP A 1 367 ? 57.950 1.544 -90.679 1.00 94.19 367 ASP A CA 1
ATOM 2825 C C . ASP A 1 367 ? 59.200 1.646 -89.789 1.00 94.19 367 ASP A C 1
ATOM 2827 O O . ASP A 1 367 ? 60.238 1.052 -90.097 1.00 94.19 367 ASP A O 1
ATOM 2831 N N . ALA A 1 368 ? 59.105 2.343 -88.652 1.00 93.81 368 ALA A N 1
ATOM 2832 C CA . ALA A 1 368 ? 60.174 2.403 -87.660 1.00 93.81 368 ALA A CA 1
ATOM 2833 C C . ALA A 1 368 ? 60.446 1.032 -87.018 1.00 93.81 368 ALA A C 1
ATOM 2835 O O . ALA A 1 368 ? 61.606 0.687 -86.791 1.00 93.81 368 ALA A O 1
ATOM 2836 N N . GLU A 1 369 ? 59.415 0.225 -86.763 1.00 93.75 369 GLU A N 1
ATOM 2837 C CA . GLU A 1 369 ? 59.551 -1.148 -86.270 1.00 93.75 369 GLU A CA 1
ATOM 2838 C C . GLU A 1 369 ? 60.228 -2.063 -87.297 1.00 93.75 369 GLU A C 1
ATOM 2840 O O . GLU A 1 369 ? 61.123 -2.825 -86.928 1.00 93.75 369 GLU A O 1
ATOM 2845 N N . ILE A 1 370 ? 59.869 -1.960 -88.583 1.00 94.75 370 ILE A N 1
ATOM 2846 C CA . ILE A 1 370 ? 60.543 -2.684 -89.674 1.00 94.75 370 ILE A CA 1
ATOM 2847 C C . ILE A 1 370 ? 62.011 -2.252 -89.767 1.00 94.75 370 ILE A C 1
ATOM 2849 O O . ILE A 1 370 ? 62.903 -3.098 -89.846 1.00 94.75 370 ILE A O 1
ATOM 2853 N N . GLY A 1 371 ? 62.279 -0.943 -89.716 1.00 93.62 371 GLY A N 1
ATOM 2854 C CA . GLY A 1 371 ? 63.635 -0.397 -89.714 1.00 93.62 371 GLY A CA 1
ATOM 2855 C C . GLY A 1 371 ? 64.463 -0.883 -88.522 1.00 93.62 371 GLY A C 1
ATOM 2856 O O . GLY A 1 371 ? 65.617 -1.274 -88.701 1.00 93.62 371 GLY A O 1
ATOM 2857 N N . ARG A 1 372 ? 63.868 -0.924 -87.323 1.00 94.75 372 ARG A N 1
ATOM 2858 C CA . ARG A 1 372 ? 64.484 -1.494 -86.116 1.00 94.75 372 ARG A CA 1
ATOM 2859 C C . ARG A 1 372 ? 64.821 -2.970 -86.320 1.00 94.75 372 ARG A C 1
ATOM 2861 O O . ARG A 1 372 ? 65.967 -3.337 -86.095 1.00 94.75 372 ARG A O 1
ATOM 2868 N N . ASN A 1 373 ? 63.878 -3.785 -86.795 1.00 94.38 373 ASN A N 1
ATOM 2869 C CA . ASN A 1 373 ? 64.110 -5.212 -87.047 1.00 94.38 373 ASN A CA 1
ATOM 2870 C C . ASN A 1 373 ? 65.262 -5.438 -88.043 1.00 94.38 373 ASN A C 1
ATOM 2872 O O . ASN A 1 373 ? 66.137 -6.258 -87.795 1.00 94.38 373 ASN A O 1
ATOM 2876 N N . ALA A 1 374 ? 65.322 -4.666 -89.132 1.00 94.44 374 ALA A N 1
ATOM 2877 C CA . ALA A 1 374 ? 66.405 -4.776 -90.114 1.00 94.44 374 ALA A CA 1
ATOM 2878 C C . ALA A 1 374 ? 67.777 -4.352 -89.553 1.00 94.44 374 ALA A C 1
ATOM 2880 O O . ALA A 1 374 ? 68.814 -4.875 -89.963 1.00 94.44 374 ALA A O 1
ATOM 2881 N N . LEU A 1 375 ? 67.812 -3.373 -88.641 1.00 93.56 375 LEU A N 1
ATOM 2882 C CA . LEU A 1 375 ? 69.039 -2.999 -87.933 1.00 93.56 375 LEU A CA 1
ATOM 2883 C C . LEU A 1 375 ? 69.448 -4.058 -86.908 1.00 93.56 375 LEU A C 1
ATOM 2885 O O . LEU A 1 375 ? 70.640 -4.314 -86.768 1.00 93.56 375 LEU A O 1
ATOM 2889 N N . GLU A 1 376 ? 68.485 -4.681 -86.232 1.00 94.19 376 GLU A N 1
ATOM 2890 C CA . GLU A 1 376 ? 68.733 -5.804 -85.328 1.00 94.19 376 GLU A CA 1
ATOM 2891 C C . GLU A 1 376 ? 69.301 -7.009 -86.078 1.00 94.19 376 GLU A C 1
ATOM 2893 O O . GLU A 1 376 ? 70.297 -7.561 -85.631 1.00 94.19 376 GLU A O 1
ATOM 2898 N N . GLU A 1 377 ? 68.763 -7.370 -87.245 1.00 94.75 377 GLU A N 1
ATOM 2899 C CA . GLU A 1 377 ? 69.330 -8.436 -88.088 1.00 94.75 377 GLU A CA 1
ATOM 2900 C C . GLU A 1 377 ? 70.782 -8.138 -88.488 1.00 94.75 377 GLU A C 1
ATOM 2902 O O . GLU A 1 377 ? 71.659 -8.981 -88.321 1.00 94.75 377 GLU A O 1
ATOM 2907 N N . LYS A 1 378 ? 71.079 -6.908 -88.929 1.00 94.69 378 LYS A N 1
ATOM 2908 C CA . LYS A 1 378 ? 72.463 -6.500 -89.235 1.00 94.69 378 LYS A CA 1
ATOM 2909 C C . LYS A 1 378 ? 73.370 -6.534 -88.009 1.00 94.69 378 LYS A C 1
ATOM 2911 O O . LYS A 1 378 ? 74.553 -6.843 -88.134 1.00 94.69 378 LYS A O 1
ATOM 2916 N N . ALA A 1 379 ? 72.848 -6.170 -86.839 1.00 92.56 379 ALA A N 1
ATOM 2917 C CA . ALA A 1 379 ? 73.593 -6.258 -85.591 1.00 92.56 379 ALA A CA 1
ATOM 2918 C C . ALA A 1 379 ? 73.913 -7.720 -85.256 1.00 92.56 379 ALA A C 1
ATOM 2920 O O . ALA A 1 379 ? 75.063 -8.007 -84.940 1.00 92.56 379 ALA A O 1
ATOM 2921 N N . TRP A 1 380 ? 72.951 -8.633 -85.428 1.00 95.50 380 TRP A N 1
ATOM 2922 C CA . TRP A 1 380 ? 73.151 -10.077 -85.285 1.00 95.50 380 TRP A CA 1
ATOM 2923 C C . TRP A 1 380 ? 74.208 -10.627 -86.254 1.00 95.50 380 TRP A C 1
ATOM 2925 O O . TRP A 1 380 ? 75.101 -11.351 -85.826 1.00 95.50 380 TRP A O 1
ATOM 2935 N N . GLU A 1 381 ? 74.175 -10.253 -87.537 1.00 94.88 381 GLU A N 1
ATOM 2936 C CA . GLU A 1 381 ? 75.188 -10.670 -88.528 1.00 94.88 381 GLU A CA 1
ATOM 2937 C C . GLU A 1 381 ? 76.600 -10.158 -88.182 1.00 94.88 381 GLU A C 1
ATOM 2939 O O . GLU A 1 381 ? 77.610 -10.858 -88.347 1.00 94.88 381 GLU A O 1
ATOM 2944 N N . LEU A 1 382 ? 76.691 -8.910 -87.708 1.00 94.31 382 LEU A N 1
ATOM 2945 C CA . LEU A 1 382 ? 77.948 -8.327 -87.243 1.00 94.31 382 LEU A CA 1
ATOM 2946 C C . LEU A 1 382 ? 78.443 -9.018 -85.972 1.00 94.31 382 LEU A C 1
ATOM 2948 O O . LEU A 1 382 ? 79.638 -9.290 -85.875 1.00 94.31 382 LEU A O 1
ATOM 2952 N N . GLU A 1 383 ? 77.552 -9.323 -85.030 1.00 93.38 383 GLU A N 1
ATOM 2953 C CA . GLU A 1 383 ? 77.869 -10.057 -83.807 1.00 93.38 383 GLU A CA 1
ATOM 2954 C C . GLU A 1 383 ? 78.386 -11.462 -84.134 1.00 93.38 383 GLU A C 1
ATOM 2956 O O . GLU A 1 383 ? 79.463 -11.819 -83.669 1.00 93.38 383 GLU A O 1
ATOM 2961 N N . GLU A 1 384 ? 77.735 -12.201 -85.039 1.00 95.62 384 GLU A N 1
ATOM 2962 C CA . GLU A 1 384 ? 78.219 -13.502 -85.527 1.00 95.62 384 GLU A CA 1
ATOM 2963 C C . GLU A 1 384 ? 79.611 -13.386 -86.171 1.00 95.62 384 GLU A C 1
ATOM 2965 O O . GLU A 1 384 ? 80.509 -14.198 -85.928 1.00 95.62 384 GLU A O 1
ATOM 2970 N N . THR A 1 385 ? 79.831 -12.338 -86.969 1.00 95.00 385 THR A N 1
ATOM 2971 C CA . THR A 1 385 ? 81.135 -12.084 -87.592 1.00 95.00 385 THR A CA 1
ATOM 2972 C C . THR A 1 385 ? 82.212 -11.780 -86.552 1.00 95.00 385 THR A C 1
ATOM 2974 O O . THR A 1 385 ? 83.335 -12.275 -86.679 1.00 95.00 385 THR A O 1
ATOM 2977 N N . VAL A 1 386 ? 81.893 -10.980 -85.532 1.00 93.31 386 VAL A N 1
ATOM 2978 C CA . VAL A 1 386 ? 82.801 -10.659 -84.426 1.00 93.31 386 VAL A CA 1
ATOM 2979 C C . VAL A 1 386 ? 83.097 -11.905 -83.599 1.00 93.31 386 VAL A C 1
ATOM 2981 O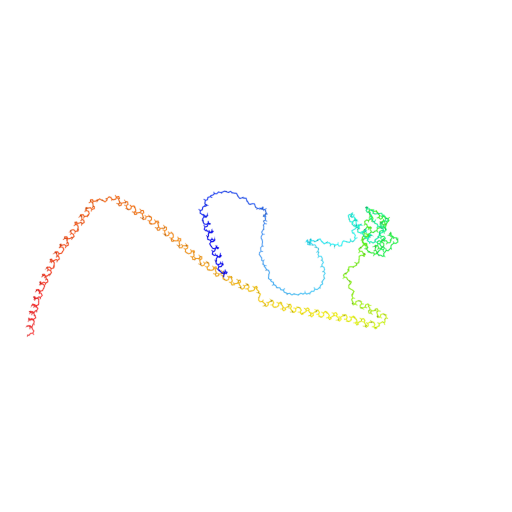 O . VAL A 1 386 ? 84.272 -12.178 -83.373 1.00 93.31 386 VAL A O 1
ATOM 2984 N N . SER A 1 387 ? 82.090 -12.697 -83.226 1.00 93.75 387 SER A N 1
ATOM 2985 C CA . SER A 1 387 ? 82.266 -13.970 -82.518 1.00 93.75 387 SER A CA 1
ATOM 2986 C C . SER A 1 387 ? 83.189 -14.910 -83.285 1.00 93.75 387 SER A C 1
ATOM 2988 O O . SER A 1 387 ? 84.185 -15.365 -82.736 1.00 93.75 387 SER A O 1
ATOM 2990 N N . ARG A 1 388 ? 82.968 -15.090 -84.593 1.00 94.12 388 ARG A N 1
ATOM 2991 C CA . ARG A 1 388 ? 83.867 -15.890 -85.435 1.00 94.12 388 ARG A CA 1
ATOM 2992 C C . ARG A 1 388 ? 85.301 -15.353 -85.440 1.00 94.12 388 ARG A C 1
ATOM 2994 O O . ARG A 1 388 ? 86.250 -16.133 -85.437 1.00 94.12 388 ARG A O 1
ATOM 3001 N N . LYS A 1 389 ? 85.490 -14.028 -85.474 1.00 94.69 389 LYS A N 1
ATOM 3002 C CA . LYS A 1 389 ? 86.829 -13.421 -85.398 1.00 94.69 389 LYS A CA 1
ATOM 3003 C C . LYS A 1 389 ? 87.476 -13.595 -84.030 1.00 94.69 389 LYS A C 1
ATOM 3005 O O . LYS A 1 389 ? 88.687 -13.796 -83.984 1.00 94.69 389 LYS A O 1
ATOM 3010 N N . ILE A 1 390 ? 86.697 -13.560 -82.953 1.00 94.25 390 ILE A N 1
ATOM 3011 C CA . ILE A 1 390 ? 87.168 -13.883 -81.607 1.00 94.25 390 ILE A CA 1
ATOM 3012 C C . ILE A 1 390 ? 87.643 -15.336 -81.577 1.00 94.25 390 ILE A C 1
ATOM 3014 O O . ILE A 1 390 ? 88.809 -15.549 -81.257 1.00 94.25 390 ILE A O 1
ATOM 3018 N N . ASP A 1 391 ? 86.835 -16.293 -82.038 1.00 93.25 391 ASP A N 1
ATOM 3019 C CA . ASP A 1 391 ? 87.213 -17.712 -82.103 1.00 93.25 391 ASP A CA 1
ATOM 3020 C C . ASP A 1 391 ? 88.508 -17.919 -82.914 1.00 93.25 391 ASP A C 1
ATOM 3022 O O . ASP A 1 391 ? 89.429 -18.609 -82.476 1.00 93.25 391 ASP A O 1
ATOM 3026 N N . GLU A 1 392 ? 88.638 -17.267 -84.079 1.00 93.12 392 GLU A N 1
ATOM 3027 C CA . GLU A 1 392 ? 89.873 -17.286 -84.880 1.00 93.12 392 GLU A CA 1
ATOM 3028 C C . GLU A 1 392 ? 91.084 -16.765 -84.073 1.00 93.12 392 GLU A C 1
ATOM 3030 O O . GLU A 1 392 ? 92.165 -17.360 -84.116 1.00 93.12 392 GLU A O 1
ATOM 3035 N N . THR A 1 393 ? 90.928 -15.667 -83.322 1.00 91.62 393 THR A N 1
ATOM 3036 C CA . THR A 1 393 ? 92.005 -15.123 -82.476 1.00 91.62 393 THR A CA 1
ATOM 3037 C C . THR A 1 393 ? 92.307 -15.979 -81.252 1.00 91.62 393 THR A C 1
ATOM 3039 O O . THR A 1 393 ? 93.477 -16.089 -80.887 1.00 91.62 393 THR A O 1
ATOM 3042 N N . GLU A 1 394 ? 91.307 -16.614 -80.640 1.00 91.75 394 GLU A N 1
ATOM 3043 C CA . GLU A 1 394 ? 91.489 -17.549 -79.530 1.00 91.75 394 GLU A CA 1
ATOM 3044 C C . GLU A 1 394 ? 92.285 -18.769 -79.989 1.00 91.75 394 GLU A C 1
ATOM 3046 O O . GLU A 1 394 ? 93.272 -19.130 -79.349 1.00 91.75 394 GLU A O 1
ATOM 3051 N N . VAL A 1 395 ? 91.967 -19.324 -81.163 1.00 92.00 395 VAL A N 1
ATOM 3052 C CA . VAL A 1 395 ? 92.749 -20.404 -81.781 1.00 92.00 395 VAL A CA 1
ATOM 3053 C C . VAL A 1 395 ? 94.199 -19.969 -82.032 1.00 92.00 395 VAL A C 1
ATOM 3055 O O . VAL A 1 395 ? 95.133 -20.718 -81.733 1.00 92.00 395 VAL A O 1
ATOM 3058 N N . LEU A 1 396 ? 94.432 -18.756 -82.547 1.00 91.75 396 LEU A N 1
ATOM 3059 C CA . LEU A 1 396 ? 95.792 -18.224 -82.722 1.00 91.75 396 LEU A CA 1
ATOM 3060 C C . LEU A 1 396 ? 96.517 -18.025 -81.379 1.00 91.75 396 LEU A C 1
ATOM 3062 O O . LEU A 1 396 ? 97.715 -18.303 -81.276 1.00 91.75 396 LEU A O 1
ATOM 3066 N N . LEU A 1 397 ? 95.808 -17.579 -80.339 1.00 89.56 397 LEU A N 1
ATOM 3067 C CA . LEU A 1 397 ? 96.343 -17.434 -78.987 1.00 89.56 397 LEU A CA 1
ATOM 3068 C C . LEU A 1 397 ? 96.720 -18.798 -78.398 1.00 89.56 397 LEU A C 1
ATOM 3070 O O . LEU A 1 397 ? 97.797 -18.935 -77.821 1.00 89.56 397 LEU A O 1
ATOM 3074 N N . GLU A 1 398 ? 95.885 -19.824 -78.573 1.00 90.38 398 GLU A N 1
ATOM 3075 C CA . GLU A 1 398 ? 96.188 -21.200 -78.179 1.00 90.38 398 GLU A CA 1
ATOM 3076 C C . GLU A 1 398 ? 97.431 -21.728 -78.897 1.00 90.38 398 GLU A C 1
ATOM 3078 O O . GLU A 1 398 ? 98.310 -22.303 -78.253 1.00 90.38 398 GLU A O 1
ATOM 3083 N N . GLN A 1 399 ? 97.556 -21.487 -80.206 1.00 88.38 399 GLN A N 1
ATOM 3084 C CA . GLN A 1 399 ? 98.747 -21.852 -80.978 1.00 88.38 399 GLN A CA 1
ATOM 3085 C C . GLN A 1 399 ? 100.004 -21.135 -80.463 1.00 88.38 399 GLN A C 1
ATOM 3087 O O . GLN A 1 399 ? 101.049 -21.769 -80.289 1.00 88.38 399 GLN A O 1
ATOM 3092 N N . CYS A 1 400 ? 99.910 -19.837 -80.162 1.00 84.94 400 CYS A N 1
ATOM 3093 C CA . CYS A 1 400 ? 101.005 -19.062 -79.582 1.00 84.94 400 CYS A CA 1
ATOM 3094 C C . CYS A 1 400 ? 101.380 -19.576 -78.182 1.00 84.94 400 CYS A C 1
ATOM 3096 O O . CYS A 1 400 ? 102.549 -19.841 -77.909 1.00 84.94 400 CYS A O 1
ATOM 3098 N N . ASN A 1 401 ? 100.395 -19.824 -77.317 1.00 87.50 401 ASN A N 1
ATOM 3099 C CA . ASN A 1 401 ? 100.598 -20.398 -75.988 1.00 87.50 401 ASN A CA 1
ATOM 3100 C C . ASN A 1 401 ? 101.240 -21.791 -76.059 1.00 87.50 401 ASN A C 1
ATOM 3102 O O . ASN A 1 401 ? 102.139 -22.097 -75.275 1.00 87.50 401 ASN A O 1
ATOM 3106 N N . GLN A 1 402 ? 100.831 -22.636 -77.010 1.00 86.88 402 GLN A N 1
ATOM 3107 C CA . GLN A 1 402 ? 101.486 -23.919 -77.270 1.00 86.88 402 GLN A CA 1
ATOM 3108 C C . GLN A 1 402 ? 102.944 -23.727 -77.711 1.00 86.88 402 GLN A C 1
ATOM 3110 O O . GLN A 1 402 ? 103.819 -24.447 -77.228 1.00 86.88 402 GLN A O 1
ATOM 3115 N N . ALA A 1 403 ? 103.231 -22.753 -78.581 1.00 81.38 403 ALA A N 1
ATOM 3116 C CA . ALA A 1 403 ? 104.597 -22.423 -78.984 1.00 81.38 403 ALA A CA 1
ATOM 3117 C C . ALA A 1 403 ? 105.442 -21.935 -77.794 1.00 81.38 403 ALA A C 1
ATOM 3119 O O . ALA A 1 403 ? 106.533 -22.455 -77.575 1.00 81.38 403 ALA A O 1
ATOM 3120 N N . VAL A 1 404 ? 104.926 -21.023 -76.966 1.00 81.50 404 VAL A N 1
ATOM 3121 C CA . VAL A 1 404 ? 105.601 -20.542 -75.749 1.00 81.50 404 VAL A CA 1
ATOM 3122 C C . VAL A 1 404 ? 105.866 -21.686 -74.769 1.00 81.50 404 VAL A C 1
ATOM 3124 O O . VAL A 1 404 ? 106.975 -21.784 -74.252 1.00 81.50 404 VAL A O 1
ATOM 3127 N N . ARG A 1 405 ? 104.912 -22.604 -74.551 1.00 79.19 405 ARG A N 1
ATOM 3128 C CA . ARG A 1 405 ? 105.148 -23.805 -73.726 1.00 79.19 405 ARG A CA 1
ATOM 3129 C C . ARG A 1 405 ? 106.264 -24.680 -74.303 1.00 79.19 405 ARG A C 1
ATOM 3131 O O . ARG A 1 405 ? 107.116 -25.120 -73.539 1.00 79.19 405 ARG A O 1
ATOM 3138 N N . ARG A 1 406 ? 106.321 -24.877 -75.630 1.00 75.94 406 ARG A N 1
ATOM 3139 C CA . ARG A 1 406 ? 107.431 -25.598 -76.289 1.00 75.94 406 ARG A CA 1
ATOM 3140 C C . ARG A 1 406 ? 108.781 -24.910 -76.057 1.00 75.94 406 ARG A C 1
ATOM 3142 O O . ARG A 1 406 ? 109.742 -25.597 -75.730 1.00 75.94 406 ARG A O 1
ATOM 3149 N N . TYR A 1 407 ? 108.853 -23.582 -76.173 1.00 69.06 407 TYR A N 1
ATOM 3150 C CA . TYR A 1 407 ? 110.078 -22.823 -75.888 1.00 69.06 407 TYR A CA 1
ATOM 3151 C C . TYR A 1 407 ? 110.454 -22.843 -74.398 1.00 69.06 407 TYR A C 1
ATOM 3153 O O . TYR A 1 407 ? 111.628 -22.975 -74.070 1.00 69.06 407 TYR A O 1
ATOM 3161 N N . SER A 1 408 ? 109.479 -22.790 -73.486 1.00 65.19 408 SER A N 1
ATOM 3162 C CA . SER A 1 408 ? 109.724 -22.872 -72.042 1.00 65.19 408 SER A CA 1
ATOM 3163 C C . SER A 1 408 ? 110.198 -24.261 -71.603 1.00 65.19 408 SER A C 1
ATOM 3165 O O . SER A 1 408 ? 111.023 -24.347 -70.698 1.00 65.19 408 SER A O 1
ATOM 3167 N N . SER A 1 409 ? 109.746 -25.341 -72.252 1.00 59.56 409 SER A N 1
ATOM 3168 C CA . SER A 1 409 ? 110.308 -26.688 -72.060 1.00 59.56 409 SER A CA 1
ATOM 3169 C C . SER A 1 409 ? 111.726 -26.833 -72.628 1.00 59.56 409 SER A C 1
ATOM 3171 O O . SER A 1 409 ? 112.455 -27.716 -72.191 1.00 59.56 409 SER A O 1
ATOM 3173 N N . PHE A 1 410 ? 112.133 -25.965 -73.561 1.00 57.09 410 PHE A N 1
ATOM 3174 C CA . PHE A 1 410 ? 113.483 -25.933 -74.138 1.00 57.09 410 PHE A CA 1
ATOM 3175 C C . PHE A 1 410 ? 114.500 -25.145 -73.292 1.00 57.09 410 PHE A C 1
ATOM 3177 O O . PHE A 1 410 ? 115.693 -25.273 -73.531 1.00 57.09 410 PHE A O 1
ATOM 3184 N N . PHE A 1 411 ? 114.049 -24.329 -72.329 1.00 56.66 411 PHE A N 1
ATOM 3185 C CA . PHE A 1 411 ? 114.908 -23.464 -71.500 1.00 56.66 411 PHE A CA 1
ATOM 3186 C C . PHE A 1 411 ? 115.055 -23.954 -70.041 1.00 56.66 411 PHE A C 1
ATOM 3188 O O . PHE A 1 411 ? 115.665 -23.270 -69.224 1.00 56.66 411 PHE A O 1
ATOM 3195 N N . PHE A 1 412 ? 114.487 -25.120 -69.700 1.00 51.69 412 PHE A N 1
ATOM 3196 C CA . PHE A 1 412 ? 114.560 -25.750 -68.367 1.00 51.69 412 PHE A CA 1
ATOM 3197 C C . PHE A 1 412 ? 115.257 -27.133 -68.370 1.00 51.69 412 PHE A C 1
ATOM 3199 O O . PHE A 1 412 ? 115.133 -27.892 -67.407 1.00 51.69 412 PHE A O 1
ATOM 3206 N N . ILE A 1 413 ? 116.001 -27.439 -69.438 1.00 47.38 413 ILE A N 1
ATOM 3207 C CA . ILE A 1 413 ? 117.003 -28.516 -69.566 1.00 47.38 413 ILE A CA 1
ATOM 3208 C C . ILE A 1 413 ? 118.309 -27.833 -69.962 1.00 47.38 413 ILE A C 1
ATOM 3210 O O . ILE A 1 413 ? 119.366 -28.237 -69.430 1.00 47.38 413 ILE A O 1
#

Sequence (413 aa):
MFVWGFICLLQVAFEEMFDRKRETAKLGMRGGGAAAGGGRGGRRRYTKASTGPPDRAAPLPSPFDVARHFDFASVGGRDSDASLCSGRPSSAGGRPASALLTDRSAQSSALRVVNAFLASHSAPVSLRPPLPAARDITEALRFILARMDWPLDDLDDDLPALLRNLHCPLKLNRSALKAPGTPHAWPHLLSLARVSDHLAAPSSPQQDQPNDLLLFVTRSYSLFISGEDDAVEELDEEYLGKAQHQAANTSAAIDALEKEATELEAKLQALRAEPSKKEAIEREKGMLVEDVKKFQAVVDSWGGKVAAMESALGEWEKELEAKEKESKRLCEENEELQRRIDTQAVNVRDVERMKREMQVVERDIADAEIGRNALEEKAWELEETVSRKIDETEVLLEQCNQAVRRYSSFFFI

Radius of gyration: 71.61 Å; chains: 1; bounding box: 183×74×166 Å

Foldseek 3Di:
DVVVVVVVVVVVVVVVVVVVVVVVVVVVVPDDDDDDDDDDDDDDDDDDDDDDDDDDDDDDDDDDDDDDDDDDDDDDDDDDDDDDDDDDPDDDDDDDLPPLQLDQVSLVVLLVVLQVVCVVVVNPAHADPDFRDLVRLVSSVQVLCVVVVRHDPDCLPVVQVVCVVVVPPQDDDSVCNVPVRDPVSVSRSSSVSSVSVVVPDDDDPPPPPPPVVVVLVVVLVVCVVVVVVVVNVVSVCVVVVVVVVVVVVVVVVVVVVVVVVVVVVVVVVVVVPPPDPVVVVVVVVVVVVVVVVVVVVVVVVVVVVVVVVVVVVVVVVVVVVVVVVVVVVVVVVVVVVVVVVVVPPPPVVVVVVVVVVVVVVVVVVVVVVVVVVVVVVVVVVVVVVVVVVVVVVVVVVVVVVVVVVVVVVVVPD